Protein AF-A0A2J7RA32-F1 (afdb_monomer_lite)

pLDDT: mean 79.15, std 16.46, range [27.44, 98.19]

Foldseek 3Di:
DDDDDDDDDPDDDDDPDDDPPDDDPPPPPPDDKWKWKFAADPQTDTATDPLELVRAELATWMWICLQQEIEIEHRQNHDPVRVLVSVLVSLLCCCPVNVVRHDYHYHYPPDDPVSQVVVCVSSVYDHPVSRHYCVVVPDRVVVVVVQQQFKWKWWFACVVVRTDIGGQDGPPAAPVSDDLQTWMWICSLGHAIEIEHRVNYDPVRVVVSVVVSVVCVVPPPGDPPHYYHYAYVLRDRPNRQSSYPPDDRPPPPDFRPLAAELVRLLVPAFQPPDDPVPDDPVLNVQCCQFQADNQRRDPDQLPFDKWKFWQALLDTDTDDPVCPQEAELQTKMWMWTWDDDPNDIAIEIEIEHRPNHDPSRSSSSSVVLVVVCVVVVVRYHYYYHYPSRHHNSRLLNCQLSHEYAYADADHPVPDDDDDSPRDDQFKWKWWWGDSASRRIYTYTDDPDPVVDDLLTWMWITHPVAIEIEHRVNHDPRRVVSVCVNNCSVDVPHDYHYHYVPRDDPVD

Organism: NCBI:txid105785

Structure (mmCIF, N/CA/C/O backbone):
data_AF-A0A2J7RA32-F1
#
_entry.id   AF-A0A2J7RA32-F1
#
loop_
_atom_site.group_PDB
_atom_site.id
_atom_site.type_symbol
_atom_site.label_atom_id
_atom_site.label_alt_id
_atom_site.label_comp_id
_atom_site.label_asym_id
_atom_site.label_entity_id
_atom_site.label_seq_id
_atom_site.pdbx_PDB_ins_code
_atom_site.Cartn_x
_atom_site.Cartn_y
_atom_site.Cartn_z
_atom_site.occupancy
_atom_site.B_iso_or_equiv
_atom_site.auth_seq_id
_atom_site.auth_comp_id
_atom_site.auth_asym_id
_atom_site.auth_atom_id
_atom_site.pdbx_PDB_model_num
ATOM 1 N N . MET A 1 1 ? -53.603 36.154 1.042 1.00 33.81 1 MET A N 1
ATOM 2 C CA . MET A 1 1 ? -53.175 35.985 2.443 1.00 33.81 1 MET A CA 1
ATOM 3 C C . MET A 1 1 ? -52.726 34.534 2.591 1.00 33.81 1 MET A C 1
ATOM 5 O O . MET A 1 1 ? -53.578 33.670 2.509 1.00 33.81 1 MET A O 1
ATOM 9 N N . LEU A 1 2 ? -51.402 34.323 2.672 1.00 31.03 2 LEU A N 1
ATOM 10 C CA . LEU A 1 2 ? -50.669 33.137 3.175 1.00 31.03 2 LEU A CA 1
ATOM 11 C C . LEU A 1 2 ? -51.001 31.766 2.529 1.00 31.03 2 LEU A C 1
ATOM 13 O O . LEU A 1 2 ? -52.053 31.200 2.768 1.00 31.03 2 LEU A O 1
ATOM 17 N N . GLN A 1 3 ? -50.211 31.244 1.583 1.00 27.44 3 GLN A N 1
ATOM 18 C CA . GLN A 1 3 ? -48.873 30.627 1.725 1.00 27.44 3 GLN A CA 1
ATOM 19 C C . GLN A 1 3 ? -48.888 29.282 2.482 1.00 27.44 3 GLN A C 1
ATOM 21 O O . GLN A 1 3 ? -49.075 29.267 3.693 1.00 27.44 3 GLN A O 1
ATOM 26 N N . LYS A 1 4 ? -48.591 28.200 1.738 1.00 34.00 4 LYS A N 1
ATOM 27 C CA . LYS A 1 4 ? -47.750 27.020 2.069 1.00 34.00 4 LYS A CA 1
ATOM 28 C C . LYS A 1 4 ? -48.356 25.695 1.584 1.00 34.00 4 LYS A C 1
ATOM 30 O O . LYS A 1 4 ? -49.039 24.998 2.319 1.00 34.00 4 LYS A O 1
ATOM 35 N N . PHE A 1 5 ? -47.994 25.323 0.359 1.00 32.16 5 PHE A N 1
ATOM 36 C CA . PHE A 1 5 ? -47.751 23.930 -0.013 1.00 32.16 5 PHE A CA 1
ATOM 37 C C . PHE A 1 5 ? -46.228 23.764 -0.051 1.00 32.16 5 PHE A C 1
ATOM 39 O O . PHE A 1 5 ? -45.591 24.307 -0.948 1.00 32.16 5 PHE A O 1
ATOM 46 N N . TYR A 1 6 ? -45.653 23.097 0.949 1.00 32.03 6 TYR A N 1
ATOM 47 C CA . TYR A 1 6 ? -44.278 22.595 0.927 1.00 32.03 6 TYR A CA 1
ATOM 48 C C . TYR A 1 6 ? -44.219 21.276 1.713 1.00 32.03 6 TYR A C 1
ATOM 50 O O . TYR A 1 6 ? -44.654 21.214 2.860 1.00 32.03 6 TYR A O 1
ATOM 58 N N . GLU A 1 7 ? -43.672 20.267 1.032 1.00 31.50 7 GLU A N 1
ATOM 59 C CA . GLU A 1 7 ? -42.845 19.167 1.552 1.00 31.50 7 GLU A CA 1
ATOM 60 C C . GLU A 1 7 ? -43.478 18.093 2.453 1.00 31.50 7 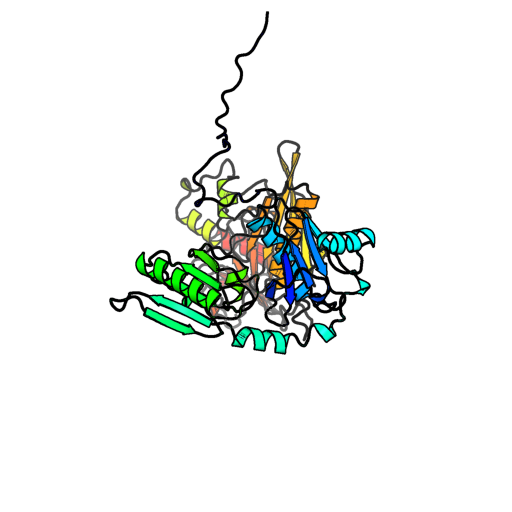GLU A C 1
ATOM 62 O O . GLU A 1 7 ? -43.487 18.157 3.679 1.00 31.50 7 GLU A O 1
ATOM 67 N N . LEU A 1 8 ? -43.866 16.991 1.803 1.00 34.84 8 LEU A N 1
ATOM 68 C CA . LEU A 1 8 ? -43.836 15.648 2.381 1.00 34.84 8 LEU A CA 1
ATOM 69 C C . LEU A 1 8 ? -42.377 15.154 2.407 1.00 34.84 8 LEU A C 1
ATOM 71 O O . LEU A 1 8 ? -41.816 14.842 1.361 1.00 34.84 8 LEU A O 1
ATOM 75 N N . SER A 1 9 ? -41.775 15.060 3.595 1.00 34.88 9 SER A N 1
ATOM 76 C CA . SER A 1 9 ? -40.563 14.259 3.837 1.00 34.88 9 SER A CA 1
ATOM 77 C C . SER A 1 9 ? -40.959 12.889 4.406 1.00 34.88 9 SER A C 1
ATOM 79 O O . SER A 1 9 ? -41.743 12.857 5.358 1.00 34.88 9 SER A O 1
ATOM 81 N N . PRO A 1 10 ? -40.424 11.755 3.915 1.00 38.66 10 PRO A N 1
ATOM 82 C CA . PRO A 1 10 ? -40.600 10.462 4.561 1.00 38.66 10 PRO A CA 1
ATOM 83 C C . PRO A 1 10 ? -39.505 10.280 5.622 1.00 38.66 10 PRO A C 1
ATOM 85 O O . PRO A 1 10 ? -38.433 9.749 5.350 1.00 38.66 10 PRO A O 1
ATOM 88 N N . GLY A 1 11 ? -39.767 10.747 6.841 1.00 32.56 11 GLY A N 1
ATOM 89 C CA . GLY A 1 11 ? -38.958 10.433 8.020 1.00 32.56 11 GLY A CA 1
ATOM 90 C C . GLY A 1 11 ? -39.796 9.652 9.026 1.00 32.56 11 GLY A C 1
ATOM 91 O O . GLY A 1 11 ? -40.822 10.151 9.488 1.00 32.56 11 GLY A O 1
ATOM 92 N N . ILE A 1 12 ? -39.389 8.424 9.355 1.00 38.84 12 ILE A N 1
ATOM 93 C CA . ILE A 1 12 ? -40.023 7.617 10.408 1.00 38.84 12 ILE A CA 1
ATOM 94 C C . ILE A 1 12 ? -39.863 8.345 11.749 1.00 38.84 12 ILE A C 1
ATOM 96 O O . ILE A 1 12 ? -38.768 8.780 12.104 1.00 38.84 12 ILE A O 1
ATOM 100 N N . ARG A 1 13 ? -40.960 8.466 12.503 1.00 34.16 13 ARG A N 1
ATOM 101 C CA . ARG A 1 13 ? -41.005 9.110 13.821 1.00 34.16 13 ARG A CA 1
ATOM 102 C C . ARG A 1 13 ? -41.233 8.042 14.890 1.00 34.16 13 ARG A C 1
ATOM 104 O O . ARG A 1 13 ? -42.282 7.404 14.895 1.00 34.16 13 ARG A O 1
ATOM 111 N N . TYR A 1 14 ? -40.271 7.851 15.790 1.00 41.94 14 TYR A N 1
ATOM 112 C CA . TYR A 1 14 ? -40.441 6.974 16.951 1.00 41.94 14 TYR A CA 1
ATOM 113 C C . TYR A 1 14 ? -41.339 7.656 17.990 1.00 41.94 14 TYR A C 1
ATOM 115 O O . TYR A 1 14 ? -41.115 8.812 18.351 1.00 41.94 14 TYR A O 1
ATOM 123 N N . LEU A 1 15 ? -42.371 6.947 18.447 1.00 34.72 15 LEU A N 1
ATOM 124 C CA . LEU A 1 15 ? -43.250 7.382 19.534 1.00 34.72 15 LEU A CA 1
ATOM 125 C C . LEU A 1 15 ? -42.835 6.694 20.848 1.00 34.72 15 LEU A C 1
ATOM 127 O O . LEU A 1 15 ? -42.373 5.552 20.802 1.00 34.72 15 LEU A O 1
ATOM 131 N N . PRO A 1 16 ? -43.010 7.332 22.020 1.00 31.08 16 PRO A N 1
ATOM 132 C CA . PRO A 1 16 ? -42.717 6.693 23.301 1.00 31.08 16 PRO A CA 1
ATOM 133 C C . PRO A 1 16 ? -43.736 5.583 23.624 1.00 31.08 16 PRO A C 1
ATOM 135 O O . PRO A 1 16 ? -44.918 5.868 23.815 1.00 31.08 16 PRO A O 1
ATOM 138 N N . GLY A 1 17 ? -43.271 4.330 23.707 1.00 42.62 17 GLY A N 1
ATOM 139 C CA . GLY A 1 17 ? -44.035 3.163 24.181 1.00 42.62 17 GLY A CA 1
ATOM 140 C C . GLY A 1 17 ? -43.781 1.872 23.382 1.00 42.62 17 GLY A C 1
ATOM 141 O O . GLY A 1 17 ? -43.893 1.868 22.161 1.00 42.62 17 GLY A O 1
ATOM 142 N N . GLY A 1 18 ? -43.463 0.767 24.075 1.00 46.25 18 GLY A N 1
ATOM 143 C CA . GLY A 1 18 ? -43.225 -0.575 23.512 1.00 46.25 18 GLY A CA 1
ATOM 144 C C . GLY A 1 18 ? -43.110 -1.655 24.606 1.00 46.25 18 GLY A C 1
ATOM 145 O O . GLY A 1 18 ? -42.899 -1.324 25.771 1.00 46.25 18 GLY A O 1
ATOM 146 N N . VAL A 1 19 ? -43.300 -2.936 24.251 1.00 34.03 19 VAL A N 1
ATOM 147 C CA . VAL A 1 19 ? -43.376 -4.089 25.183 1.00 34.03 19 VAL A CA 1
ATOM 148 C C . VAL A 1 19 ? -42.135 -4.176 26.085 1.00 34.03 19 VAL A C 1
ATOM 150 O O . VAL A 1 19 ? -41.006 -4.197 25.596 1.00 34.03 19 VAL A O 1
ATOM 153 N N . ALA A 1 20 ? -42.365 -4.277 27.399 1.00 42.69 20 ALA A N 1
ATOM 154 C CA . ALA A 1 20 ? -41.402 -4.070 28.489 1.00 42.69 20 ALA A CA 1
ATOM 155 C C . ALA A 1 20 ? -40.194 -5.036 28.574 1.00 42.69 20 ALA A C 1
ATOM 157 O O . ALA A 1 20 ? -39.476 -5.012 29.568 1.00 42.69 20 ALA A O 1
ATOM 158 N N . SER A 1 21 ? -39.935 -5.882 27.576 1.00 50.69 21 SER A N 1
ATOM 159 C CA . SER A 1 21 ? -38.850 -6.876 27.643 1.00 50.69 21 SER A CA 1
ATOM 160 C C . SER A 1 21 ? -38.058 -7.079 26.347 1.00 50.69 21 SER A C 1
ATOM 162 O O . SER A 1 21 ? -37.253 -8.002 26.287 1.00 50.69 21 SER A O 1
ATOM 164 N N . GLY A 1 22 ? -38.285 -6.275 25.301 1.00 36.47 22 GLY A N 1
ATOM 165 C CA . GLY A 1 22 ? -37.722 -6.548 23.967 1.00 36.47 22 GLY A CA 1
ATOM 166 C C . GLY A 1 22 ? -36.632 -5.599 23.469 1.00 36.47 22 GLY A C 1
ATOM 167 O O . GLY A 1 22 ? -35.893 -5.963 22.561 1.00 36.47 22 GLY A O 1
ATOM 168 N N . PHE A 1 23 ? -36.518 -4.396 24.032 1.00 32.97 23 PHE A N 1
ATOM 169 C CA . PHE A 1 23 ? -35.590 -3.379 23.538 1.00 32.97 23 PHE A CA 1
ATOM 170 C C . PHE A 1 23 ? -34.995 -2.618 24.718 1.00 32.97 23 PHE A C 1
ATOM 172 O O . PHE A 1 23 ? -35.697 -1.881 25.410 1.00 32.97 23 PHE A O 1
ATOM 179 N N . HIS A 1 24 ? -33.697 -2.792 24.962 1.00 40.34 24 HIS A N 1
ATOM 180 C CA . HIS A 1 24 ? -32.959 -1.795 25.725 1.00 40.34 24 HIS A CA 1
ATOM 181 C C . HIS A 1 24 ? -32.929 -0.513 24.895 1.00 40.34 24 HIS A C 1
ATOM 183 O O . HIS A 1 24 ? -32.610 -0.546 23.707 1.00 40.34 24 HIS A O 1
ATOM 189 N N . HIS A 1 25 ? -33.306 0.603 25.514 1.00 37.59 25 HIS A N 1
ATOM 190 C CA . HIS A 1 25 ? -33.091 1.922 24.941 1.00 37.59 25 HIS A CA 1
ATOM 191 C C . HIS A 1 25 ? -31.573 2.128 24.907 1.00 37.59 25 HIS A C 1
ATOM 193 O O . HIS A 1 25 ? -30.967 2.458 25.923 1.00 37.59 25 HIS A O 1
ATOM 199 N N . VAL A 1 26 ? -30.939 1.812 23.778 1.00 41.38 26 VAL A N 1
ATOM 200 C CA . VAL A 1 26 ? -29.567 2.247 23.527 1.00 41.38 26 VAL A CA 1
ATOM 201 C C . VAL A 1 26 ? -29.701 3.713 23.175 1.00 41.38 26 VAL A C 1
ATOM 203 O O . VAL A 1 26 ? -30.243 4.040 22.122 1.00 41.38 26 VAL A O 1
ATOM 206 N N . ASP A 1 27 ? -29.301 4.578 24.100 1.00 44.66 27 ASP A N 1
ATOM 207 C CA . ASP A 1 27 ? -29.118 5.990 23.804 1.00 44.66 27 ASP A CA 1
ATOM 208 C C . ASP A 1 27 ? -28.118 6.085 22.633 1.00 44.66 27 ASP A C 1
ATOM 210 O O . ASP A 1 27 ? -26.962 5.685 22.803 1.00 44.66 27 ASP A O 1
ATOM 214 N N . PRO A 1 28 ? -28.542 6.535 21.435 1.00 43.84 28 PRO A N 1
ATOM 215 C CA . PRO A 1 28 ? -27.669 6.623 20.267 1.00 43.84 28 PRO A CA 1
ATOM 216 C C . PRO A 1 28 ? -26.479 7.568 20.482 1.00 43.84 28 PRO A C 1
ATOM 218 O O . PRO A 1 28 ? -25.515 7.501 19.721 1.00 43.84 28 PRO A O 1
ATOM 221 N N . ASP A 1 29 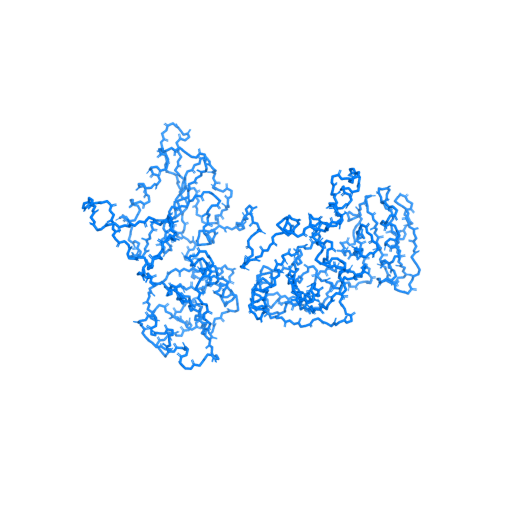? -26.554 8.432 21.499 1.00 45.59 29 ASP A N 1
ATOM 222 C CA . ASP A 1 29 ? -25.523 9.399 21.860 1.00 45.59 29 ASP A CA 1
ATOM 223 C C . ASP A 1 29 ? -24.648 8.937 23.047 1.00 45.59 29 ASP A C 1
ATOM 225 O O . ASP A 1 29 ? -23.626 9.567 23.335 1.00 45.59 29 ASP A O 1
ATOM 229 N N . ALA A 1 30 ? -24.976 7.820 23.712 1.00 54.66 30 ALA A N 1
ATOM 230 C CA . ALA A 1 30 ? -24.145 7.254 24.775 1.00 54.66 30 ALA A CA 1
ATOM 231 C C . ALA A 1 30 ? -22.964 6.471 24.184 1.00 54.66 30 ALA A C 1
ATOM 233 O O . ALA A 1 30 ? -23.022 5.263 23.952 1.00 54.66 30 ALA A O 1
ATOM 234 N N . VAL A 1 31 ? -21.861 7.175 23.943 1.00 65.56 31 VAL A N 1
ATOM 235 C CA . VAL A 1 31 ? -20.608 6.565 23.495 1.00 65.56 31 VAL A CA 1
ATOM 236 C C . VAL A 1 31 ? -19.980 5.756 24.637 1.00 65.56 31 VAL A C 1
ATOM 238 O O . VAL A 1 31 ? -19.498 6.314 25.623 1.00 65.56 31 VAL A O 1
ATOM 241 N N . GLU A 1 32 ? -19.936 4.430 24.490 1.00 79.00 32 GLU A N 1
ATOM 242 C CA . GLU A 1 32 ? -19.121 3.558 25.346 1.00 79.00 32 GLU A CA 1
ATOM 243 C C . GLU A 1 32 ? -17.634 3.809 25.047 1.00 79.00 32 GLU A C 1
ATOM 245 O O . GLU A 1 32 ? -17.127 3.366 24.016 1.00 79.00 32 GLU A O 1
ATOM 250 N N . LYS A 1 33 ? -16.936 4.515 25.947 1.00 90.00 33 LYS A N 1
ATOM 251 C CA . LYS A 1 33 ? -15.494 4.765 25.817 1.00 90.00 33 LYS A CA 1
ATOM 252 C C . LYS A 1 33 ? -14.695 3.473 25.973 1.00 90.00 33 LYS A C 1
ATOM 254 O O . LYS A 1 33 ? -14.963 2.676 26.876 1.00 90.00 33 LYS A O 1
ATOM 259 N N . LYS A 1 34 ? -13.676 3.280 25.134 1.00 89.62 34 LYS A N 1
ATOM 260 C CA . LYS A 1 34 ? -12.803 2.095 25.163 1.00 89.62 34 LYS A CA 1
ATOM 261 C C . LYS A 1 34 ? -11.341 2.507 25.087 1.00 89.62 34 LYS A C 1
ATOM 263 O O . LYS A 1 34 ? -10.987 3.384 24.308 1.00 89.62 34 LYS A O 1
ATOM 268 N N . LEU A 1 35 ? -10.492 1.837 25.863 1.00 93.31 35 LEU A N 1
ATOM 269 C CA . LEU A 1 35 ? -9.041 1.975 25.763 1.00 93.31 35 LEU A CA 1
ATOM 270 C C . LEU A 1 35 ? -8.454 0.713 25.146 1.00 93.31 35 LEU A C 1
ATOM 272 O O . LEU A 1 35 ? -8.736 -0.396 25.602 1.00 93.31 35 LEU A O 1
ATOM 276 N N . PHE A 1 36 ? -7.605 0.882 24.143 1.00 91.44 36 PHE A N 1
ATOM 277 C CA . PHE A 1 36 ? -6.857 -0.196 23.521 1.00 91.44 36 PHE A CA 1
ATOM 278 C C . PHE A 1 36 ? -5.364 -0.004 23.758 1.00 91.44 36 PHE A C 1
ATOM 280 O O . PHE A 1 36 ? -4.860 1.101 23.614 1.00 91.44 36 PHE A O 1
ATOM 287 N N . GLN A 1 37 ? -4.648 -1.074 24.083 1.00 92.81 37 GLN A N 1
ATOM 288 C CA . GLN A 1 37 ? -3.191 -1.110 24.078 1.00 92.81 37 GLN A CA 1
ATOM 289 C C . GLN A 1 37 ? -2.702 -1.681 22.750 1.00 92.81 37 GLN A C 1
ATOM 291 O O . GLN A 1 37 ? -3.221 -2.693 22.267 1.00 92.81 37 GLN A O 1
ATOM 296 N N . VAL A 1 38 ? -1.667 -1.053 22.206 1.00 87.19 38 VAL A N 1
ATOM 297 C CA . VAL A 1 38 ? -0.955 -1.464 21.004 1.00 87.19 38 VAL A CA 1
ATOM 298 C C . VAL A 1 38 ? 0.454 -1.882 21.397 1.00 87.19 38 VAL A C 1
ATOM 300 O O . VAL A 1 38 ? 1.266 -1.038 21.772 1.00 87.19 38 VAL A O 1
ATOM 303 N N . LYS A 1 39 ? 0.716 -3.189 21.342 1.00 84.94 39 LYS A N 1
ATOM 304 C CA . LYS A 1 39 ? 1.949 -3.800 21.854 1.00 84.94 39 LYS A CA 1
ATOM 305 C C . LYS A 1 39 ? 2.411 -4.950 20.970 1.00 84.94 39 LYS A C 1
ATOM 307 O O . LYS A 1 39 ? 1.583 -5.740 20.500 1.00 84.94 39 LYS A O 1
ATOM 312 N N . GLY A 1 40 ? 3.719 -5.068 20.767 1.00 72.38 40 GLY A N 1
ATOM 313 C CA . GLY A 1 40 ? 4.338 -6.242 20.155 1.00 72.38 40 GLY A CA 1
ATOM 314 C C . GLY A 1 40 ? 5.654 -5.945 19.441 1.00 72.38 40 GLY A C 1
ATOM 315 O O . GLY A 1 40 ? 5.953 -4.825 19.033 1.00 72.38 40 GLY A O 1
ATOM 316 N N . LYS A 1 41 ? 6.453 -6.993 19.239 1.00 67.44 41 LYS A N 1
ATOM 317 C CA . LYS A 1 41 ? 7.749 -6.926 18.558 1.00 67.44 41 LYS A CA 1
ATOM 318 C C . LYS A 1 41 ? 7.657 -7.359 17.101 1.00 67.44 41 LYS A C 1
ATOM 320 O O . LYS A 1 41 ? 8.102 -6.623 16.227 1.00 67.44 41 LYS A O 1
ATOM 325 N N . ARG A 1 42 ? 7.143 -8.565 16.840 1.00 59.28 42 ARG A N 1
ATOM 326 C CA . ARG A 1 42 ? 6.999 -9.103 15.470 1.00 59.28 42 ARG A CA 1
ATOM 327 C C . ARG A 1 42 ? 5.565 -8.987 14.981 1.00 59.28 42 ARG A C 1
ATOM 329 O O . ARG A 1 42 ? 5.345 -8.671 13.820 1.00 59.28 42 ARG A O 1
ATOM 336 N N . ASN A 1 43 ? 4.614 -9.208 15.884 1.00 61.44 43 ASN A N 1
ATOM 337 C CA . ASN A 1 43 ? 3.190 -9.184 15.597 1.00 61.44 43 ASN A CA 1
ATOM 338 C C . ASN A 1 43 ? 2.528 -8.155 16.513 1.00 61.44 43 ASN A C 1
ATOM 340 O O . ASN A 1 43 ? 1.985 -8.515 17.555 1.00 61.44 43 ASN A O 1
ATOM 344 N N . VAL A 1 44 ? 2.580 -6.876 16.130 1.00 66.69 44 VAL A N 1
ATOM 345 C CA . VAL A 1 44 ? 1.945 -5.801 16.905 1.00 66.69 44 VAL A CA 1
ATOM 346 C C . VAL A 1 44 ? 0.428 -5.993 16.924 1.00 66.69 44 VAL A C 1
ATOM 348 O O . VAL A 1 44 ? -0.215 -6.036 15.870 1.00 66.69 44 VAL A O 1
ATOM 351 N N . ARG A 1 45 ? -0.144 -6.087 18.126 1.00 71.12 45 ARG A N 1
ATOM 352 C CA . ARG A 1 45 ? -1.575 -6.328 18.355 1.00 71.12 45 ARG A CA 1
ATOM 353 C C . ARG A 1 45 ? -2.247 -5.129 18.978 1.00 71.12 45 ARG A C 1
ATOM 355 O O . ARG A 1 45 ? -1.611 -4.371 19.700 1.00 71.12 45 ARG A O 1
ATOM 362 N N . VAL A 1 46 ? -3.548 -5.022 18.731 1.00 79.06 46 VAL A N 1
ATOM 363 C CA . VAL A 1 46 ? -4.427 -4.032 19.354 1.00 79.06 46 VAL A CA 1
ATOM 364 C C . VAL A 1 46 ? -5.410 -4.795 20.233 1.00 79.06 46 VAL A C 1
ATOM 366 O O . VAL A 1 46 ? -6.164 -5.632 19.729 1.00 79.06 46 VAL A O 1
ATOM 369 N N . ARG A 1 47 ? -5.382 -4.546 21.545 1.00 77.75 47 ARG A N 1
ATOM 370 C CA . ARG A 1 47 ? -6.239 -5.232 22.526 1.00 77.75 47 ARG A CA 1
ATOM 371 C C . ARG A 1 47 ? -6.937 -4.238 23.433 1.00 77.75 47 ARG A C 1
ATOM 373 O O . ARG A 1 47 ? -6.319 -3.264 23.845 1.00 77.75 47 ARG A O 1
ATOM 380 N N . GLN A 1 48 ? -8.182 -4.506 23.804 1.00 81.81 48 GLN A N 1
ATOM 381 C CA . GLN A 1 48 ? -8.865 -3.682 24.796 1.00 81.81 48 GLN A CA 1
ATOM 382 C C . GLN A 1 48 ? -8.248 -3.900 26.189 1.00 81.81 48 GLN A C 1
ATOM 384 O O . GLN A 1 48 ? -7.901 -5.023 26.567 1.00 81.81 48 GLN A O 1
ATOM 389 N N . VAL A 1 49 ? -8.094 -2.817 26.943 1.00 86.69 49 VAL A N 1
ATOM 390 C CA . VAL A 1 49 ? -7.609 -2.796 28.328 1.00 86.69 49 VAL A CA 1
ATOM 391 C C . VAL A 1 49 ? -8.567 -1.988 29.206 1.00 86.69 49 VAL A C 1
ATOM 393 O O . VAL A 1 49 ? -9.505 -1.364 28.707 1.00 86.69 49 VAL A O 1
ATOM 396 N N . ASN A 1 50 ? -8.349 -2.013 30.524 1.00 86.25 50 ASN A N 1
ATOM 397 C CA . ASN A 1 50 ? -9.107 -1.176 31.454 1.00 86.25 50 ASN A CA 1
ATOM 398 C C . ASN A 1 50 ? -9.018 0.296 31.040 1.00 86.25 50 ASN A C 1
ATOM 400 O O . ASN A 1 50 ? -7.932 0.781 30.735 1.00 86.25 50 ASN A O 1
ATOM 404 N N . LEU A 1 51 ? -10.150 1.001 31.086 1.00 90.75 51 LEU A N 1
ATOM 405 C CA . LEU A 1 51 ? -10.248 2.437 30.823 1.00 90.75 51 LEU A CA 1
ATOM 406 C C . LEU A 1 51 ? -9.646 3.226 32.001 1.00 90.75 51 LEU A C 1
ATOM 408 O O . LEU A 1 51 ? -10.362 3.803 32.814 1.00 90.75 51 LEU A O 1
ATOM 412 N N . SER A 1 52 ? -8.325 3.146 32.166 1.00 92.75 52 SER A N 1
ATOM 413 C CA . SER A 1 52 ? -7.596 3.775 33.266 1.00 92.75 52 SER A CA 1
ATOM 414 C C . SER A 1 52 ? -6.126 3.993 32.918 1.00 92.75 52 SER A C 1
ATOM 416 O O . SER A 1 52 ? -5.505 3.134 32.290 1.00 92.75 52 SER A O 1
ATOM 418 N N . ALA A 1 53 ? -5.543 5.089 33.416 1.00 93.19 53 ALA A N 1
ATOM 419 C CA . ALA A 1 53 ? -4.108 5.355 33.301 1.00 93.19 53 ALA A CA 1
ATOM 420 C C . ALA A 1 53 ? -3.245 4.245 33.929 1.00 93.19 53 ALA A C 1
ATOM 422 O O . ALA A 1 53 ? -2.149 3.978 33.450 1.00 93.19 53 ALA A O 1
ATOM 423 N N . ALA A 1 54 ? -3.761 3.519 34.929 1.00 92.12 54 ALA A N 1
ATOM 424 C CA . ALA A 1 54 ? -3.063 2.384 35.537 1.00 92.12 54 ALA A CA 1
ATOM 425 C C . ALA A 1 54 ? -2.858 1.195 34.575 1.00 92.12 54 ALA A C 1
ATOM 427 O O . ALA A 1 54 ? -2.032 0.324 34.838 1.00 92.12 54 ALA A O 1
ATOM 428 N N . ALA A 1 55 ? -3.614 1.131 33.471 1.00 90.25 55 ALA A N 1
ATOM 429 C CA . ALA A 1 55 ? -3.413 0.140 32.413 1.00 90.25 55 ALA A CA 1
ATOM 430 C C . ALA A 1 55 ? -2.375 0.582 31.367 1.00 90.25 55 ALA A C 1
ATOM 432 O O . ALA A 1 55 ? -2.026 -0.208 30.486 1.00 90.25 55 ALA A O 1
ATOM 433 N N . MET A 1 56 ? -1.915 1.834 31.443 1.00 95.62 56 MET A N 1
ATOM 434 C CA . MET A 1 56 ? -1.000 2.439 30.487 1.00 95.62 56 MET A CA 1
ATOM 435 C C . MET A 1 56 ? 0.455 2.332 30.937 1.00 95.62 56 MET A C 1
ATOM 437 O O . MET A 1 56 ? 0.756 2.212 32.123 1.00 95.62 56 MET A O 1
ATOM 441 N N . ASN A 1 57 ? 1.373 2.405 29.975 1.00 95.12 57 ASN A N 1
ATOM 442 C CA . ASN A 1 57 ? 2.799 2.543 30.243 1.00 95.12 57 ASN A CA 1
ATOM 443 C C . ASN A 1 57 ? 3.497 3.346 29.131 1.00 95.12 57 ASN A C 1
ATOM 445 O O . ASN A 1 57 ? 2.959 3.516 28.039 1.00 95.12 57 ASN A O 1
ATOM 449 N N . LYS A 1 58 ? 4.710 3.838 29.388 1.00 93.75 58 LYS A N 1
ATOM 450 C CA . LYS A 1 58 ? 5.485 4.639 28.425 1.00 93.75 58 LYS A CA 1
ATOM 451 C C . LYS A 1 58 ? 6.166 3.807 27.331 1.00 93.75 58 LYS A C 1
ATOM 453 O O . LYS A 1 58 ? 6.731 4.395 26.411 1.00 93.75 58 LYS A O 1
ATOM 458 N N . GLY A 1 59 ? 6.131 2.479 27.423 1.00 92.50 59 GLY A N 1
ATOM 459 C CA . GLY A 1 59 ? 6.729 1.543 26.469 1.00 92.50 59 GLY A CA 1
ATOM 460 C C . GLY A 1 59 ? 5.822 1.137 25.310 1.00 92.50 59 GLY A C 1
ATOM 461 O O . GLY A 1 59 ? 6.337 0.628 24.329 1.00 92.50 59 GLY A O 1
ATOM 462 N N . ASP A 1 60 ? 4.517 1.401 25.389 1.00 95.06 60 ASP A N 1
ATOM 463 C CA . ASP A 1 60 ? 3.530 0.981 24.389 1.00 95.06 60 ASP A CA 1
ATOM 464 C C . ASP A 1 60 ? 2.748 2.189 23.833 1.00 95.06 60 ASP A C 1
ATOM 466 O O . ASP A 1 60 ? 2.855 3.313 24.334 1.00 95.06 60 ASP A O 1
ATOM 470 N N . CYS A 1 61 ? 1.932 1.970 22.800 1.00 95.88 61 CYS A N 1
ATOM 471 C CA . CYS A 1 61 ? 0.942 2.958 22.359 1.00 95.88 61 CYS A CA 1
ATOM 472 C C . CYS A 1 61 ? -0.458 2.583 22.858 1.00 95.88 61 CYS A C 1
ATOM 474 O O . CYS A 1 61 ? -0.765 1.407 23.050 1.00 95.88 61 CYS A O 1
ATOM 476 N N . PHE A 1 62 ? -1.327 3.575 23.038 1.00 97.06 62 PHE A N 1
ATOM 477 C CA . PHE A 1 62 ? -2.705 3.369 23.478 1.00 97.06 62 PHE A CA 1
ATOM 478 C C . PHE A 1 62 ? -3.675 4.157 22.605 1.00 97.06 62 PHE A C 1
ATOM 480 O O . PHE A 1 62 ? -3.374 5.273 22.199 1.00 97.06 62 PHE A O 1
ATOM 487 N N . ILE A 1 63 ? -4.837 3.580 22.312 1.00 96.81 63 ILE A N 1
ATOM 488 C CA . ILE A 1 63 ? -5.905 4.227 21.548 1.00 96.81 63 ILE A CA 1
ATOM 489 C C . ILE A 1 63 ? -7.108 4.378 22.469 1.00 96.81 63 ILE A C 1
ATOM 491 O O . ILE A 1 63 ? -7.672 3.377 22.907 1.00 96.81 63 ILE A O 1
ATOM 495 N N . LEU A 1 64 ? -7.497 5.610 22.770 1.00 96.69 64 LEU A N 1
ATOM 496 C CA . LEU A 1 64 ? -8.737 5.923 23.465 1.00 96.69 64 LEU A CA 1
ATOM 497 C C . LEU A 1 64 ? -9.807 6.246 22.425 1.00 96.69 64 LEU A C 1
ATOM 499 O O . LEU A 1 64 ? -9.757 7.296 21.788 1.00 96.69 64 LEU A O 1
ATOM 503 N N . ASP A 1 65 ? -10.772 5.350 22.268 1.00 93.50 65 ASP A N 1
ATOM 504 C CA . ASP A 1 65 ? -11.994 5.618 21.521 1.00 93.50 65 ASP A CA 1
ATOM 505 C C . ASP A 1 65 ? -13.004 6.300 22.453 1.00 93.50 65 ASP A C 1
ATOM 507 O O . ASP A 1 65 ? -13.577 5.661 23.339 1.00 93.50 65 ASP A O 1
ATOM 511 N N . ALA A 1 66 ? -13.189 7.607 22.263 1.00 92.38 66 ALA A N 1
ATOM 512 C CA . ALA A 1 66 ? -14.202 8.426 22.919 1.00 92.38 66 ALA A CA 1
ATOM 513 C C . ALA A 1 66 ? -15.295 8.869 21.923 1.00 92.38 66 ALA A C 1
ATOM 515 O O . ALA A 1 66 ? -15.915 9.927 22.069 1.00 92.38 66 ALA A O 1
ATOM 516 N N . GLY A 1 67 ? -15.565 8.046 20.902 1.00 84.94 67 GLY A N 1
ATOM 517 C CA . GLY A 1 67 ? -16.659 8.229 19.955 1.00 84.94 67 GLY A CA 1
ATOM 518 C C . GLY A 1 67 ? -16.315 9.229 18.872 1.00 84.94 67 GLY A C 1
ATOM 519 O O . GLY A 1 67 ? -15.630 8.910 17.910 1.00 84.94 67 GLY A O 1
ATOM 520 N N . LYS A 1 68 ? -16.779 10.475 19.023 1.00 83.25 68 LYS A N 1
ATOM 521 C CA . LYS A 1 68 ? -16.459 11.549 18.061 1.00 83.25 68 LYS A CA 1
ATOM 522 C C . LYS A 1 68 ? -14.985 11.950 18.100 1.00 83.25 68 LYS A C 1
ATOM 524 O O . LYS A 1 68 ? -14.520 12.608 17.175 1.00 83.25 68 LYS A O 1
ATOM 529 N N . GLN A 1 69 ? -14.285 11.584 19.168 1.00 89.75 69 GLN A N 1
ATOM 530 C CA . GLN A 1 69 ? -12.876 11.866 19.374 1.00 89.75 69 GLN A CA 1
ATOM 531 C C . GLN A 1 69 ? -12.144 10.550 19.624 1.00 89.75 69 GLN A C 1
ATOM 533 O O . GLN A 1 69 ? -12.534 9.779 20.498 1.00 89.75 69 GLN A O 1
ATOM 538 N N . ILE A 1 70 ? -11.088 10.297 18.863 1.00 88.94 70 ILE A N 1
ATOM 539 C CA . ILE A 1 70 ? -10.193 9.157 19.043 1.00 88.94 70 ILE A CA 1
ATOM 540 C C . ILE A 1 70 ? -8.817 9.722 19.354 1.00 88.94 70 ILE A C 1
ATOM 542 O O . ILE A 1 70 ? -8.313 10.559 18.613 1.00 88.94 70 ILE A O 1
ATOM 546 N N . PHE A 1 71 ? -8.186 9.260 20.425 1.00 96.12 71 PHE A N 1
ATOM 547 C CA . PHE A 1 71 ? -6.850 9.709 20.796 1.00 96.12 71 PHE A CA 1
ATOM 548 C C . PHE A 1 71 ? -5.853 8.564 20.704 1.00 96.12 71 PHE A C 1
ATOM 550 O O . PHE A 1 71 ? -6.122 7.466 21.183 1.00 96.12 71 PHE A O 1
ATOM 557 N N . VAL A 1 72 ? -4.681 8.826 20.138 1.00 95.94 72 VAL A N 1
ATOM 558 C CA . VAL A 1 72 ? -3.549 7.903 20.081 1.00 95.94 72 VAL A CA 1
ATOM 559 C C . VAL A 1 72 ? -2.467 8.426 21.010 1.00 95.94 72 VAL A C 1
ATOM 561 O O . VAL A 1 72 ? -1.732 9.336 20.649 1.00 95.94 72 VAL A O 1
ATOM 564 N N . TYR A 1 73 ? -2.363 7.847 22.201 1.00 97.38 73 TYR A N 1
ATOM 565 C CA . TYR A 1 73 ? -1.270 8.117 23.124 1.00 97.38 73 TYR A CA 1
ATOM 566 C C . TYR A 1 73 ? -0.033 7.312 22.727 1.00 97.38 73 TYR A C 1
ATOM 568 O O . TYR A 1 73 ? -0.044 6.077 22.718 1.00 97.38 73 TYR A O 1
ATOM 576 N N . VAL A 1 74 ? 1.048 8.010 22.405 1.00 95.25 74 VAL A N 1
ATOM 577 C CA . VAL A 1 74 ? 2.326 7.442 21.990 1.00 95.25 74 VAL A CA 1
ATOM 578 C C . VAL A 1 74 ? 3.277 7.448 23.181 1.00 95.25 74 VAL A C 1
ATOM 580 O O . VAL A 1 74 ? 3.830 8.482 23.548 1.00 95.25 74 VAL A O 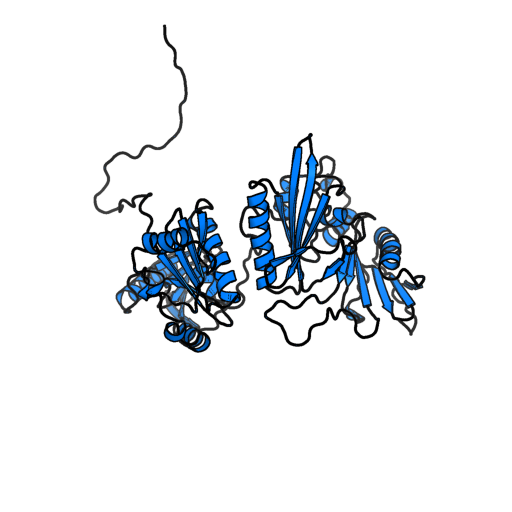1
ATOM 583 N N . GLY A 1 75 ? 3.507 6.276 23.781 1.00 93.69 75 GLY A N 1
ATOM 584 C CA . GLY A 1 75 ? 4.494 6.143 24.848 1.00 93.69 75 GLY A CA 1
ATOM 585 C C . GLY A 1 75 ? 5.883 6.591 24.384 1.00 93.69 75 GLY A C 1
ATOM 586 O O . GLY A 1 75 ? 6.327 6.237 23.289 1.00 93.69 75 GLY A O 1
ATOM 587 N N . GLN A 1 76 ? 6.596 7.349 25.218 1.00 90.56 76 GLN A N 1
ATOM 588 C CA . GLN A 1 76 ? 7.912 7.920 24.884 1.00 90.56 76 GLN A CA 1
ATOM 589 C C . GLN A 1 76 ? 8.949 6.856 24.479 1.00 90.56 76 GLN A C 1
ATOM 591 O O . GLN A 1 76 ? 9.839 7.111 23.668 1.00 90.56 76 GLN A O 1
ATOM 596 N N . LYS A 1 77 ? 8.829 5.640 25.022 1.00 91.81 77 LYS A N 1
ATOM 597 C CA . LYS A 1 77 ? 9.690 4.485 24.736 1.00 91.81 77 LYS A CA 1
ATOM 598 C C . LYS A 1 77 ? 9.057 3.472 23.776 1.00 91.81 77 LYS A C 1
ATOM 600 O O . LYS A 1 77 ? 9.680 2.450 23.500 1.00 91.81 77 LYS A O 1
ATOM 605 N N . SER A 1 78 ? 7.875 3.769 23.232 1.00 87.94 78 SER A N 1
ATOM 606 C CA . SER A 1 78 ? 7.202 2.915 22.247 1.00 87.94 78 SER A CA 1
ATOM 607 C C . SER A 1 78 ? 8.002 2.748 20.967 1.00 87.94 78 SER A C 1
ATOM 609 O O . SER A 1 78 ? 8.692 3.670 20.505 1.00 87.94 78 SER A O 1
ATOM 611 N N . LYS A 1 79 ? 7.886 1.567 20.362 1.00 84.75 79 LYS A N 1
ATOM 612 C CA . LYS A 1 79 ? 8.581 1.227 19.121 1.00 84.75 79 LYS A CA 1
ATOM 613 C C . LYS A 1 79 ? 7.878 1.846 17.926 1.00 84.75 79 LYS A C 1
ATOM 615 O O . LYS A 1 79 ? 6.659 1.974 17.889 1.00 84.75 79 LYS A O 1
ATOM 620 N N . LYS A 1 80 ? 8.639 2.135 16.868 1.00 77.06 80 LYS A N 1
ATOM 621 C CA . LYS A 1 80 ? 8.085 2.655 15.605 1.00 77.06 80 LYS A CA 1
ATOM 622 C C . LYS A 1 80 ? 6.973 1.761 15.029 1.00 77.06 80 LYS A C 1
ATOM 624 O O . LYS A 1 80 ? 5.976 2.280 14.541 1.00 77.06 80 LYS A O 1
ATOM 629 N N . THR A 1 81 ? 7.107 0.434 15.131 1.00 70.44 81 THR A N 1
ATOM 630 C CA . THR A 1 81 ? 6.079 -0.528 14.690 1.00 70.44 81 THR A CA 1
ATOM 631 C C . THR A 1 81 ? 4.758 -0.353 15.441 1.00 70.44 81 THR A C 1
ATOM 633 O O . THR A 1 81 ? 3.691 -0.412 14.833 1.00 70.44 81 THR A O 1
ATOM 636 N N . GLU A 1 82 ? 4.819 -0.109 16.751 1.00 83.06 82 GLU A N 1
ATOM 637 C CA . GLU A 1 82 ? 3.649 0.122 17.605 1.00 83.06 82 GLU A CA 1
ATOM 638 C C . GLU A 1 82 ? 2.985 1.452 17.274 1.00 83.06 82 GLU A C 1
ATOM 640 O O . GLU A 1 82 ? 1.769 1.490 17.105 1.00 83.06 82 GLU A O 1
ATOM 645 N N . ARG A 1 83 ? 3.782 2.506 17.057 1.00 85.25 83 ARG A N 1
ATOM 646 C CA . ARG A 1 83 ? 3.295 3.835 16.652 1.00 85.25 83 ARG A CA 1
ATOM 647 C C . ARG A 1 83 ? 2.493 3.778 15.353 1.00 85.25 83 ARG A C 1
ATOM 649 O O . ARG A 1 83 ? 1.351 4.232 15.311 1.00 85.25 83 ARG A O 1
ATOM 656 N N . LEU A 1 84 ? 3.048 3.160 14.307 1.00 68.88 84 LEU A N 1
ATOM 657 C CA . LEU A 1 84 ? 2.364 3.023 13.014 1.00 68.88 84 LEU A CA 1
ATOM 658 C C . LEU A 1 84 ? 1.096 2.187 13.121 1.00 68.88 84 LEU A C 1
ATOM 660 O O . LEU A 1 84 ? 0.060 2.553 12.565 1.00 68.88 84 LEU A O 1
ATOM 664 N N . LYS A 1 85 ? 1.165 1.065 13.846 1.00 76.19 85 LYS A N 1
ATOM 665 C CA . LYS A 1 85 ? 0.002 0.204 14.046 1.00 76.19 85 LYS A CA 1
ATOM 666 C C . LYS A 1 85 ? -1.085 0.928 14.832 1.00 76.19 85 LYS A C 1
ATOM 668 O O . LYS A 1 85 ? -2.252 0.754 14.501 1.00 76.19 85 LYS A O 1
ATOM 673 N N . ALA A 1 86 ? -0.720 1.748 15.816 1.00 81.94 86 ALA A N 1
ATOM 674 C CA . ALA A 1 86 ? -1.663 2.523 16.608 1.00 81.94 86 ALA A CA 1
ATOM 675 C C . ALA A 1 86 ? -2.376 3.583 15.765 1.00 81.94 86 ALA A C 1
ATOM 677 O O . ALA A 1 86 ? -3.602 3.646 15.783 1.00 81.94 86 ALA A O 1
ATOM 678 N N . ILE A 1 87 ? -1.632 4.337 14.950 1.00 78.31 87 ILE A N 1
ATOM 679 C CA . ILE A 1 87 ? -2.208 5.315 14.015 1.00 78.31 87 ILE A CA 1
ATOM 680 C C . ILE A 1 87 ? -3.112 4.615 12.991 1.00 78.31 87 ILE A C 1
ATOM 682 O O . ILE A 1 87 ? -4.233 5.057 12.740 1.00 78.31 87 ILE A O 1
ATOM 686 N N . SER A 1 88 ? -2.656 3.502 12.411 1.00 72.44 88 SER A N 1
ATOM 687 C CA . SER A 1 88 ? -3.444 2.711 11.460 1.00 72.44 88 SER A CA 1
ATOM 688 C C . SER A 1 88 ? -4.739 2.191 12.093 1.00 72.44 88 SER A C 1
ATOM 690 O O . SER A 1 88 ? -5.814 2.382 11.529 1.00 72.44 88 SER A O 1
ATOM 692 N N . ALA A 1 89 ? -4.661 1.602 13.287 1.00 72.44 89 ALA A N 1
ATOM 693 C CA . ALA A 1 89 ? -5.817 1.061 13.992 1.00 72.44 89 ALA A CA 1
ATOM 694 C C . ALA A 1 89 ? -6.799 2.152 14.441 1.00 72.44 89 ALA A C 1
ATOM 696 O O . ALA A 1 89 ? -8.004 1.958 14.325 1.00 72.44 89 ALA A O 1
ATOM 697 N N . ALA A 1 90 ? -6.317 3.316 14.877 1.00 74.62 90 ALA A N 1
ATOM 698 C CA . ALA A 1 90 ? -7.176 4.448 15.218 1.00 74.62 90 ALA A CA 1
ATOM 699 C C . ALA A 1 90 ? -7.960 4.968 14.002 1.00 74.62 90 ALA A C 1
ATOM 701 O O . ALA A 1 90 ? -9.154 5.241 14.107 1.00 74.62 90 ALA A O 1
ATOM 702 N N . ASN A 1 91 ? -7.323 5.039 12.828 1.00 69.81 91 ASN A N 1
ATOM 703 C CA . ASN A 1 91 ? -8.022 5.378 11.586 1.00 69.81 91 ASN A CA 1
ATOM 704 C C . ASN A 1 91 ? -9.023 4.288 11.167 1.00 69.81 91 ASN A C 1
ATOM 706 O O . ASN A 1 91 ? -10.100 4.614 10.680 1.00 69.81 91 ASN A O 1
ATOM 710 N N . GLN A 1 92 ? -8.716 3.007 11.392 1.00 62.03 92 GLN A N 1
ATOM 711 C CA . GLN A 1 92 ? -9.683 1.931 11.154 1.00 62.03 92 GLN A CA 1
ATOM 712 C C . GLN A 1 92 ? -10.900 2.046 12.074 1.00 62.03 92 GLN A C 1
ATOM 714 O O . GLN A 1 92 ? -12.015 1.938 11.582 1.00 62.03 92 GLN A O 1
ATOM 719 N N . ILE A 1 93 ? -10.710 2.334 13.366 1.00 70.44 93 ILE A N 1
ATOM 720 C CA . ILE A 1 93 ? -11.815 2.591 14.305 1.00 70.44 93 ILE A CA 1
ATOM 721 C C . ILE A 1 93 ? -12.642 3.788 13.815 1.00 70.44 93 ILE A C 1
ATOM 723 O O . ILE A 1 93 ? -13.865 3.704 13.725 1.00 70.44 93 ILE A O 1
ATOM 727 N N . ARG A 1 94 ? -11.994 4.885 13.396 1.00 77.06 94 ARG A N 1
ATOM 728 C CA . ARG A 1 94 ? -12.686 6.038 12.798 1.00 77.06 94 ARG A CA 1
ATOM 729 C C . ARG A 1 94 ? -13.570 5.619 11.622 1.00 77.06 94 ARG A C 1
ATOM 731 O O . ARG A 1 94 ? -14.735 6.007 11.566 1.00 77.06 94 ARG A O 1
ATOM 738 N N . ASP A 1 95 ? -13.013 4.881 10.670 1.00 55.84 95 ASP A N 1
ATOM 739 C CA . ASP A 1 95 ? -13.668 4.587 9.396 1.00 55.84 95 ASP A CA 1
ATOM 740 C C . ASP A 1 95 ? -14.734 3.493 9.524 1.00 55.84 95 ASP A C 1
ATOM 742 O O . ASP A 1 95 ? -15.840 3.658 9.012 1.00 55.84 95 ASP A O 1
ATOM 746 N N . GLN A 1 96 ? -14.422 2.407 10.231 1.00 59.34 96 GLN A N 1
ATOM 747 C CA . GLN A 1 96 ? -15.280 1.227 10.361 1.00 59.34 96 GLN A CA 1
ATOM 748 C C . GLN A 1 96 ? -16.325 1.397 11.465 1.00 59.34 96 GLN A C 1
ATOM 750 O O . GLN A 1 96 ? -17.503 1.130 11.231 1.00 59.34 96 GLN A O 1
ATOM 755 N N . ASP A 1 97 ? -15.915 1.886 12.638 1.00 68.00 97 ASP A N 1
ATOM 756 C CA . ASP A 1 97 ? -16.791 1.935 13.813 1.00 68.00 97 ASP A CA 1
ATOM 757 C C . ASP A 1 97 ? -17.556 3.265 13.885 1.00 68.00 97 ASP A C 1
ATOM 759 O O . ASP A 1 97 ? -18.713 3.299 14.309 1.00 68.00 97 ASP A O 1
ATOM 763 N N . HIS A 1 98 ? -16.954 4.358 13.396 1.00 68.69 98 HIS A N 1
ATOM 764 C CA . HIS A 1 98 ? -17.543 5.707 13.445 1.00 68.69 98 HIS A CA 1
ATOM 765 C C . HIS A 1 98 ? -17.916 6.287 12.073 1.00 68.69 98 HIS A C 1
ATOM 767 O O . HIS A 1 98 ? -18.289 7.464 11.968 1.00 68.69 98 HIS A O 1
ATOM 773 N N . ALA A 1 99 ? -17.873 5.470 11.015 1.00 57.34 99 ALA A N 1
ATOM 774 C CA . ALA A 1 99 ? -18.223 5.844 9.640 1.00 57.34 99 ALA A CA 1
ATOM 775 C C . ALA A 1 99 ? -17.454 7.076 9.115 1.00 57.34 99 ALA A C 1
ATOM 777 O O . ALA A 1 99 ? -18.012 7.929 8.423 1.00 57.34 99 ALA A O 1
ATOM 778 N N . GLY A 1 100 ? -16.187 7.213 9.508 1.00 53.62 100 GLY A N 1
ATOM 779 C CA . GLY A 1 100 ? -15.298 8.307 9.113 1.00 53.62 100 GLY A CA 1
ATOM 780 C C . GLY A 1 100 ? -15.559 9.638 9.829 1.00 53.62 100 GLY A C 1
ATOM 781 O O . GLY A 1 100 ? -14.902 10.627 9.521 1.00 53.62 100 GLY A O 1
ATOM 782 N N . ARG A 1 101 ? -16.524 9.702 10.759 1.00 62.88 101 ARG A N 1
ATOM 783 C CA . ARG A 1 101 ? -16.988 10.965 11.374 1.00 62.88 101 ARG A CA 1
ATOM 784 C C . ARG A 1 101 ? -16.258 11.355 12.659 1.00 62.88 101 ARG A C 1
ATOM 786 O O . ARG A 1 101 ? -16.541 12.425 13.195 1.00 62.88 101 ARG A O 1
ATOM 793 N N . ALA A 1 102 ? -15.379 10.496 13.166 1.00 71.00 102 ALA A N 1
ATOM 794 C CA . ALA A 1 102 ? -14.557 10.792 14.332 1.00 71.00 102 ALA A CA 1
ATOM 795 C C . ALA A 1 102 ? -13.260 11.515 13.935 1.00 71.00 102 ALA A C 1
ATOM 797 O O . ALA A 1 102 ? -12.745 11.343 12.830 1.00 71.00 102 ALA A O 1
ATOM 798 N N . GLU A 1 103 ? -12.719 12.319 14.841 1.00 74.19 103 GLU A N 1
ATOM 799 C CA . GLU A 1 103 ? -11.438 13.005 14.664 1.00 74.19 103 GLU A CA 1
ATOM 800 C C . GLU A 1 103 ? -10.342 12.259 15.439 1.00 74.19 103 GLU A C 1
ATOM 802 O O . GLU A 1 103 ? -10.559 11.844 16.577 1.00 74.19 103 GLU A O 1
ATOM 807 N N . VAL A 1 104 ? -9.181 12.046 14.809 1.00 79.38 104 VAL A N 1
ATOM 808 C CA . VAL A 1 104 ? -8.052 11.313 15.405 1.00 79.38 104 VAL A CA 1
ATOM 809 C C . VAL A 1 104 ? -6.984 12.305 15.869 1.00 79.38 104 VAL A C 1
ATOM 811 O O . VAL A 1 104 ? -6.405 13.010 15.047 1.00 79.38 104 VAL A O 1
ATOM 814 N N . HIS A 1 105 ? -6.692 12.311 17.169 1.00 83.31 105 HIS A N 1
ATOM 815 C CA . HIS A 1 105 ? -5.679 13.144 17.824 1.00 83.31 105 HIS A CA 1
ATOM 816 C C . HIS A 1 105 ? -4.470 12.297 18.206 1.00 83.31 105 HIS A C 1
ATOM 818 O O . HIS A 1 105 ? -4.630 11.256 18.838 1.00 83.31 105 HIS A O 1
ATOM 824 N N . ILE A 1 106 ? -3.262 12.732 17.857 1.00 91.25 106 ILE A N 1
ATOM 825 C CA . ILE A 1 106 ? -2.023 12.048 18.251 1.00 91.25 106 ILE A CA 1
ATOM 826 C C . ILE A 1 106 ? -1.426 12.798 19.441 1.00 91.25 106 ILE A C 1
ATOM 828 O O . ILE A 1 106 ? -1.195 13.999 19.356 1.00 91.25 106 ILE A O 1
ATOM 832 N N . ILE A 1 107 ? -1.210 12.078 20.541 1.00 94.19 107 ILE A N 1
ATOM 833 C CA . ILE A 1 107 ? -0.646 12.584 21.792 1.00 94.19 107 ILE A CA 1
ATOM 834 C C . ILE A 1 107 ? 0.736 11.958 21.964 1.00 94.19 107 ILE A C 1
ATOM 836 O O . ILE A 1 107 ? 0.843 10.782 22.312 1.00 94.19 107 ILE A O 1
ATOM 840 N N . ASP A 1 108 ? 1.788 12.718 21.685 1.00 90.81 108 ASP A N 1
ATOM 841 C CA . ASP A 1 108 ? 3.184 12.286 21.757 1.00 90.81 108 ASP A CA 1
ATOM 842 C C . ASP A 1 108 ? 4.035 13.224 22.636 1.00 90.81 108 ASP A C 1
ATOM 844 O O . ASP A 1 108 ? 3.515 14.054 23.381 1.00 90.81 108 ASP A O 1
ATOM 848 N N . GLU A 1 109 ? 5.361 13.060 22.609 1.00 83.81 109 GLU A N 1
ATOM 849 C CA . GLU A 1 109 ? 6.286 13.864 23.422 1.00 83.81 109 GLU A CA 1
ATOM 850 C C . GLU A 1 109 ? 6.360 15.346 23.017 1.00 83.81 109 GLU A C 1
ATOM 852 O O . GLU A 1 109 ? 6.870 16.163 23.785 1.00 83.81 109 GLU A O 1
ATOM 857 N N . TYR A 1 110 ? 5.854 15.696 21.833 1.00 85.00 110 TYR A N 1
ATOM 858 C CA . TYR A 1 110 ? 5.819 17.057 21.305 1.00 85.00 110 TYR A CA 1
ATOM 859 C C . TYR A 1 110 ? 4.444 17.714 21.465 1.00 85.00 110 TYR A C 1
ATOM 861 O O . TYR A 1 110 ? 4.320 18.920 21.233 1.00 85.00 110 TYR A O 1
ATOM 869 N N . SER A 1 111 ? 3.424 16.954 21.875 1.00 88.50 111 SER A N 1
ATOM 870 C CA . SER A 1 111 ? 2.092 17.481 22.154 1.00 88.50 111 SER A CA 1
ATOM 871 C C . SER A 1 111 ? 2.113 18.514 23.276 1.00 88.50 111 SER A C 1
ATOM 873 O O . SER A 1 111 ? 2.844 18.421 24.267 1.00 88.50 111 SER A O 1
ATOM 875 N N . SER A 1 112 ? 1.273 19.530 23.119 1.00 88.88 112 SER A N 1
ATOM 876 C CA . SER A 1 112 ? 1.138 20.594 24.102 1.00 88.88 112 SER A CA 1
ATOM 877 C C . SER A 1 112 ? 0.479 20.077 25.386 1.00 88.88 112 SER A C 1
ATOM 879 O O . SER A 1 112 ? -0.347 19.166 25.365 1.00 88.88 112 SER A O 1
ATOM 881 N N . GLN A 1 113 ? 0.797 20.702 26.524 1.00 89.44 113 GLN A N 1
ATOM 882 C CA . GLN A 1 113 ? 0.180 20.358 27.813 1.00 89.44 113 GLN A CA 1
ATOM 883 C C . GLN A 1 113 ? -1.363 20.304 27.755 1.00 89.44 113 GLN A C 1
ATOM 885 O O . GLN A 1 113 ? -1.926 19.342 28.271 1.00 89.44 113 GLN A O 1
ATOM 890 N N . PRO A 1 114 ? -2.073 21.242 27.088 1.00 91.06 114 PRO A N 1
ATOM 891 C CA . PRO A 1 114 ? -3.526 21.152 26.939 1.00 91.06 114 PRO A CA 1
ATOM 892 C C . PRO A 1 114 ? -4.021 19.917 26.171 1.00 91.06 114 PRO A C 1
ATOM 894 O O . PRO A 1 114 ? -5.037 19.341 26.555 1.00 91.06 114 PRO A O 1
ATOM 897 N N . GLU A 1 115 ? -3.332 19.492 25.108 1.00 87.88 115 GLU A N 1
ATOM 898 C CA . GLU A 1 115 ? -3.708 18.296 24.335 1.00 87.88 115 GLU A CA 1
ATOM 899 C C . GLU A 1 115 ? -3.544 17.030 25.174 1.00 87.88 115 GLU A C 1
ATOM 901 O O . GLU A 1 115 ? -4.437 16.181 25.215 1.00 87.88 115 GLU A O 1
ATOM 906 N N . THR A 1 116 ? -2.432 16.943 25.903 1.00 91.25 116 THR A N 1
ATOM 907 C CA . THR A 1 116 ? -2.163 15.824 26.801 1.00 91.25 116 THR A CA 1
ATOM 908 C C . THR A 1 116 ? -3.168 15.794 27.954 1.00 91.25 116 THR A C 1
ATOM 910 O O . THR A 1 116 ? -3.722 14.737 28.242 1.00 91.25 116 THR A O 1
ATOM 913 N N . CYS A 1 117 ? -3.487 16.934 28.578 1.00 91.69 117 CYS A N 1
ATOM 914 C CA . CYS A 1 117 ? -4.527 17.006 29.612 1.00 91.69 117 CYS A CA 1
ATOM 915 C C . CYS A 1 117 ? -5.887 16.536 29.086 1.00 91.69 117 CYS A C 1
ATOM 917 O O . CYS A 1 117 ? -6.546 15.727 29.737 1.00 91.69 117 CYS A O 1
ATOM 919 N N . ARG A 1 118 ? -6.272 16.964 27.877 1.00 94.00 118 ARG A N 1
ATOM 920 C CA . ARG A 1 118 ? -7.536 16.565 27.246 1.00 94.00 118 ARG A CA 1
ATOM 921 C C . ARG A 1 118 ? -7.654 15.048 27.087 1.00 94.00 118 ARG A C 1
ATOM 923 O O . ARG A 1 118 ? -8.736 14.504 27.287 1.00 94.00 118 ARG A O 1
ATOM 930 N N . PHE A 1 119 ? -6.561 14.353 26.770 1.00 95.56 119 PHE A N 1
ATOM 931 C CA . PHE A 1 119 ? -6.553 12.889 26.725 1.00 95.56 119 PHE A CA 1
ATOM 932 C C . PHE A 1 119 ? -6.934 12.266 28.074 1.00 95.56 119 PHE A C 1
ATOM 934 O O . PHE A 1 119 ? -7.802 11.396 28.119 1.00 95.56 119 PHE A O 1
ATOM 941 N N . PHE A 1 120 ? -6.315 12.708 29.173 1.00 95.81 120 PHE A N 1
ATOM 942 C CA . PHE A 1 120 ? -6.570 12.150 30.507 1.00 95.81 120 PHE A CA 1
ATOM 943 C C . PHE A 1 120 ? -7.944 12.549 31.063 1.00 95.81 120 PHE A C 1
ATOM 945 O O . PHE A 1 120 ? -8.587 11.748 31.744 1.00 95.81 120 PHE A O 1
ATOM 952 N N . GLU A 1 121 ? -8.436 13.740 30.716 1.00 94.44 121 GLU A N 1
ATOM 953 C CA . GLU A 1 121 ? -9.816 14.161 30.982 1.00 94.44 121 GLU A CA 1
ATOM 954 C C . GLU A 1 121 ? -10.822 13.243 30.277 1.00 94.44 121 GLU A C 1
ATOM 956 O O . GLU A 1 121 ? -11.766 12.755 30.902 1.00 94.44 121 GLU A O 1
ATOM 961 N N . GLU A 1 122 ? -10.600 12.944 28.994 1.00 93.94 122 GLU A N 1
ATOM 962 C CA . GLU A 1 122 ? -11.456 12.030 28.236 1.00 93.94 122 GLU A CA 1
ATOM 963 C C . GLU A 1 122 ? -11.331 10.581 28.717 1.00 93.94 122 GLU A C 1
ATOM 965 O O . GLU A 1 122 ? -12.330 9.856 28.742 1.00 93.94 122 GLU A O 1
ATOM 970 N N . LEU A 1 123 ? -10.142 10.164 29.151 1.00 94.69 123 LEU A N 1
ATOM 971 C CA . LEU A 1 123 ? -9.924 8.869 29.788 1.00 94.69 123 LEU A CA 1
ATOM 972 C C . LEU A 1 123 ? -10.665 8.772 31.132 1.00 94.69 123 LEU A C 1
ATOM 974 O O . LEU A 1 123 ? -11.077 7.683 31.529 1.00 94.69 123 LEU A O 1
ATOM 978 N N . GLY A 1 124 ? -10.841 9.902 31.825 1.00 93.25 124 GLY A N 1
ATOM 979 C CA . GLY A 1 124 ? -11.473 9.982 33.141 1.00 93.25 124 GLY A CA 1
ATOM 980 C C . GLY A 1 124 ? -10.625 9.375 34.262 1.00 93.25 124 GLY A C 1
ATOM 981 O O . GLY A 1 124 ? -11.162 8.997 35.304 1.00 93.25 124 GLY A O 1
ATOM 982 N N . SER A 1 125 ? -9.314 9.221 34.051 1.00 91.88 125 SER A N 1
ATOM 983 C CA . SER A 1 125 ? -8.415 8.556 34.995 1.00 91.88 125 SER A CA 1
ATOM 984 C C . SER A 1 125 ? -6.971 9.023 34.829 1.00 91.88 125 SER A C 1
ATOM 986 O O . SER A 1 125 ? -6.423 8.947 33.734 1.00 91.88 125 SER A O 1
ATOM 988 N N . GLY A 1 126 ? -6.353 9.395 35.952 1.00 91.38 126 GLY A N 1
ATOM 989 C CA . GLY A 1 126 ? -4.922 9.667 36.085 1.00 91.38 126 GLY A CA 1
ATOM 990 C C . GLY A 1 126 ? -4.422 10.909 35.353 1.00 91.38 126 GLY A C 1
ATOM 991 O O . GLY A 1 126 ? -5.192 11.795 34.986 1.00 91.38 126 GLY A O 1
ATOM 992 N N . SER A 1 127 ? -3.107 10.970 35.177 1.00 92.62 127 SER A N 1
ATOM 993 C CA . SER A 1 127 ? -2.378 12.089 34.581 1.00 92.62 127 SER A CA 1
ATOM 994 C C . SER A 1 127 ? -1.133 11.577 33.833 1.00 92.62 127 SER A C 1
ATOM 996 O O . SER A 1 127 ? -0.764 10.409 34.002 1.00 92.62 127 SER A O 1
ATOM 998 N N . PRO A 1 128 ? -0.454 12.412 33.020 1.00 88.12 128 PRO A N 1
ATOM 999 C CA . PRO A 1 128 ? 0.744 11.992 32.285 1.00 88.12 128 PRO A CA 1
ATOM 1000 C C . PRO A 1 128 ? 1.847 11.434 33.193 1.00 88.12 128 PRO A C 1
ATOM 1002 O O . PRO A 1 128 ? 2.525 10.474 32.829 1.00 88.12 128 PRO A O 1
ATOM 1005 N N . ASP A 1 129 ? 1.991 12.007 34.390 1.00 88.81 129 ASP A N 1
ATOM 1006 C CA . ASP A 1 129 ? 3.011 11.623 35.370 1.00 88.81 129 ASP A CA 1
ATOM 1007 C C . ASP A 1 129 ? 2.690 10.295 36.075 1.00 88.81 129 ASP A C 1
ATOM 1009 O O . ASP A 1 129 ? 3.587 9.631 36.593 1.00 88.81 129 ASP A O 1
ATOM 1013 N N . GLU A 1 130 ? 1.421 9.880 36.070 1.00 91.06 130 GLU A N 1
ATOM 1014 C CA . GLU A 1 130 ? 0.956 8.617 36.655 1.00 91.06 130 GLU A CA 1
ATOM 1015 C C . GLU A 1 130 ? 1.064 7.431 35.688 1.00 91.06 130 GLU A C 1
ATOM 1017 O O . GLU A 1 130 ? 0.892 6.281 36.100 1.00 91.06 130 GLU A O 1
ATOM 1022 N N . VAL A 1 131 ? 1.362 7.679 34.407 1.00 92.25 131 VAL A N 1
ATOM 1023 C CA . VAL A 1 131 ? 1.606 6.605 33.440 1.00 92.25 131 VAL A CA 1
ATOM 1024 C C . VAL A 1 131 ? 2.908 5.900 33.798 1.00 92.25 131 VAL A C 1
ATOM 1026 O O . VAL A 1 131 ? 3.981 6.506 33.826 1.00 92.25 131 VAL A O 1
ATOM 1029 N N . ALA A 1 132 ? 2.812 4.594 34.034 1.00 92.56 132 ALA A N 1
ATOM 1030 C CA . ALA A 1 132 ? 3.946 3.781 34.435 1.00 92.56 132 ALA A CA 1
ATOM 1031 C C . ALA A 1 132 ? 5.074 3.784 33.388 1.00 92.56 132 ALA A C 1
ATOM 1033 O O . ALA A 1 132 ? 4.840 3.928 32.186 1.00 92.56 132 ALA A O 1
ATOM 1034 N N . ASP A 1 133 ? 6.310 3.572 33.828 1.00 90.69 133 ASP A N 1
ATOM 1035 C CA . ASP A 1 133 ? 7.439 3.408 32.911 1.00 90.69 133 ASP A CA 1
ATOM 1036 C C . ASP A 1 133 ? 7.345 2.086 32.126 1.00 90.69 133 ASP A C 1
ATOM 1038 O O . ASP A 1 133 ? 6.570 1.180 32.449 1.00 90.69 133 ASP A O 1
ATOM 1042 N N . GLU A 1 134 ? 8.152 1.956 31.073 1.00 87.69 134 GLU A N 1
ATOM 1043 C CA . GLU A 1 134 ? 8.139 0.824 30.140 1.00 87.69 134 GLU A CA 1
ATOM 1044 C C . GLU A 1 134 ? 8.355 -0.537 30.815 1.00 87.69 134 GLU A C 1
ATOM 1046 O O . GLU A 1 134 ? 7.873 -1.558 30.326 1.00 87.69 134 GLU A O 1
ATOM 1051 N N . THR A 1 135 ? 9.027 -0.560 31.969 1.00 84.56 135 THR A N 1
ATOM 1052 C CA . THR A 1 135 ? 9.312 -1.787 32.728 1.00 84.56 135 THR A CA 1
ATOM 1053 C C . THR A 1 135 ? 8.040 -2.492 33.196 1.00 84.56 135 THR A C 1
ATOM 1055 O O . THR A 1 135 ? 8.000 -3.722 33.236 1.00 84.56 135 THR A O 1
ATOM 1058 N N . VAL A 1 136 ? 6.976 -1.734 33.481 1.00 84.12 136 VAL A N 1
ATOM 1059 C CA . VAL A 1 136 ? 5.667 -2.274 33.881 1.00 84.12 136 VAL A CA 1
ATOM 1060 C C . VAL A 1 136 ? 4.955 -2.945 32.704 1.00 84.12 136 VAL A C 1
ATOM 1062 O O . VAL A 1 136 ? 4.189 -3.887 32.902 1.00 84.12 136 VAL A O 1
ATOM 1065 N N . GLY A 1 137 ? 5.249 -2.520 31.471 1.00 73.94 137 GLY A N 1
ATOM 1066 C CA . GLY A 1 137 ? 4.736 -3.147 30.252 1.00 73.94 137 GLY A CA 1
ATOM 1067 C C . GLY A 1 137 ? 5.253 -4.573 30.025 1.00 73.94 137 GLY A C 1
ATOM 1068 O O . GLY A 1 137 ? 4.644 -5.315 29.253 1.00 73.94 137 GLY A O 1
ATOM 1069 N N . GLY A 1 138 ? 6.333 -4.974 30.708 1.00 79.88 138 GLY A N 1
ATOM 1070 C CA . GLY A 1 138 ? 6.972 -6.282 30.553 1.00 79.88 138 GLY A CA 1
ATOM 1071 C C . GLY A 1 138 ? 7.647 -6.480 29.189 1.00 79.88 138 GLY A C 1
ATOM 1072 O O . GLY A 1 138 ? 7.618 -5.605 28.325 1.00 79.88 138 GLY A O 1
ATOM 1073 N N . ASP A 1 139 ? 8.268 -7.647 28.988 1.00 76.44 139 ASP A N 1
ATOM 1074 C CA . ASP A 1 139 ? 8.887 -7.997 27.704 1.00 76.44 139 ASP A CA 1
ATOM 1075 C C . ASP A 1 139 ? 7.830 -8.372 26.653 1.00 76.44 139 ASP A C 1
ATOM 1077 O O . ASP A 1 139 ? 7.001 -9.260 26.867 1.00 76.44 139 ASP A O 1
ATOM 1081 N N . ASP A 1 140 ? 7.885 -7.723 25.489 1.00 70.44 140 ASP A N 1
ATOM 1082 C CA . ASP A 1 140 ? 6.908 -7.930 24.414 1.00 70.44 140 ASP A CA 1
ATOM 1083 C C . ASP A 1 140 ? 6.901 -9.349 23.862 1.00 70.44 140 ASP A C 1
ATOM 1085 O O . ASP A 1 140 ? 5.840 -9.846 23.493 1.00 70.44 140 ASP A O 1
ATOM 1089 N N . ALA A 1 141 ? 8.059 -10.010 23.779 1.00 67.19 141 ALA A N 1
ATOM 1090 C CA . ALA A 1 141 ? 8.130 -11.359 23.229 1.00 67.19 141 ALA A CA 1
ATOM 1091 C C . ALA A 1 141 ? 7.549 -12.378 24.218 1.00 67.19 141 ALA A C 1
ATOM 1093 O O . ALA A 1 141 ? 6.859 -13.318 23.817 1.00 67.19 141 ALA A O 1
ATOM 1094 N N . GLU A 1 142 ? 7.777 -12.183 25.517 1.00 73.31 142 GLU A N 1
ATOM 1095 C CA . GLU A 1 142 ? 7.147 -12.989 26.560 1.00 73.31 142 GLU A CA 1
ATOM 1096 C C . GLU A 1 142 ? 5.633 -12.739 26.635 1.00 73.31 142 GLU A C 1
ATOM 1098 O O . GLU A 1 142 ? 4.850 -13.686 26.768 1.00 73.31 142 GLU A O 1
ATOM 1103 N N . PHE A 1 143 ? 5.210 -11.480 26.494 1.00 68.25 143 PHE A N 1
ATOM 1104 C CA . PHE A 1 143 ? 3.804 -11.094 26.414 1.00 68.25 143 PHE A CA 1
ATOM 1105 C C . PHE A 1 143 ? 3.107 -11.739 25.206 1.00 68.25 143 PHE A C 1
ATOM 1107 O O . PHE A 1 143 ? 2.065 -12.379 25.370 1.00 68.25 143 PHE A O 1
ATOM 1114 N N . GLU A 1 144 ? 3.705 -11.643 24.012 1.00 68.12 144 GLU A N 1
ATOM 1115 C CA . GLU A 1 144 ? 3.229 -12.300 22.790 1.00 68.12 144 GLU A CA 1
ATOM 1116 C C . GLU A 1 144 ? 3.080 -13.812 23.009 1.00 68.12 144 GLU A C 1
ATOM 1118 O O . GLU A 1 144 ? 2.007 -14.361 22.761 1.00 68.12 144 GLU A O 1
ATOM 1123 N N . LYS A 1 145 ? 4.107 -14.479 23.553 1.00 68.81 145 LYS A N 1
ATOM 1124 C CA . LYS A 1 145 ? 4.101 -15.932 23.782 1.00 68.81 145 LYS A CA 1
ATOM 1125 C C . LYS A 1 145 ? 2.996 -16.378 24.746 1.00 68.81 145 LYS A C 1
ATOM 1127 O O . LYS A 1 145 ? 2.321 -17.371 24.482 1.00 68.81 145 LYS A O 1
ATOM 1132 N N . LYS A 1 146 ? 2.786 -15.651 25.850 1.00 72.44 146 LYS A N 1
ATOM 1133 C CA . LYS A 1 146 ? 1.705 -15.941 26.814 1.00 72.44 146 LYS A CA 1
ATOM 1134 C C . LYS A 1 146 ? 0.327 -15.757 26.185 1.00 72.44 146 LYS A C 1
ATOM 1136 O O . LYS A 1 146 ? -0.562 -16.570 26.413 1.00 72.44 146 LYS A O 1
ATOM 1141 N N . GLN A 1 147 ? 0.160 -14.711 25.380 1.00 66.75 147 GLN A N 1
ATOM 1142 C CA . GLN A 1 147 ? -1.087 -14.443 24.669 1.00 66.75 147 GLN A CA 1
ATOM 1143 C C . GLN A 1 147 ? -1.373 -15.475 23.573 1.00 66.75 147 GLN A C 1
ATOM 1145 O O . GLN A 1 147 ? -2.525 -15.815 23.342 1.00 66.75 147 GLN A O 1
ATOM 1150 N N . GLU A 1 148 ? -0.355 -15.973 22.875 1.00 68.88 148 GLU A N 1
ATOM 1151 C CA . GLU A 1 148 ? -0.545 -16.993 21.839 1.00 68.88 148 GLU A CA 1
ATOM 1152 C C . GLU A 1 148 ? -0.950 -18.350 22.406 1.00 68.88 148 GLU A C 1
ATOM 1154 O O . GLU A 1 148 ? -1.782 -19.021 21.802 1.00 68.88 148 GLU A O 1
ATOM 1159 N N . ALA A 1 149 ? -0.428 -18.711 23.580 1.00 69.38 149 ALA A N 1
ATOM 1160 C CA . ALA A 1 149 ? -0.714 -19.986 24.233 1.00 69.38 149 ALA A CA 1
ATOM 1161 C C . ALA A 1 149 ? -2.174 -20.147 24.698 1.00 69.38 149 ALA A C 1
ATOM 1163 O O . ALA A 1 149 ? -2.585 -21.258 25.014 1.00 69.38 149 ALA A O 1
ATOM 1164 N N . VAL A 1 150 ? -2.951 -19.060 24.771 1.00 76.62 150 VAL A N 1
ATOM 1165 C CA . VAL A 1 150 ? -4.331 -19.087 25.291 1.00 76.62 150 VAL A CA 1
ATOM 1166 C C . VAL A 1 150 ? -5.407 -18.964 24.211 1.00 76.62 150 VAL A C 1
ATOM 1168 O O . VAL A 1 150 ? -6.585 -19.086 24.527 1.00 76.62 150 VAL A O 1
ATOM 1171 N N . VAL A 1 151 ? -5.032 -18.723 22.950 1.00 87.12 151 VAL A N 1
ATOM 1172 C CA . VAL A 1 151 ? -5.999 -18.570 21.852 1.00 87.12 151 VAL A CA 1
ATOM 1173 C C . VAL A 1 151 ? -6.379 -19.939 21.298 1.00 87.12 151 VAL A C 1
ATOM 1175 O O . VAL A 1 151 ? -5.515 -20.673 20.815 1.00 87.12 151 VAL A O 1
ATOM 1178 N N . VAL A 1 152 ? -7.675 -20.252 21.313 1.00 90.81 152 VAL A N 1
ATOM 1179 C CA . VAL A 1 152 ? -8.201 -21.538 20.841 1.00 90.81 152 VAL A CA 1
ATOM 1180 C C . VAL A 1 152 ? -9.315 -21.325 19.821 1.00 90.81 152 VAL A C 1
ATOM 1182 O O . VAL A 1 152 ? -10.230 -20.532 20.042 1.00 90.81 152 VAL A O 1
ATOM 1185 N N . LEU A 1 153 ? -9.250 -22.063 18.712 1.00 94.69 153 LEU A N 1
ATOM 1186 C CA . LEU A 1 153 ? -10.294 -22.112 17.693 1.00 94.69 153 LEU A CA 1
ATOM 1187 C C . LEU A 1 153 ? -11.095 -23.414 17.828 1.00 94.69 153 LEU A C 1
ATOM 1189 O O . LEU A 1 153 ? -10.536 -24.511 17.743 1.00 94.69 153 LEU A O 1
ATOM 1193 N N . TYR A 1 154 ? -12.406 -23.291 18.000 1.00 95.00 154 TYR A N 1
ATOM 1194 C CA . TYR A 1 154 ? -13.361 -24.398 18.017 1.00 95.00 154 TYR A CA 1
ATOM 1195 C C . TYR A 1 154 ? -14.199 -24.389 16.736 1.00 95.00 154 TYR A C 1
ATOM 1197 O O . TYR A 1 154 ? -14.544 -23.317 16.241 1.00 95.00 154 TYR A O 1
ATOM 1205 N N . ARG A 1 155 ? -14.553 -25.568 16.221 1.00 96.25 155 ARG A N 1
ATOM 1206 C CA . ARG A 1 155 ? -15.491 -25.764 15.108 1.00 96.25 155 ARG A CA 1
ATOM 1207 C C . ARG A 1 155 ? -16.780 -26.343 15.654 1.00 96.25 155 ARG A C 1
ATOM 1209 O O . ARG A 1 155 ? -16.745 -27.270 16.459 1.00 96.25 155 ARG A O 1
ATOM 1216 N N . VAL A 1 156 ? -17.889 -25.809 15.170 1.00 93.94 156 VAL A N 1
ATOM 1217 C CA . VAL A 1 156 ? -19.241 -26.297 15.411 1.00 93.94 156 VAL A CA 1
ATOM 1218 C C . VAL A 1 156 ? -19.784 -26.765 14.066 1.00 93.94 156 VAL A C 1
ATOM 1220 O O . VAL A 1 156 ? -19.950 -25.936 13.170 1.00 93.94 156 VAL A O 1
ATOM 1223 N N . SER A 1 157 ? -19.979 -28.077 13.918 1.00 93.50 157 SER A N 1
ATOM 1224 C CA . SER A 1 157 ? -20.353 -28.712 12.646 1.00 93.50 157 SER A CA 1
ATOM 1225 C C . SER A 1 157 ? -21.394 -29.805 12.863 1.00 93.50 157 SER A C 1
ATOM 1227 O O . SER A 1 157 ? -21.288 -30.560 13.825 1.00 93.50 157 SER A O 1
ATOM 1229 N N . ASP A 1 158 ? -22.367 -29.929 11.966 1.00 88.75 158 ASP A N 1
ATOM 1230 C CA . ASP A 1 158 ? -23.355 -31.014 11.949 1.00 88.75 158 ASP A CA 1
ATOM 1231 C C . ASP A 1 158 ? -23.089 -32.080 10.875 1.00 88.75 158 ASP A C 1
ATOM 1233 O O . ASP A 1 158 ? -23.878 -33.010 10.697 1.00 88.75 158 ASP A O 1
ATOM 1237 N N . SER A 1 159 ? -21.930 -32.013 10.213 1.00 86.25 159 SER A N 1
ATOM 1238 C CA . SER A 1 159 ? -21.523 -32.929 9.135 1.00 86.25 159 SER A CA 1
ATOM 1239 C C . SER A 1 159 ? -21.532 -34.421 9.510 1.00 86.25 159 SER A C 1
ATOM 1241 O O . SER A 1 159 ? -21.576 -35.280 8.628 1.00 86.25 159 SER A O 1
ATOM 1243 N N . SER A 1 160 ? -21.516 -34.746 10.806 1.00 83.38 160 SER A N 1
ATOM 1244 C CA . SER A 1 160 ? -21.621 -36.117 11.324 1.00 83.38 160 SER A CA 1
ATOM 1245 C C . SER A 1 160 ? -23.063 -36.651 11.432 1.00 83.38 160 SER A C 1
ATOM 1247 O O . SER A 1 160 ? -23.255 -37.832 11.716 1.00 83.38 160 SER A O 1
ATOM 1249 N N . GLY A 1 161 ? -24.070 -35.803 11.193 1.00 79.38 161 GLY A N 1
ATOM 1250 C CA . GLY A 1 161 ? -25.496 -36.076 11.403 1.00 79.38 161 GLY A CA 1
ATOM 1251 C C . GLY A 1 161 ? -26.059 -35.475 12.700 1.00 79.38 161 GLY A C 1
ATOM 1252 O O . GLY A 1 161 ? -27.270 -35.297 12.807 1.00 79.38 161 GLY A O 1
ATOM 1253 N N . GLU A 1 162 ? -25.194 -35.116 13.651 1.00 83.81 162 GLU A N 1
ATOM 1254 C CA . GLU A 1 162 ? -25.508 -34.356 14.866 1.00 83.81 162 GLU A CA 1
ATOM 1255 C C . GLU A 1 162 ? -24.494 -33.212 15.032 1.00 83.81 162 GLU A C 1
ATOM 1257 O O . GLU A 1 162 ? -23.356 -33.318 14.565 1.00 83.81 162 GLU A O 1
ATOM 1262 N N . VAL A 1 163 ? -24.889 -32.121 15.702 1.00 85.12 163 VAL A N 1
ATOM 1263 C CA . VAL A 1 163 ? -24.001 -30.971 15.939 1.00 85.12 163 VAL A CA 1
ATOM 1264 C C . VAL A 1 163 ? -22.904 -31.353 16.938 1.00 85.12 163 VAL A C 1
ATOM 1266 O O . VAL A 1 163 ? -23.185 -31.615 18.109 1.00 85.12 163 VAL A O 1
ATOM 1269 N N . THR A 1 164 ? -21.648 -31.335 16.498 1.00 88.50 164 THR A N 1
ATOM 1270 C CA . THR A 1 164 ? -20.464 -31.569 17.330 1.00 88.50 164 THR A CA 1
ATOM 1271 C C . THR A 1 164 ? -19.647 -30.297 17.511 1.00 88.50 164 THR A C 1
ATOM 1273 O O . THR A 1 164 ? -19.688 -29.368 16.703 1.00 88.50 164 THR A O 1
ATOM 1276 N N . VAL A 1 165 ? -18.890 -30.258 18.609 1.00 90.50 165 VAL A N 1
ATOM 1277 C CA . VAL A 1 165 ? -17.983 -29.163 18.949 1.00 90.50 165 VAL A CA 1
ATOM 1278 C C . VAL A 1 165 ? -16.588 -29.741 19.109 1.00 90.50 165 VAL A C 1
ATOM 1280 O O . VAL A 1 165 ? -16.315 -30.444 20.081 1.00 90.50 165 VAL A O 1
ATOM 1283 N N . ASP A 1 166 ? -15.698 -29.389 18.191 1.00 90.94 166 ASP A N 1
ATOM 1284 C CA . ASP A 1 166 ? -14.324 -29.876 18.180 1.00 90.94 166 ASP A CA 1
ATOM 1285 C C . ASP A 1 166 ? -13.350 -28.722 18.398 1.00 90.94 166 ASP A C 1
ATOM 1287 O O . ASP A 1 166 ? -13.467 -27.659 17.783 1.00 90.94 166 ASP A O 1
ATOM 1291 N N . LYS A 1 167 ? -12.332 -28.931 19.236 1.00 92.38 167 LYS A N 1
ATOM 1292 C CA . LYS A 1 167 ? -11.167 -28.042 19.262 1.00 92.38 167 LYS A CA 1
ATOM 1293 C C . LYS A 1 167 ? -10.359 -28.281 17.986 1.00 92.38 167 LYS A C 1
ATOM 1295 O O . LYS A 1 167 ? -9.793 -29.356 17.816 1.00 92.38 167 LYS A O 1
ATOM 1300 N N . VAL A 1 168 ? -10.311 -27.284 17.105 1.00 87.31 168 VAL A N 1
ATOM 1301 C CA . VAL A 1 168 ? -9.655 -27.378 15.789 1.00 87.31 168 VAL A CA 1
ATOM 1302 C C . VAL A 1 168 ? -8.160 -27.171 15.928 1.00 87.31 168 VAL A C 1
ATOM 1304 O O . VAL A 1 168 ? -7.371 -27.984 15.458 1.00 87.31 168 VAL A O 1
ATOM 1307 N N . ALA A 1 169 ? -7.776 -26.056 16.548 1.00 86.50 169 ALA A N 1
ATOM 1308 C CA . ALA A 1 169 ? -6.394 -25.619 16.580 1.00 86.50 169 ALA A CA 1
ATOM 1309 C C . ALA A 1 169 ? -6.123 -24.651 17.736 1.00 86.50 169 ALA A C 1
ATOM 1311 O O . ALA A 1 169 ? -6.997 -23.913 18.199 1.00 86.50 169 ALA A O 1
ATOM 1312 N N . GLU A 1 170 ? -4.866 -24.655 18.160 1.00 85.31 170 GLU A N 1
ATOM 1313 C CA . GLU A 1 170 ? -4.207 -23.528 18.820 1.00 85.31 170 GLU A CA 1
ATOM 1314 C C . GLU A 1 170 ? -3.340 -22.805 17.778 1.00 85.31 170 GLU A C 1
ATOM 1316 O O . GLU A 1 170 ? -3.254 -23.233 16.624 1.00 85.31 170 GLU A O 1
ATOM 1321 N N . LYS A 1 171 ? -2.687 -21.700 18.148 1.00 76.38 171 LYS A N 1
ATOM 1322 C CA . LYS A 1 171 ? -1.812 -20.985 17.208 1.00 76.38 171 LYS A CA 1
ATOM 1323 C C . LYS A 1 171 ? -0.637 -21.852 16.696 1.00 76.38 171 LYS A C 1
ATOM 1325 O O . LYS A 1 171 ? -0.119 -22.667 17.457 1.00 76.38 171 LYS A O 1
ATOM 1330 N N . PRO A 1 172 ? -0.155 -21.623 15.452 1.00 80.38 172 PRO A N 1
ATOM 1331 C CA . PRO A 1 172 ? -0.586 -20.589 14.503 1.00 80.38 172 PRO A CA 1
ATOM 1332 C C . PRO A 1 172 ? -1.919 -20.931 13.824 1.00 80.38 172 PRO A C 1
ATOM 1334 O O . PRO A 1 172 ? -2.097 -22.018 13.287 1.00 80.38 172 PRO A O 1
ATOM 1337 N N . LEU A 1 173 ? -2.850 -19.972 13.825 1.00 86.94 173 LEU A N 1
ATOM 1338 C CA . LEU A 1 173 ? -4.107 -20.104 13.091 1.00 86.94 173 LEU A CA 1
ATOM 1339 C C . LEU A 1 173 ? -3.901 -19.663 11.640 1.00 86.94 173 LEU A C 1
ATOM 1341 O O . LEU A 1 173 ? -3.161 -18.709 11.381 1.00 86.94 173 LEU A O 1
ATOM 1345 N N . HIS A 1 174 ? -4.578 -20.320 10.708 1.00 88.56 174 HIS A N 1
ATOM 1346 C CA . HIS A 1 174 ? -4.547 -20.005 9.282 1.00 88.56 174 HIS A CA 1
ATOM 1347 C C . HIS A 1 174 ? -5.972 -19.798 8.765 1.00 88.56 174 HIS A C 1
ATOM 1349 O O . HIS A 1 174 ? -6.917 -20.398 9.274 1.00 88.56 174 HIS A O 1
ATOM 1355 N N . GLN A 1 175 ? -6.142 -18.898 7.795 1.00 87.44 175 GLN A N 1
ATOM 1356 C CA . GLN A 1 175 ? -7.463 -18.535 7.267 1.00 87.44 175 GLN A CA 1
ATOM 1357 C C . GLN A 1 175 ? -8.200 -19.739 6.661 1.00 87.44 175 GLN A C 1
ATOM 1359 O O . GLN A 1 175 ? -9.413 -19.853 6.789 1.00 87.44 175 GLN A O 1
ATOM 1364 N N . ASP A 1 176 ? -7.467 -20.676 6.061 1.00 89.19 176 ASP A N 1
ATOM 1365 C CA . ASP A 1 176 ? -7.999 -21.906 5.470 1.00 89.19 176 ASP A CA 1
ATOM 1366 C C . ASP A 1 176 ? -8.598 -22.889 6.493 1.00 89.19 176 ASP A C 1
ATOM 1368 O O . ASP A 1 176 ? -9.272 -23.842 6.090 1.00 89.19 176 ASP A O 1
ATOM 1372 N N . MET A 1 177 ? -8.402 -22.659 7.797 1.00 93.25 177 MET A N 1
ATOM 1373 C CA . MET A 1 177 ? -9.073 -23.398 8.870 1.00 93.25 177 MET A CA 1
ATOM 1374 C C . MET A 1 177 ? -10.567 -23.076 8.954 1.00 93.25 177 MET A C 1
ATOM 1376 O O . MET A 1 177 ? -11.327 -23.911 9.445 1.00 93.25 177 MET A O 1
ATOM 1380 N N . LEU A 1 178 ? -10.987 -21.897 8.482 1.00 93.50 178 LEU A N 1
ATOM 1381 C CA . LEU A 1 178 ? -12.383 -21.466 8.449 1.00 93.50 178 LEU A CA 1
ATOM 1382 C C . LEU A 1 178 ? -13.036 -21.974 7.160 1.00 93.50 178 LEU A C 1
ATOM 1384 O O . LEU A 1 178 ? -12.707 -21.527 6.061 1.00 93.50 178 LEU A O 1
ATOM 1388 N N . LYS A 1 179 ? -13.943 -22.944 7.278 1.00 94.62 179 LYS A N 1
ATOM 1389 C CA . LYS A 1 179 ? -14.715 -23.474 6.151 1.00 94.62 179 LYS A CA 1
ATOM 1390 C C . LYS A 1 179 ? -16.090 -22.828 6.115 1.00 94.62 179 LYS A C 1
ATOM 1392 O O . LYS A 1 179 ? -16.808 -22.838 7.109 1.00 94.62 179 LYS A O 1
ATOM 1397 N N . SER A 1 180 ? -16.491 -22.347 4.941 1.00 92.56 180 SER A N 1
ATOM 1398 C CA . SER A 1 180 ? -17.790 -21.699 4.719 1.00 92.56 180 SER A CA 1
ATOM 1399 C C . SER A 1 180 ? -18.990 -22.584 5.076 1.00 92.56 180 SER A C 1
ATOM 1401 O O . SER A 1 180 ? -20.095 -22.075 5.239 1.00 92.56 180 SER A O 1
ATOM 1403 N N . THR A 1 181 ? -18.799 -23.901 5.180 1.00 93.75 181 THR A N 1
ATOM 1404 C CA . THR A 1 181 ? -19.829 -24.884 5.537 1.00 93.75 181 THR A CA 1
ATOM 1405 C C . THR A 1 181 ? -20.127 -24.975 7.027 1.00 93.75 181 THR A C 1
ATOM 1407 O O . THR A 1 181 ? -21.153 -25.543 7.349 1.00 93.75 181 THR A O 1
ATOM 1410 N N . ASP A 1 182 ? -19.289 -24.420 7.908 1.00 95.19 182 ASP A N 1
ATOM 1411 C CA . ASP A 1 182 ? -19.399 -24.616 9.360 1.00 95.19 182 ASP A CA 1
ATOM 1412 C C . ASP A 1 182 ? -19.408 -23.276 10.130 1.00 95.19 182 ASP A C 1
ATOM 1414 O O . ASP A 1 182 ? -19.181 -22.192 9.576 1.00 95.19 182 ASP A O 1
ATOM 1418 N N . CYS A 1 183 ? -19.654 -23.346 11.442 1.00 94.31 183 CYS A N 1
ATOM 1419 C CA . CYS A 1 183 ? -19.457 -22.233 12.375 1.00 94.31 183 CYS A CA 1
ATOM 1420 C C . CYS A 1 183 ? -18.181 -22.427 13.203 1.00 94.31 183 CYS A C 1
ATOM 1422 O O . CYS A 1 183 ? -17.781 -23.549 13.510 1.00 94.31 183 CYS A O 1
ATOM 1424 N N . TYR A 1 184 ? -17.562 -21.327 13.631 1.00 97.00 184 TYR A N 1
ATOM 1425 C CA . TYR A 1 184 ? -16.340 -21.365 14.434 1.00 97.00 184 TYR A CA 1
ATOM 1426 C C . TYR A 1 184 ? -16.417 -20.418 15.625 1.00 97.00 184 TYR A C 1
ATOM 1428 O O . TYR A 1 184 ? -16.985 -19.332 15.535 1.00 97.00 184 TYR A O 1
ATOM 1436 N N . ILE A 1 185 ? -15.808 -20.814 16.742 1.00 94.81 185 ILE A N 1
ATOM 1437 C CA . ILE A 1 185 ? -15.655 -19.976 17.933 1.00 94.81 185 ILE A CA 1
ATOM 1438 C C . ILE A 1 185 ? -14.169 -19.761 18.177 1.00 94.81 185 ILE A C 1
ATOM 1440 O O . ILE A 1 185 ? -13.436 -20.708 18.452 1.00 94.81 185 ILE A O 1
ATOM 1444 N N . LEU A 1 186 ? -13.731 -18.512 18.095 1.00 93.44 186 LEU A N 1
ATOM 1445 C CA . LEU A 1 186 ? -12.389 -18.097 18.467 1.00 93.44 186 LEU A CA 1
ATOM 1446 C C . LEU A 1 186 ? -12.429 -17.538 19.891 1.00 93.44 186 LEU A C 1
ATOM 1448 O O . LEU A 1 186 ? -12.916 -16.428 20.124 1.00 93.44 186 LEU A O 1
ATOM 1452 N N . ASP A 1 187 ? -11.913 -18.318 20.835 1.00 90.62 187 ASP A N 1
ATOM 1453 C CA . ASP A 1 187 ? -11.712 -17.886 22.211 1.00 90.62 187 ASP A CA 1
ATOM 1454 C C . ASP A 1 187 ? -10.339 -17.225 22.340 1.00 90.62 187 ASP A C 1
ATOM 1456 O O . ASP A 1 187 ? -9.301 -17.864 22.156 1.00 90.62 187 ASP A O 1
ATOM 1460 N N . THR A 1 188 ? -10.336 -15.926 22.636 1.00 84.75 188 THR A N 1
ATOM 1461 C CA . THR A 1 188 ? -9.102 -15.145 22.810 1.00 84.75 188 THR A CA 1
ATOM 1462 C C . THR A 1 188 ? -8.803 -14.817 24.265 1.00 84.75 188 THR A C 1
ATOM 1464 O O . THR A 1 188 ? -7.788 -14.169 24.545 1.00 84.75 188 THR A O 1
ATOM 1467 N N . VAL A 1 189 ? -9.688 -15.229 25.183 1.00 76.06 189 VAL A N 1
ATOM 1468 C CA . VAL A 1 189 ? -9.696 -14.960 26.628 1.00 76.06 189 VAL A CA 1
ATOM 1469 C C . VAL A 1 189 ? -9.795 -13.481 27.019 1.00 76.06 189 VAL A C 1
ATOM 1471 O O . VAL A 1 189 ? -10.532 -13.127 27.930 1.00 76.06 189 VAL A O 1
ATOM 1474 N N . THR A 1 190 ? -9.043 -12.601 26.364 1.00 67.12 190 THR A N 1
ATOM 1475 C CA . THR A 1 190 ? -8.789 -11.224 26.804 1.00 67.12 190 THR A CA 1
ATOM 1476 C C . THR A 1 190 ? -9.422 -10.163 25.914 1.00 67.12 190 THR A C 1
ATOM 1478 O O . THR A 1 190 ? -9.680 -9.057 26.387 1.00 67.12 190 THR A O 1
ATOM 1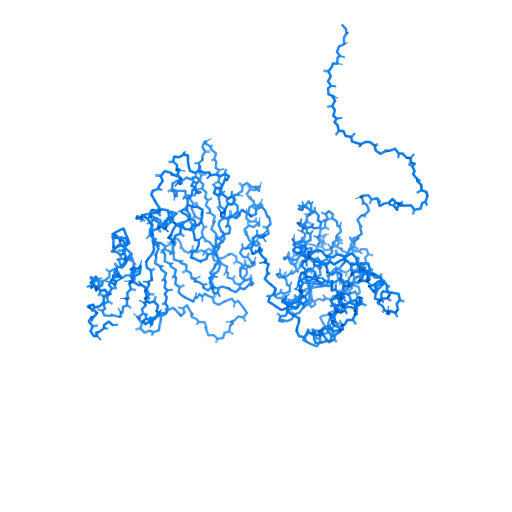481 N N . SER A 1 191 ? -9.658 -10.475 24.636 1.00 67.25 191 SER A N 1
ATOM 1482 C CA . SER A 1 191 ? -10.096 -9.495 23.629 1.00 67.25 191 SER A CA 1
ATOM 1483 C C . SER A 1 191 ? -11.502 -9.767 23.087 1.00 67.25 191 SER A C 1
ATOM 1485 O O . SER A 1 191 ? -11.965 -9.045 22.212 1.00 67.25 191 SER A O 1
ATOM 1487 N N . GLY A 1 192 ? -12.187 -10.784 23.616 1.00 79.62 192 GLY A N 1
ATOM 1488 C CA . GLY A 1 192 ? -13.525 -11.185 23.191 1.00 79.62 192 GLY A CA 1
ATOM 1489 C C . GLY A 1 192 ? -13.609 -12.649 22.773 1.00 79.62 192 GLY A C 1
ATOM 1490 O O . GLY A 1 192 ? -12.598 -13.321 22.549 1.00 79.62 192 GLY A O 1
ATOM 1491 N N . ILE A 1 193 ? -14.845 -13.126 22.663 1.00 89.25 193 ILE A N 1
ATOM 1492 C CA . ILE A 1 193 ? -15.168 -14.408 22.038 1.00 89.25 193 ILE A CA 1
ATOM 1493 C C . ILE A 1 193 ? -15.779 -14.078 20.684 1.00 89.25 193 ILE A C 1
ATOM 1495 O O . ILE A 1 193 ? -16.811 -13.406 20.618 1.00 89.25 193 ILE A O 1
ATOM 1499 N N . PHE A 1 194 ? -15.164 -14.543 19.606 1.00 92.44 194 PHE A N 1
ATOM 1500 C CA . PHE A 1 194 ? -15.684 -14.305 18.266 1.00 92.44 194 PHE A CA 1
ATOM 1501 C C . PHE A 1 194 ? -16.381 -15.555 17.748 1.00 92.44 194 PHE A C 1
ATOM 1503 O O . PHE A 1 194 ? -15.806 -16.639 17.770 1.00 92.44 194 PHE A O 1
ATOM 1510 N N . VAL A 1 195 ? -17.610 -15.403 17.264 1.00 92.94 195 VAL A N 1
ATOM 1511 C CA . VAL A 1 195 ? -18.381 -16.478 16.634 1.00 92.94 195 VAL A CA 1
ATOM 1512 C C . VAL A 1 195 ? -18.448 -16.185 15.144 1.00 92.94 195 VAL A C 1
ATOM 1514 O O . VAL A 1 195 ? -19.212 -15.318 14.722 1.00 92.94 195 VAL A O 1
ATOM 1517 N N . TRP A 1 196 ? -17.622 -16.872 14.362 1.00 95.62 196 TRP A N 1
ATOM 1518 C CA . TRP A 1 196 ? -17.567 -16.748 12.910 1.00 95.62 196 TRP A CA 1
ATOM 1519 C C . TRP A 1 196 ? -18.580 -17.692 12.259 1.00 95.62 196 TRP A C 1
ATOM 1521 O O . TRP A 1 196 ? -18.649 -18.876 12.591 1.00 95.62 196 TRP A O 1
ATOM 1531 N N . ILE A 1 197 ? -19.385 -17.151 11.350 1.00 90.00 197 ILE A N 1
ATOM 1532 C CA . ILE A 1 197 ? -20.511 -17.829 10.713 1.00 90.00 197 ILE A CA 1
ATOM 1533 C C . ILE A 1 197 ? -20.221 -17.982 9.219 1.00 90.00 197 ILE A C 1
ATOM 1535 O O . ILE A 1 197 ? -20.272 -16.987 8.488 1.00 90.00 197 ILE A O 1
ATOM 1539 N N . GLY A 1 198 ? -19.985 -19.217 8.769 1.00 88.12 198 GLY A N 1
ATOM 1540 C CA . GLY A 1 198 ? -19.802 -19.525 7.352 1.00 88.12 198 GLY A CA 1
ATOM 1541 C C . GLY A 1 198 ? -21.064 -19.268 6.523 1.00 88.12 198 GLY A C 1
ATOM 1542 O O . GLY A 1 198 ? -22.194 -19.370 7.010 1.00 88.12 198 GLY A O 1
ATOM 1543 N N . LYS A 1 199 ? -20.914 -18.934 5.243 1.00 88.00 199 LYS A N 1
ATOM 1544 C CA . LYS A 1 199 ? -22.034 -18.653 4.326 1.00 88.00 199 LYS A CA 1
ATOM 1545 C C . LYS A 1 199 ? -22.972 -19.839 4.125 1.00 88.00 199 LYS A C 1
ATOM 1547 O O . LYS A 1 199 ? -24.162 -19.643 3.872 1.00 88.00 199 LYS A O 1
ATOM 1552 N N . HIS A 1 200 ? -22.444 -21.051 4.225 1.00 87.94 200 HIS A N 1
ATOM 1553 C CA . HIS A 1 200 ? -23.123 -22.306 3.918 1.00 87.94 200 HIS A CA 1
ATOM 1554 C C . HIS A 1 200 ? -23.437 -23.152 5.160 1.00 87.94 200 HIS A C 1
ATOM 1556 O O . HIS A 1 200 ? -23.939 -24.260 5.002 1.00 87.94 200 HIS A O 1
ATOM 1562 N N . CYS A 1 201 ? -23.200 -22.629 6.367 1.00 85.69 201 CYS A N 1
ATOM 1563 C CA . CYS A 1 201 ? -23.528 -23.324 7.612 1.00 85.69 201 CYS A CA 1
ATOM 1564 C C . CYS A 1 201 ? -25.037 -23.380 7.892 1.00 85.69 201 CYS A C 1
ATOM 1566 O O . CYS A 1 201 ? -25.827 -22.514 7.466 1.00 85.69 201 CYS A O 1
ATOM 1568 N N . THR A 1 202 ? -25.444 -24.406 8.634 1.00 88.44 202 THR A N 1
ATOM 1569 C CA . THR A 1 202 ? -26.849 -24.703 8.912 1.00 88.44 202 THR A CA 1
ATOM 1570 C C . THR A 1 202 ? -27.419 -23.797 10.006 1.00 88.44 202 THR A C 1
ATOM 1572 O O . THR A 1 202 ? -26.725 -23.027 10.676 1.00 88.44 202 THR A O 1
ATOM 1575 N N . LYS A 1 203 ? -28.746 -23.818 10.175 1.00 84.75 203 LYS A N 1
ATOM 1576 C CA . LYS A 1 203 ? -29.393 -23.063 11.262 1.00 84.75 203 LYS A CA 1
ATOM 1577 C C . LYS A 1 203 ? -29.040 -23.636 12.632 1.00 84.75 203 LYS A C 1
ATOM 1579 O O . LYS A 1 203 ? -28.903 -22.859 13.576 1.00 84.75 203 LYS A O 1
ATOM 1584 N N . ASP A 1 204 ? -28.888 -24.950 12.722 1.00 84.25 204 ASP A N 1
ATOM 1585 C CA . ASP A 1 204 ? -28.635 -25.638 13.983 1.00 84.25 204 ASP A CA 1
ATOM 1586 C C . ASP A 1 204 ? -27.204 -25.369 14.462 1.00 84.25 204 ASP A C 1
ATOM 1588 O O . ASP A 1 204 ? -27.011 -25.008 15.624 1.00 84.25 204 ASP A O 1
ATOM 1592 N N . GLU A 1 205 ? -26.226 -25.361 13.550 1.00 87.12 205 GLU A N 1
ATOM 1593 C CA . GLU A 1 205 ? -24.846 -24.940 13.834 1.00 87.12 205 GLU A CA 1
ATOM 1594 C C . GLU A 1 205 ? -24.769 -23.501 14.358 1.00 87.12 205 GLU A C 1
ATOM 1596 O O . GLU A 1 205 ? -24.110 -23.238 15.365 1.00 87.12 205 GLU A O 1
ATOM 1601 N N . LYS A 1 206 ? -25.488 -22.558 13.729 1.00 87.19 206 LYS A N 1
ATOM 1602 C CA . LYS A 1 206 ? -25.530 -21.148 14.169 1.00 87.19 206 LYS A CA 1
ATOM 1603 C C . LYS A 1 206 ? -26.065 -21.013 15.591 1.00 87.19 206 LYS A C 1
ATOM 1605 O O . LYS A 1 206 ? -25.538 -20.230 16.384 1.00 87.19 206 LYS A O 1
ATOM 1610 N N . VAL A 1 207 ? -27.140 -21.739 15.901 1.00 83.19 207 VAL A N 1
ATOM 1611 C CA . VAL A 1 207 ? -27.768 -21.723 17.226 1.00 83.19 207 VAL A CA 1
ATOM 1612 C C . VAL A 1 207 ? -26.824 -22.320 18.266 1.00 83.19 207 VAL A C 1
ATOM 1614 O O . VAL A 1 207 ? -26.646 -21.731 19.334 1.00 83.19 207 VAL A O 1
ATOM 1617 N N . GLU A 1 208 ? -26.199 -23.453 17.960 1.00 88.94 208 GLU A N 1
ATOM 1618 C CA . GLU A 1 208 ? -25.327 -24.143 18.906 1.00 88.94 208 GLU A CA 1
ATOM 1619 C C . GLU A 1 208 ? -24.013 -23.390 19.141 1.00 88.94 208 GLU A C 1
ATOM 1621 O O . GLU A 1 208 ? -23.593 -23.236 20.289 1.00 88.94 208 GLU A O 1
ATOM 1626 N N . ALA A 1 209 ? -23.423 -22.799 18.097 1.00 89.31 209 ALA A N 1
ATOM 1627 C CA . ALA A 1 209 ? -22.238 -21.954 18.227 1.00 89.31 209 ALA A CA 1
ATOM 1628 C C . ALA A 1 209 ? -22.485 -20.757 19.160 1.00 89.31 209 ALA A C 1
ATOM 1630 O O . ALA A 1 209 ? -21.659 -20.446 20.021 1.00 89.31 209 ALA A O 1
ATOM 1631 N N . MET A 1 210 ? -23.655 -20.121 19.058 1.00 88.75 210 MET A N 1
ATOM 1632 C CA . MET A 1 210 ? -24.027 -19.017 19.947 1.00 88.75 210 MET A CA 1
ATOM 1633 C C . MET A 1 210 ? -24.266 -19.470 21.394 1.00 88.75 210 MET A C 1
ATOM 1635 O O . MET A 1 210 ? -23.808 -18.796 22.319 1.00 88.75 210 MET A O 1
ATOM 1639 N N . LYS A 1 211 ? -24.940 -20.608 21.617 1.00 86.44 211 LYS A N 1
ATOM 1640 C CA . LYS A 1 211 ? -25.127 -21.169 22.970 1.00 86.44 211 LYS A CA 1
ATOM 1641 C C . LYS A 1 211 ? -23.794 -21.518 23.622 1.00 86.44 211 LYS A C 1
ATOM 1643 O O . LYS A 1 211 ? -23.585 -21.228 24.800 1.00 86.44 211 LYS A O 1
ATOM 1648 N N . LEU A 1 212 ? -22.884 -22.121 22.863 1.00 88.31 212 LEU A N 1
ATOM 1649 C CA . LEU A 1 212 ? -21.567 -22.487 23.359 1.00 88.31 212 LEU A CA 1
ATOM 1650 C C . LEU A 1 212 ? -20.739 -21.249 23.720 1.00 88.31 212 LEU A C 1
ATOM 1652 O O . LEU A 1 212 ? -20.139 -21.217 24.792 1.00 88.31 212 LEU A O 1
ATOM 1656 N N . ALA A 1 213 ? -20.770 -20.203 22.891 1.00 87.56 213 ALA A N 1
ATOM 1657 C CA . ALA A 1 213 ? -20.113 -18.936 23.206 1.00 87.56 213 ALA A CA 1
ATOM 1658 C C . ALA A 1 213 ? -20.670 -18.301 24.497 1.00 87.56 213 ALA A C 1
ATOM 1660 O O . ALA A 1 213 ? -19.902 -17.825 25.334 1.00 87.56 213 ALA A O 1
ATOM 1661 N N . GLN A 1 214 ? -21.993 -18.350 24.708 1.00 86.69 214 GLN A N 1
ATOM 1662 C CA . GLN A 1 214 ? -22.628 -17.912 25.962 1.00 86.69 214 GLN A CA 1
ATOM 1663 C C . GLN A 1 214 ? -22.182 -18.754 27.160 1.00 86.69 214 GLN A C 1
ATOM 1665 O O . GLN A 1 214 ? -21.904 -18.211 28.229 1.00 86.69 214 GLN A O 1
ATOM 1670 N N . LYS A 1 215 ? -22.058 -20.072 26.980 1.00 87.44 215 LYS A N 1
ATOM 1671 C CA . LYS A 1 215 ? -21.557 -20.979 28.016 1.00 87.44 215 LYS A CA 1
ATOM 1672 C C . LYS A 1 215 ? -20.108 -20.673 28.385 1.00 87.44 215 LYS A C 1
ATOM 1674 O O . LYS A 1 215 ? -19.801 -20.655 29.575 1.00 87.44 215 LYS A O 1
ATOM 1679 N N . PHE A 1 216 ? -19.237 -20.414 27.408 1.00 85.94 216 PHE A N 1
ATOM 1680 C CA . PHE A 1 216 ? -17.864 -19.975 27.668 1.00 85.94 216 PHE A CA 1
ATOM 1681 C C . PHE A 1 216 ? -17.870 -18.708 28.514 1.00 85.94 216 PHE A C 1
ATOM 1683 O O . PHE A 1 216 ? -17.237 -18.685 29.564 1.00 85.94 216 PHE A O 1
ATOM 1690 N N . LEU A 1 217 ? -18.651 -17.703 28.114 1.00 83.38 217 LEU A N 1
ATOM 1691 C CA . LEU A 1 217 ? -18.728 -16.430 28.825 1.00 83.38 217 LEU A CA 1
ATOM 1692 C C . LEU A 1 217 ? -19.202 -16.574 30.282 1.00 83.38 217 LEU A C 1
ATOM 1694 O O . LEU A 1 217 ? -18.718 -15.859 31.151 1.00 83.38 217 LEU A O 1
ATOM 1698 N N . ALA A 1 218 ? -20.117 -17.508 30.555 1.00 82.31 218 ALA A N 1
ATOM 1699 C CA . ALA A 1 218 ? -20.638 -17.757 31.899 1.00 82.31 218 ALA A CA 1
ATOM 1700 C C . ALA A 1 218 ? -19.735 -18.649 32.771 1.00 82.31 218 ALA A C 1
ATOM 1702 O O . ALA A 1 218 ? -19.750 -18.528 33.994 1.00 82.31 218 ALA A O 1
ATOM 1703 N N . THR A 1 219 ? -19.004 -19.585 32.161 1.00 80.06 219 THR A N 1
ATOM 1704 C CA . THR A 1 219 ? -18.265 -20.632 32.894 1.00 80.06 219 THR A CA 1
ATOM 1705 C C . THR A 1 219 ? -16.804 -20.255 33.116 1.00 80.06 219 THR A C 1
ATOM 1707 O O . THR A 1 219 ? -16.199 -20.670 34.103 1.00 80.06 219 THR A O 1
ATOM 1710 N N . ASN A 1 220 ? -16.232 -19.468 32.208 1.00 76.62 220 ASN A N 1
ATOM 1711 C CA . ASN A 1 220 ? -14.836 -19.070 32.266 1.00 76.62 220 ASN A CA 1
ATOM 1712 C C . ASN A 1 220 ? -14.729 -17.677 32.898 1.00 76.62 220 ASN A C 1
ATOM 1714 O O . ASN A 1 220 ? -15.526 -16.786 32.617 1.00 76.62 220 ASN A O 1
ATOM 1718 N N . ASN A 1 221 ? -13.729 -17.484 33.758 1.00 78.56 221 ASN A N 1
ATOM 1719 C CA . ASN A 1 221 ? -13.496 -16.236 34.490 1.00 78.56 221 ASN A CA 1
ATOM 1720 C C . ASN A 1 221 ? -12.868 -15.153 33.587 1.00 78.56 221 ASN A C 1
ATOM 1722 O O . ASN A 1 221 ? -11.742 -14.708 33.823 1.00 78.56 221 ASN A O 1
ATOM 1726 N N . TYR A 1 222 ? -13.555 -14.796 32.502 1.00 81.75 222 TYR A N 1
ATOM 1727 C CA . TYR A 1 222 ? -13.089 -13.797 31.547 1.00 81.75 222 TYR A CA 1
ATOM 1728 C C . TYR A 1 222 ? -13.191 -12.372 32.110 1.00 81.75 222 TYR A C 1
ATOM 1730 O O . TYR A 1 222 ? -13.996 -12.106 33.006 1.00 81.75 222 TYR A O 1
ATOM 1738 N N . PRO A 1 223 ? -12.415 -11.418 31.564 1.00 74.75 223 PRO A N 1
ATOM 1739 C CA . PRO A 1 223 ? -12.571 -10.010 31.897 1.00 74.75 223 PRO A CA 1
ATOM 1740 C C . PRO A 1 223 ? -13.998 -9.497 31.672 1.00 74.75 223 PRO A C 1
ATOM 1742 O O . PRO A 1 223 ? -14.668 -9.913 30.729 1.00 74.75 223 PRO A O 1
ATOM 1745 N N . VAL A 1 224 ? -14.427 -8.528 32.486 1.00 70.44 224 VAL A N 1
ATOM 1746 C CA . VAL A 1 224 ? -15.808 -7.997 32.507 1.00 70.44 224 VAL A CA 1
ATOM 1747 C C . VAL A 1 224 ? -16.243 -7.390 31.164 1.00 70.44 224 VAL A C 1
ATOM 1749 O O . VAL A 1 224 ? -17.423 -7.386 30.833 1.00 70.44 224 VAL A O 1
ATOM 1752 N N . TRP A 1 225 ? -15.294 -6.904 30.362 1.00 70.44 225 TRP A N 1
ATOM 1753 C CA . TRP A 1 225 ? -15.545 -6.348 29.027 1.00 70.44 225 TRP A CA 1
ATOM 1754 C C . TRP A 1 225 ? -15.605 -7.401 27.914 1.00 70.44 225 TRP A C 1
ATOM 1756 O O . TRP A 1 225 ? -15.802 -7.045 26.752 1.00 70.44 225 TRP A O 1
ATOM 1766 N N . THR A 1 226 ? -15.413 -8.684 28.228 1.00 78.75 226 THR A N 1
ATOM 1767 C CA . THR A 1 226 ? -15.470 -9.759 27.233 1.00 78.75 226 THR A CA 1
ATOM 1768 C C . THR A 1 226 ? -16.893 -9.861 26.713 1.00 78.75 226 THR A C 1
ATOM 1770 O O . THR A 1 226 ? -17.820 -10.158 27.461 1.00 78.75 226 THR A O 1
ATOM 1773 N N . LYS A 1 227 ? -17.073 -9.600 25.419 1.00 80.75 227 LYS A N 1
ATOM 1774 C CA . LYS A 1 227 ? -18.356 -9.733 24.724 1.00 80.75 227 LYS A CA 1
ATOM 1775 C C . LYS A 1 227 ? -18.254 -10.853 23.692 1.00 80.75 227 LYS A C 1
ATOM 1777 O O . LYS A 1 227 ? -17.168 -11.173 23.204 1.00 80.75 227 LYS A O 1
ATOM 1782 N N . ILE A 1 228 ? -19.403 -11.436 23.364 1.00 83.25 228 ILE A N 1
ATOM 1783 C CA . ILE A 1 228 ? -19.534 -12.338 22.219 1.00 83.25 228 ILE A CA 1
ATOM 1784 C C . ILE A 1 228 ? -19.785 -11.471 20.993 1.00 83.25 228 ILE A C 1
ATOM 1786 O O . ILE A 1 228 ? -20.793 -10.766 20.933 1.00 83.25 228 ILE A O 1
ATOM 1790 N N . GLN A 1 229 ? -18.885 -11.528 20.017 1.00 83.50 229 GLN A N 1
ATOM 1791 C CA . GLN A 1 229 ? -19.058 -10.846 18.743 1.00 83.50 229 GLN A CA 1
ATOM 1792 C C . GLN A 1 229 ? -19.392 -11.863 17.660 1.00 83.50 229 GLN A C 1
ATOM 1794 O O . GLN A 1 229 ? -18.605 -12.757 17.358 1.00 83.50 229 GLN A O 1
ATOM 1799 N N . ARG A 1 230 ? -20.570 -11.709 17.054 1.00 83.00 230 ARG A N 1
ATOM 1800 C CA . ARG A 1 230 ? -20.957 -12.487 15.880 1.00 83.00 230 ARG A CA 1
ATOM 1801 C C . ARG A 1 230 ? -20.322 -11.871 14.638 1.00 83.00 230 ARG A C 1
ATOM 1803 O O . ARG A 1 230 ? -20.543 -10.694 14.362 1.00 83.00 230 ARG A O 1
ATOM 1810 N N . ILE A 1 231 ? -19.595 -12.682 13.888 1.00 83.38 231 ILE A N 1
ATOM 1811 C CA . ILE A 1 231 ? -18.931 -12.324 12.639 1.00 83.38 231 ILE A CA 1
ATOM 1812 C C . ILE A 1 231 ? -19.529 -13.175 11.527 1.00 83.38 231 ILE A C 1
ATOM 1814 O O . ILE A 1 231 ? -19.734 -14.373 11.697 1.00 83.38 231 ILE A O 1
ATOM 1818 N N . VAL A 1 232 ? -19.831 -12.557 10.395 1.00 76.69 232 VAL A N 1
ATOM 1819 C CA . VAL A 1 232 ? -20.222 -13.274 9.177 1.00 76.69 232 VAL A CA 1
ATOM 1820 C C . VAL A 1 232 ? -19.003 -13.399 8.269 1.00 76.69 232 VAL A C 1
ATOM 1822 O O . VAL A 1 232 ? -18.180 -12.488 8.257 1.00 76.69 232 VAL A O 1
ATOM 1825 N N . GLU A 1 233 ? -18.885 -14.507 7.542 1.00 80.44 233 GLU A N 1
ATOM 1826 C CA . GLU A 1 233 ? -17.868 -14.680 6.495 1.00 80.44 233 GLU A CA 1
ATOM 1827 C C . GLU A 1 233 ? -17.851 -13.484 5.526 1.00 80.44 233 GLU A C 1
ATOM 1829 O O . GLU A 1 233 ? -18.914 -13.004 5.121 1.00 80.44 233 GLU A O 1
ATOM 1834 N N . ASP A 1 234 ? -16.645 -13.010 5.199 1.00 68.56 234 ASP A N 1
ATOM 1835 C CA . ASP A 1 234 ? -16.305 -11.767 4.475 1.00 68.56 234 ASP A CA 1
ATOM 1836 C C . ASP A 1 234 ? -16.600 -10.455 5.225 1.00 68.56 234 ASP A C 1
ATOM 1838 O O . ASP A 1 234 ? -16.274 -9.368 4.754 1.00 68.56 234 ASP A O 1
ATOM 1842 N N . GLY A 1 235 ? -17.209 -10.528 6.407 1.00 57.56 235 GLY A N 1
ATOM 1843 C CA . GLY A 1 235 ? -17.475 -9.390 7.287 1.00 57.56 235 GLY A CA 1
ATOM 1844 C C . GLY A 1 235 ? -16.537 -9.334 8.490 1.00 57.56 235 GLY A C 1
ATOM 1845 O O . GLY A 1 235 ? -16.934 -8.832 9.545 1.00 57.56 235 GLY A O 1
ATOM 1846 N N . GLU A 1 236 ? -15.336 -9.912 8.401 1.00 77.81 236 GLU A N 1
ATOM 1847 C CA . GLU A 1 236 ? -14.443 -10.013 9.550 1.00 77.81 236 GLU A CA 1
ATOM 1848 C C . GLU A 1 236 ? -13.824 -8.647 9.920 1.00 77.81 236 GLU A C 1
ATOM 1850 O O . GLU A 1 236 ? -13.206 -7.987 9.079 1.00 77.81 236 GLU A O 1
ATOM 1855 N N . PRO A 1 237 ? -13.911 -8.204 11.188 1.00 63.16 237 PRO A N 1
ATOM 1856 C CA . PRO A 1 237 ? -13.232 -6.994 11.641 1.00 63.16 237 PRO A CA 1
ATOM 1857 C C . PRO A 1 237 ? -11.725 -7.235 11.822 1.00 63.16 237 PRO A C 1
ATOM 1859 O O . PRO A 1 237 ? -11.291 -8.355 12.115 1.00 63.16 237 PRO A O 1
ATOM 1862 N N . SER A 1 238 ? -10.911 -6.174 11.765 1.00 60.88 238 SER A N 1
ATOM 1863 C CA . SER A 1 238 ? -9.459 -6.240 12.031 1.00 60.88 238 SER A CA 1
ATOM 1864 C C . SER A 1 238 ? -9.126 -6.917 13.365 1.00 60.88 238 SER A C 1
ATOM 1866 O O . SER A 1 238 ? -8.145 -7.659 13.472 1.00 60.88 238 SER A O 1
ATOM 1868 N N . ALA A 1 239 ? -9.980 -6.699 14.372 1.00 71.69 239 ALA A N 1
ATOM 1869 C CA . ALA A 1 239 ? -9.860 -7.297 15.696 1.00 71.69 239 ALA A CA 1
ATOM 1870 C C . ALA A 1 239 ? -9.907 -8.835 15.674 1.00 71.69 239 ALA A C 1
ATOM 1872 O O . ALA A 1 239 ? -9.285 -9.453 16.531 1.00 71.69 239 ALA A O 1
ATOM 1873 N N . PHE A 1 240 ? -10.582 -9.448 14.696 1.00 82.19 240 PHE A N 1
ATOM 1874 C CA . PHE A 1 240 ? -10.614 -10.898 14.487 1.00 82.19 240 PHE A CA 1
ATOM 1875 C C . PHE A 1 240 ? -9.448 -11.377 13.616 1.00 82.19 240 PHE A C 1
ATOM 1877 O O . PHE A 1 240 ? -8.743 -12.323 13.971 1.00 82.19 240 PHE A O 1
ATOM 1884 N N . LYS A 1 241 ? -9.198 -10.686 12.497 1.00 78.19 241 LYS A N 1
ATOM 1885 C CA . LYS A 1 241 ? -8.184 -11.071 11.498 1.00 78.19 241 LYS A CA 1
ATOM 1886 C C . LYS A 1 241 ? -6.780 -11.196 12.097 1.00 78.19 241 LYS A C 1
ATOM 1888 O O . LYS A 1 241 ? -6.030 -12.094 11.725 1.00 78.19 241 LYS A O 1
ATOM 1893 N N . GLN A 1 242 ? -6.440 -10.361 13.086 1.00 74.94 242 GLN A N 1
ATOM 1894 C CA . GLN A 1 242 ? -5.125 -10.366 13.753 1.00 74.94 242 GLN A CA 1
ATOM 1895 C C . GLN A 1 242 ? -4.737 -11.699 14.429 1.00 74.94 242 GLN A C 1
ATOM 1897 O O . GLN A 1 242 ? -3.572 -11.894 14.790 1.00 74.94 242 GLN A O 1
ATOM 1902 N N . TYR A 1 243 ? -5.687 -12.614 14.648 1.00 84.38 243 TYR A N 1
ATOM 1903 C CA . TYR A 1 243 ? -5.403 -13.912 15.264 1.00 84.38 243 TYR A CA 1
ATOM 1904 C C . TYR A 1 243 ? -4.888 -14.963 14.280 1.00 84.38 243 TYR A C 1
ATOM 1906 O O . TYR A 1 243 ? -4.294 -15.948 14.727 1.00 84.38 243 TYR A O 1
ATOM 1914 N N . PHE A 1 244 ? -5.033 -14.716 12.981 1.00 84.75 244 PHE A N 1
ATOM 1915 C CA . PHE A 1 244 ? -4.655 -15.619 11.904 1.00 84.75 244 PHE A CA 1
ATOM 1916 C C . PHE A 1 244 ? -3.389 -15.129 11.200 1.00 84.75 244 PHE A C 1
ATOM 1918 O O . PHE A 1 244 ? -3.187 -13.937 10.970 1.00 84.75 244 PHE A O 1
ATOM 1925 N N . SER A 1 245 ? -2.514 -16.064 10.854 1.00 77.56 245 SER A N 1
ATOM 1926 C CA . SER A 1 245 ? -1.271 -15.786 10.146 1.00 77.56 245 SER A CA 1
ATOM 1927 C C . SER A 1 245 ? -1.510 -15.705 8.639 1.00 77.56 245 SER A C 1
ATOM 1929 O O . SER A 1 245 ? -2.131 -16.587 8.046 1.00 77.56 245 SER A O 1
ATOM 1931 N N . GLY A 1 246 ? -1.015 -14.625 8.027 1.00 65.94 246 GLY A N 1
ATOM 1932 C CA . GLY A 1 246 ? -1.127 -14.407 6.585 1.00 65.94 246 GLY A CA 1
ATOM 1933 C C . GLY A 1 246 ? -2.566 -14.256 6.088 1.00 65.94 246 GLY A C 1
ATOM 1934 O O . GLY A 1 246 ? -2.836 -14.693 4.974 1.00 65.94 246 GLY A O 1
ATOM 1935 N N . TRP A 1 247 ? -3.470 -13.685 6.901 1.00 68.44 247 TRP A N 1
ATOM 1936 C CA . TRP A 1 247 ? -4.856 -13.413 6.504 1.00 68.44 247 TRP A CA 1
ATOM 1937 C C . TRP A 1 247 ? -4.884 -12.597 5.210 1.00 68.44 247 TRP A C 1
ATOM 1939 O O . TRP A 1 247 ? -4.344 -11.490 5.171 1.00 68.44 247 TRP A O 1
ATOM 1949 N N . ARG A 1 248 ? -5.495 -13.152 4.162 1.00 53.16 248 ARG A N 1
ATOM 1950 C CA . ARG A 1 248 ? -5.670 -12.488 2.871 1.00 53.16 248 ARG A CA 1
ATOM 1951 C C . ARG A 1 248 ? -7.121 -12.068 2.763 1.00 53.16 248 ARG A C 1
ATOM 1953 O O . ARG A 1 248 ? -8.024 -12.898 2.852 1.00 53.16 248 ARG A O 1
ATOM 1960 N N . GLU A 1 249 ? -7.362 -10.778 2.610 1.00 53.41 249 GLU A N 1
ATOM 1961 C CA . GLU A 1 249 ? -8.707 -10.316 2.300 1.00 53.41 249 GLU A CA 1
ATOM 1962 C C . GLU A 1 249 ? -9.025 -10.741 0.858 1.00 53.41 249 GLU A C 1
ATOM 1964 O O . GLU A 1 249 ? -8.169 -10.645 -0.022 1.00 53.41 249 GLU A O 1
ATOM 1969 N N . ALA A 1 250 ? -10.247 -11.225 0.595 1.00 42.81 250 ALA A N 1
ATOM 1970 C CA . ALA A 1 250 ? -10.729 -11.367 -0.787 1.00 42.81 250 ALA A CA 1
ATOM 1971 C C . ALA A 1 250 ? -10.667 -10.013 -1.534 1.00 42.81 250 ALA A C 1
ATOM 1973 O O . ALA A 1 250 ? -10.604 -9.957 -2.760 1.00 42.81 250 ALA A O 1
ATOM 1974 N N . GLU A 1 251 ? -10.604 -8.937 -0.749 1.00 40.56 251 GLU A N 1
ATOM 1975 C CA . GLU A 1 251 ? -10.436 -7.545 -1.104 1.00 40.56 251 GLU A CA 1
ATOM 1976 C C . GLU A 1 251 ? -9.167 -6.979 -0.434 1.00 40.56 251 GLU A C 1
ATOM 1978 O O . GLU A 1 251 ? -9.263 -6.227 0.528 1.00 40.56 251 GLU A O 1
ATOM 1983 N N . ASP A 1 252 ? -7.968 -7.174 -0.996 1.00 38.44 252 ASP A N 1
ATOM 1984 C CA . ASP A 1 252 ? -6.868 -6.190 -0.838 1.00 38.44 252 ASP A CA 1
ATOM 1985 C C . ASP A 1 252 ? -7.275 -4.827 -1.496 1.00 38.44 252 ASP A C 1
ATOM 1987 O O . ASP A 1 252 ? -6.512 -4.180 -2.212 1.00 38.44 252 ASP A O 1
ATOM 1991 N N . GLN A 1 253 ? -8.526 -4.391 -1.313 1.00 35.88 253 GLN A N 1
ATOM 1992 C CA . GLN A 1 253 ? -9.257 -3.341 -2.018 1.00 35.88 253 GLN A CA 1
ATOM 1993 C C . GLN A 1 253 ? -9.969 -2.357 -1.073 1.00 35.88 253 GLN A C 1
ATOM 1995 O O . GLN A 1 253 ? -10.818 -1.617 -1.548 1.00 35.88 253 GLN A O 1
ATOM 2000 N N . ILE A 1 254 ? -9.612 -2.228 0.210 1.00 36.25 254 ILE A N 1
ATOM 2001 C CA . ILE A 1 254 ? -9.993 -1.029 0.987 1.00 36.25 254 ILE A CA 1
ATOM 2002 C C . ILE A 1 254 ? -8.745 -0.401 1.619 1.00 36.25 254 ILE A C 1
ATOM 2004 O O . ILE A 1 254 ? -8.228 -0.844 2.643 1.00 36.25 254 ILE A O 1
ATOM 2008 N N . GLY A 1 255 ? -8.240 0.654 0.976 1.00 36.81 255 GLY A N 1
ATOM 2009 C CA . GLY A 1 255 ? -7.285 1.570 1.592 1.00 36.81 255 GLY A CA 1
ATOM 2010 C C . GLY A 1 255 ? -7.955 2.447 2.658 1.00 36.81 255 GLY A C 1
ATOM 2011 O O . GLY A 1 255 ? -9.176 2.539 2.735 1.00 36.81 255 GLY A O 1
ATOM 2012 N N . LEU A 1 256 ? -7.142 3.096 3.491 1.00 36.69 256 LEU A N 1
ATOM 2013 C CA . LEU A 1 256 ? -7.589 4.111 4.449 1.00 36.69 256 LEU A CA 1
ATOM 2014 C C . LEU A 1 256 ? -8.267 5.265 3.677 1.00 36.69 256 LEU A C 1
ATOM 2016 O O . LEU A 1 256 ? -7.609 5.897 2.861 1.00 36.69 256 LEU A O 1
ATOM 2020 N N . GLY A 1 257 ? -9.554 5.549 3.914 1.00 45.12 257 GLY A N 1
ATOM 2021 C CA . GLY A 1 257 ? -10.296 6.650 3.266 1.00 45.12 257 GLY A CA 1
ATOM 2022 C C . GLY A 1 257 ? -11.056 6.300 1.970 1.00 45.12 257 GLY A C 1
ATOM 2023 O O . GLY A 1 257 ? -11.267 5.136 1.642 1.00 45.12 257 GLY A O 1
ATOM 2024 N N . ARG A 1 258 ? -11.508 7.326 1.220 1.00 51.97 258 ARG A N 1
ATOM 2025 C CA . ARG A 1 258 ? -12.121 7.184 -0.124 1.00 51.97 258 ARG A CA 1
ATOM 2026 C C . ARG A 1 258 ? -11.052 6.830 -1.167 1.00 51.97 258 ARG A C 1
ATOM 2028 O O . ARG A 1 258 ? -10.775 7.601 -2.083 1.00 51.97 258 ARG A O 1
ATOM 2035 N N . VAL A 1 259 ? -10.428 5.673 -1.000 1.00 53.22 259 VAL A N 1
ATOM 2036 C CA . VAL A 1 259 ? -9.501 5.112 -1.978 1.00 53.22 259 VAL A CA 1
ATOM 2037 C C . VAL A 1 259 ? -10.322 4.451 -3.070 1.00 53.22 259 VAL A C 1
ATOM 2039 O O . VAL A 1 259 ? -11.076 3.519 -2.801 1.00 53.22 259 VAL A O 1
ATOM 2042 N N . PHE A 1 260 ? -10.187 4.937 -4.299 1.00 56.97 260 PHE A N 1
ATOM 2043 C CA . PHE A 1 260 ? -10.852 4.331 -5.440 1.00 56.97 260 PHE A CA 1
ATOM 2044 C C . PHE A 1 260 ? -10.002 3.178 -5.975 1.00 56.97 260 PHE A C 1
ATOM 2046 O O . PHE A 1 260 ? -8.796 3.322 -6.202 1.00 56.97 260 PHE A O 1
ATOM 2053 N N . THR A 1 261 ? -10.635 2.032 -6.210 1.00 63.28 261 THR A N 1
ATOM 2054 C CA . THR A 1 261 ? -10.005 0.929 -6.941 1.00 63.28 261 THR A CA 1
ATOM 2055 C C . THR A 1 261 ? -9.870 1.285 -8.421 1.00 63.28 261 THR A C 1
ATOM 2057 O O . THR A 1 261 ? -10.586 2.148 -8.939 1.00 63.28 261 THR A O 1
ATOM 2060 N N . LEU A 1 262 ? -8.955 0.610 -9.122 1.00 62.69 262 LEU A N 1
ATOM 2061 C CA . LEU A 1 262 ? -8.756 0.795 -10.562 1.00 62.69 262 LEU A CA 1
ATOM 2062 C C . LEU A 1 262 ? -10.061 0.562 -11.349 1.00 62.69 262 LEU A C 1
ATOM 2064 O O . LEU A 1 262 ? -10.374 1.296 -12.285 1.00 62.69 262 LEU A O 1
ATOM 2068 N N . GLU A 1 263 ? -10.875 -0.405 -10.935 1.00 63.50 263 GLU A N 1
ATOM 2069 C CA . GLU A 1 263 ? -12.181 -0.652 -11.544 1.00 63.50 263 GLU A CA 1
ATOM 2070 C C . GLU A 1 263 ? -13.190 0.479 -11.255 1.00 63.50 263 GLU A C 1
ATOM 2072 O O . GLU A 1 263 ? -13.918 0.908 -12.153 1.00 63.50 263 GLU A O 1
ATOM 2077 N N . GLN A 1 264 ? -13.211 1.016 -10.029 1.00 64.19 264 GLN A N 1
ATOM 2078 C CA . GLN A 1 264 ? -14.109 2.111 -9.642 1.00 64.19 264 GLN A CA 1
ATOM 2079 C C . GLN A 1 264 ? -13.780 3.428 -10.359 1.00 64.19 264 GLN A C 1
ATOM 2081 O O . GLN A 1 264 ? -14.699 4.134 -10.788 1.00 64.19 264 GLN A O 1
ATOM 2086 N N . ILE A 1 265 ? -12.496 3.774 -10.523 1.00 67.50 265 ILE A N 1
ATOM 2087 C CA . ILE A 1 265 ? -12.106 4.982 -11.275 1.00 67.50 265 ILE A CA 1
ATOM 2088 C C . ILE A 1 265 ? -12.453 4.857 -12.758 1.00 67.50 265 ILE A C 1
ATOM 2090 O O . ILE A 1 265 ? -12.955 5.814 -13.344 1.00 67.50 265 ILE A O 1
ATOM 2094 N N . ALA A 1 266 ? -12.262 3.674 -13.351 1.00 65.19 266 ALA A N 1
ATOM 2095 C CA . ALA A 1 266 ? -12.569 3.439 -14.758 1.00 65.19 266 ALA A CA 1
ATOM 2096 C C . ALA A 1 266 ? -14.067 3.600 -15.058 1.00 65.19 266 ALA A C 1
ATOM 2098 O O . ALA A 1 266 ? -14.430 4.130 -16.103 1.00 65.19 266 ALA A O 1
ATOM 2099 N N . ALA A 1 267 ? -14.936 3.188 -14.129 1.00 63.06 267 ALA A N 1
ATOM 2100 C CA . ALA A 1 267 ? -16.384 3.330 -14.272 1.00 63.06 267 ALA A CA 1
ATOM 2101 C C . ALA A 1 267 ? -16.895 4.756 -13.996 1.00 63.06 267 ALA A C 1
ATOM 2103 O O . ALA A 1 267 ? -17.894 5.177 -14.575 1.00 63.06 267 ALA A O 1
ATOM 2104 N N . SER A 1 268 ? -16.245 5.494 -13.091 1.00 60.28 268 SER A N 1
ATOM 2105 C CA . SER A 1 268 ? -16.723 6.809 -12.631 1.00 60.28 268 SER A CA 1
ATOM 2106 C C . SER A 1 268 ? -16.178 7.994 -13.431 1.00 60.28 268 SER A C 1
ATOM 2108 O O . SER A 1 268 ? -16.808 9.051 -13.449 1.00 60.28 268 SER A O 1
ATOM 2110 N N . MET A 1 269 ? -15.031 7.838 -14.096 1.00 64.00 269 MET A N 1
ATOM 2111 C CA . MET A 1 269 ? -14.381 8.888 -14.888 1.00 64.00 269 MET A CA 1
ATOM 2112 C C . MET A 1 269 ? -13.861 8.336 -16.225 1.00 64.00 269 MET A C 1
ATOM 2114 O O . MET A 1 269 ? -12.646 8.298 -16.437 1.00 64.00 269 MET A O 1
ATOM 2118 N N . PRO A 1 270 ? -14.760 7.893 -17.122 1.00 66.25 270 PRO A N 1
ATOM 2119 C CA . PRO A 1 270 ? -14.356 7.387 -18.424 1.00 66.25 270 PRO A CA 1
ATOM 2120 C C . PRO A 1 270 ? -13.790 8.509 -19.307 1.00 66.25 270 PRO A C 1
ATOM 2122 O O . PRO A 1 270 ? -14.304 9.631 -19.329 1.00 66.25 270 PRO A O 1
ATOM 2125 N N . GLU A 1 271 ? -12.734 8.189 -20.049 1.00 74.44 271 GLU A N 1
ATOM 2126 C CA . GLU A 1 271 ? -12.231 8.982 -21.169 1.00 74.44 271 GLU A CA 1
ATOM 2127 C C . GLU A 1 271 ? -13.378 9.166 -22.195 1.00 74.44 271 GLU A C 1
ATOM 2129 O O . GLU A 1 271 ? -13.937 8.164 -22.646 1.00 74.44 271 GLU A O 1
ATOM 2134 N N . PRO A 1 272 ? -13.776 10.411 -22.545 1.00 65.81 272 PRO A N 1
ATOM 2135 C CA . PRO A 1 272 ? -15.027 10.681 -23.270 1.00 65.81 272 PRO A CA 1
ATOM 2136 C C . PRO A 1 272 ? -15.177 9.954 -24.610 1.00 65.81 272 PRO A C 1
ATOM 2138 O O . PRO A 1 272 ? -16.290 9.592 -24.981 1.00 65.81 272 PRO A O 1
ATOM 2141 N N . ASP A 1 273 ? -14.062 9.726 -25.304 1.00 68.00 273 ASP A N 1
ATOM 2142 C CA . ASP A 1 273 ? -14.026 9.161 -26.657 1.00 68.00 273 ASP A CA 1
ATOM 2143 C C . ASP A 1 273 ? -13.498 7.717 -26.688 1.00 68.00 273 ASP A C 1
ATOM 2145 O O . ASP A 1 273 ? -13.199 7.172 -27.752 1.00 68.00 273 ASP A O 1
ATOM 2149 N N . PHE A 1 274 ? -13.361 7.078 -25.524 1.00 72.12 274 PHE A N 1
ATOM 2150 C CA . PHE A 1 274 ? -12.789 5.744 -25.417 1.00 72.12 274 PHE A CA 1
ATOM 2151 C C . PHE A 1 274 ? -13.872 4.690 -25.153 1.00 72.12 274 PHE A C 1
ATOM 2153 O O . PHE A 1 274 ? -14.339 4.517 -24.027 1.00 72.12 274 PHE A O 1
ATOM 2160 N N . ASP A 1 275 ? -14.249 3.948 -26.197 1.00 71.56 275 ASP A N 1
ATOM 2161 C CA . ASP A 1 275 ? -15.184 2.822 -26.107 1.00 71.56 275 ASP A CA 1
ATOM 2162 C C . ASP A 1 275 ? -14.444 1.476 -26.245 1.00 71.56 275 ASP A C 1
ATOM 2164 O O . ASP A 1 275 ? -14.090 1.084 -27.364 1.00 71.56 275 ASP A O 1
ATOM 2168 N N . PRO A 1 276 ? -14.251 0.716 -25.145 1.00 71.06 276 PRO A N 1
ATOM 2169 C CA . PRO A 1 276 ? -13.633 -0.606 -25.194 1.00 71.06 276 PRO A CA 1
ATOM 2170 C C . PRO A 1 276 ? -14.363 -1.586 -26.120 1.00 71.06 276 PRO A C 1
ATOM 2172 O O . PRO A 1 276 ? -13.726 -2.466 -26.691 1.00 71.06 276 PRO A O 1
ATOM 2175 N N . SER A 1 277 ? -15.686 -1.461 -26.274 1.00 75.00 277 SER A N 1
ATOM 2176 C CA . SER A 1 277 ? -16.489 -2.393 -27.075 1.00 75.00 277 SER A CA 1
ATOM 2177 C C . SER A 1 277 ? -16.277 -2.228 -28.583 1.00 75.00 277 SER A C 1
ATOM 2179 O O . SER A 1 277 ? -16.501 -3.169 -29.345 1.00 75.00 277 SER A O 1
ATOM 2181 N N . SER A 1 278 ? -15.769 -1.066 -29.002 1.00 75.25 278 SER A N 1
ATOM 2182 C CA . SER A 1 278 ? -15.373 -0.781 -30.383 1.00 75.25 278 SER A CA 1
ATOM 2183 C C . SER A 1 278 ? -14.005 -1.368 -30.764 1.00 75.25 278 SER A C 1
ATOM 2185 O O . SER A 1 278 ? -13.667 -1.451 -31.947 1.00 75.25 278 SER A O 1
ATOM 2187 N N . LEU A 1 279 ? -13.204 -1.791 -29.778 1.00 77.44 279 LEU A N 1
ATOM 2188 C CA . LEU A 1 279 ? -11.855 -2.302 -29.998 1.00 77.44 279 LEU A CA 1
ATOM 2189 C C . LEU A 1 279 ? -11.871 -3.784 -30.389 1.00 77.44 279 LEU A C 1
ATOM 2191 O O . LEU A 1 279 ? -12.565 -4.609 -29.797 1.00 77.44 279 LEU A O 1
ATOM 2195 N N . HIS A 1 280 ? -11.021 -4.158 -31.347 1.00 81.56 280 HIS A N 1
ATOM 2196 C CA . HIS A 1 280 ? -10.807 -5.566 -31.673 1.00 81.56 280 HIS A CA 1
ATOM 2197 C C . HIS A 1 280 ? -10.201 -6.326 -30.476 1.00 81.56 280 HIS A C 1
ATOM 2199 O O . HIS A 1 280 ? -9.373 -5.790 -29.733 1.00 81.56 280 HIS A O 1
ATOM 2205 N N . ALA A 1 281 ? -10.545 -7.611 -30.331 1.00 76.62 281 ALA A N 1
ATOM 2206 C CA . ALA A 1 281 ? -10.145 -8.464 -29.205 1.00 76.62 281 ALA A CA 1
ATOM 2207 C C . ALA A 1 281 ? -8.627 -8.478 -28.928 1.00 76.62 281 ALA A C 1
ATOM 2209 O O . ALA A 1 281 ? -8.202 -8.552 -27.775 1.00 76.62 281 ALA A O 1
ATOM 2210 N N . GLY A 1 282 ? -7.804 -8.366 -29.976 1.00 71.19 282 GLY A N 1
ATOM 2211 C CA . GLY A 1 282 ? -6.346 -8.256 -29.853 1.00 71.19 282 GLY A CA 1
ATOM 2212 C C . GLY A 1 282 ? -5.888 -6.984 -29.128 1.00 71.19 282 GLY A C 1
ATOM 2213 O O . GLY A 1 282 ? -5.047 -7.064 -28.233 1.00 71.19 282 GLY A O 1
ATOM 2214 N N . LYS A 1 283 ? -6.488 -5.823 -29.435 1.00 75.50 283 LYS A N 1
ATOM 2215 C CA . LYS A 1 283 ? -6.136 -4.552 -28.780 1.00 75.50 283 LYS A CA 1
ATOM 2216 C C . LYS A 1 283 ? -6.614 -4.526 -27.330 1.00 75.50 283 LYS A C 1
ATOM 2218 O O . LYS A 1 283 ? -5.879 -4.063 -26.468 1.00 75.50 283 LYS A O 1
ATOM 2223 N N . LEU A 1 284 ? -7.780 -5.107 -27.039 1.00 73.31 284 LEU A N 1
ATOM 2224 C CA . LEU A 1 284 ? -8.263 -5.282 -25.662 1.00 73.31 284 LEU A CA 1
ATOM 2225 C C . LEU A 1 284 ? -7.332 -6.162 -24.825 1.00 73.31 284 LEU A C 1
ATOM 2227 O O . LEU A 1 284 ? -7.032 -5.828 -23.681 1.00 73.31 284 LEU A O 1
ATOM 2231 N N . ARG A 1 285 ? -6.835 -7.264 -25.400 1.00 74.44 285 ARG A N 1
ATOM 2232 C CA . ARG A 1 285 ? -5.858 -8.131 -24.730 1.00 74.44 285 ARG A CA 1
ATOM 2233 C C . ARG A 1 285 ? -4.548 -7.389 -24.451 1.00 74.44 285 ARG A C 1
ATOM 2235 O O . ARG A 1 285 ? -4.035 -7.497 -23.343 1.00 74.44 285 ARG A O 1
ATOM 2242 N N . SER A 1 286 ? -4.042 -6.625 -25.421 1.00 74.19 286 SER A N 1
ATOM 2243 C CA . SER A 1 286 ? -2.839 -5.791 -25.262 1.00 74.19 286 SER A CA 1
ATOM 2244 C C . SER A 1 286 ? -3.023 -4.724 -24.173 1.00 74.19 286 SER A C 1
ATOM 2246 O O . SER A 1 286 ? -2.201 -4.628 -23.266 1.00 74.19 286 SER A O 1
ATOM 2248 N N . LEU A 1 287 ? -4.150 -4.003 -24.172 1.00 75.94 287 LEU A N 1
ATOM 2249 C CA . LEU A 1 287 ? -4.476 -3.017 -23.136 1.00 75.94 287 LEU A CA 1
ATOM 2250 C C . LEU A 1 287 ? -4.562 -3.650 -21.742 1.00 75.94 287 LEU A C 1
ATOM 2252 O O . LEU A 1 287 ? -3.996 -3.111 -20.797 1.00 75.94 287 LEU A O 1
ATOM 2256 N N . ALA A 1 288 ? -5.200 -4.814 -21.611 1.00 71.19 288 ALA A N 1
ATOM 2257 C CA . ALA A 1 288 ? -5.292 -5.518 -20.334 1.00 71.19 288 ALA A CA 1
ATOM 2258 C C . ALA A 1 288 ? -3.929 -6.042 -19.841 1.00 71.19 288 ALA A C 1
ATOM 2260 O O . ALA A 1 288 ? -3.663 -6.017 -18.639 1.00 71.19 288 ALA A O 1
ATOM 2261 N N . LYS A 1 289 ? -3.068 -6.505 -20.759 1.00 74.31 289 LYS A N 1
ATOM 2262 C CA . LYS A 1 289 ? -1.711 -7.000 -20.465 1.00 74.31 289 LYS A CA 1
ATOM 2263 C C . LYS A 1 289 ? -0.765 -5.864 -20.056 1.00 74.31 289 LYS A C 1
ATOM 2265 O O . LYS A 1 289 ? -0.009 -6.020 -19.095 1.00 74.31 289 LYS A O 1
ATOM 2270 N N . SER A 1 290 ? -0.807 -4.741 -20.774 1.00 72.12 290 SER A N 1
ATOM 2271 C CA . SER A 1 290 ? 0.232 -3.705 -20.714 1.00 72.12 290 SER A CA 1
ATOM 2272 C C . SER A 1 290 ? -0.228 -2.380 -20.094 1.00 72.12 290 SER A C 1
ATOM 2274 O O . SER A 1 290 ? 0.579 -1.746 -19.420 1.00 72.12 290 SER A O 1
ATOM 2276 N N . GLY A 1 291 ? -1.496 -1.983 -20.240 1.00 67.00 291 GLY A N 1
ATOM 2277 C CA . GLY A 1 291 ? -2.054 -0.706 -19.750 1.00 67.00 291 GLY A CA 1
ATOM 2278 C C . GLY A 1 291 ? -2.865 -0.790 -18.445 1.00 67.00 291 GLY A C 1
ATOM 2279 O O . GLY A 1 291 ? -3.467 0.203 -18.025 1.00 67.00 291 GLY A O 1
ATOM 2280 N N . GLY A 1 292 ? -2.912 -1.970 -17.818 1.00 73.50 292 GLY A N 1
ATOM 2281 C CA . GLY A 1 292 ? -3.644 -2.212 -16.574 1.00 73.50 292 GLY A CA 1
ATOM 2282 C C . GLY A 1 292 ? -5.167 -2.271 -16.755 1.00 73.50 292 GLY A C 1
ATOM 2283 O O . GLY A 1 292 ? -5.698 -2.185 -17.858 1.00 73.50 292 GLY A O 1
ATOM 2284 N N . LYS A 1 293 ? -5.906 -2.441 -15.651 1.00 70.38 293 LYS A N 1
ATOM 2285 C CA . LYS A 1 293 ? -7.371 -2.638 -15.684 1.00 70.38 293 LYS A CA 1
ATOM 2286 C C . LYS A 1 293 ? -8.186 -1.344 -15.823 1.00 70.38 293 LYS A C 1
ATOM 2288 O O . LYS A 1 293 ? -9.357 -1.410 -16.177 1.00 70.38 293 LYS A O 1
ATOM 2293 N N . ALA A 1 294 ? -7.578 -0.181 -15.577 1.00 74.50 294 ALA A N 1
ATOM 2294 C CA . ALA A 1 294 ? -8.238 1.129 -15.625 1.00 74.50 294 ALA A CA 1
ATOM 2295 C C . ALA A 1 294 ? -7.861 1.945 -16.867 1.00 74.50 294 ALA A C 1
ATOM 2297 O O . ALA A 1 294 ? -7.622 3.147 -16.793 1.00 74.50 294 ALA A O 1
ATOM 2298 N N . PHE A 1 295 ? -7.778 1.294 -18.022 1.00 69.44 295 PHE A N 1
ATOM 2299 C CA . PHE A 1 295 ? -7.310 1.912 -19.262 1.00 69.44 295 PHE A CA 1
ATOM 2300 C C . PHE A 1 295 ? -8.221 3.045 -19.789 1.00 69.44 295 PHE A C 1
ATOM 2302 O O . PHE A 1 295 ? -7.769 3.828 -20.619 1.00 69.44 295 PHE A O 1
ATOM 2309 N N . GLY A 1 296 ? -9.456 3.172 -19.285 1.00 73.25 296 GLY A N 1
ATOM 2310 C CA . GLY A 1 296 ? -10.353 4.306 -19.555 1.00 73.25 296 GLY A CA 1
ATOM 2311 C C . GLY A 1 296 ? -10.252 5.470 -18.560 1.00 73.25 296 GLY A C 1
ATOM 2312 O O . GLY A 1 296 ? -10.912 6.481 -18.760 1.00 73.25 296 GLY A O 1
ATOM 2313 N N . PHE A 1 297 ? -9.463 5.360 -17.485 1.00 82.56 297 PHE A N 1
ATOM 2314 C CA . PHE A 1 297 ? -9.277 6.460 -16.536 1.00 82.56 297 PHE A CA 1
ATOM 2315 C C . PHE A 1 297 ? -8.235 7.450 -17.065 1.00 82.56 297 PHE A C 1
ATOM 2317 O O . PHE A 1 297 ? -7.033 7.188 -16.999 1.00 82.56 297 PHE A O 1
ATOM 2324 N N . MET A 1 298 ? -8.712 8.588 -17.574 1.00 84.44 298 MET A N 1
ATOM 2325 C CA . MET A 1 298 ? -7.894 9.642 -18.180 1.00 84.44 298 MET A CA 1
ATOM 2326 C C . MET A 1 298 ? -8.425 11.032 -17.778 1.00 84.44 298 MET A C 1
ATOM 2328 O O . MET A 1 298 ? -9.179 11.654 -18.530 1.00 84.44 298 MET A O 1
ATOM 2332 N N . PRO A 1 299 ? -8.127 11.515 -16.555 1.00 83.81 299 PRO A N 1
ATOM 2333 C CA . PRO A 1 299 ? -8.640 12.800 -16.076 1.00 83.81 299 PRO A CA 1
ATOM 2334 C C . PRO A 1 299 ? -8.159 13.998 -16.913 1.00 83.81 299 PRO A C 1
ATOM 2336 O O . PRO A 1 299 ? -8.945 14.942 -17.080 1.00 83.81 299 PRO A O 1
ATOM 2339 N N . ASP A 1 300 ? -6.937 13.919 -17.450 1.00 87.94 300 ASP A N 1
ATOM 2340 C CA . ASP A 1 300 ? -6.329 14.792 -18.461 1.00 87.94 300 ASP A CA 1
ATOM 2341 C C . ASP A 1 300 ? -5.258 14.030 -19.288 1.00 87.94 300 ASP A C 1
ATOM 2343 O O . ASP A 1 300 ? -5.200 12.801 -19.258 1.00 87.94 300 ASP A O 1
ATOM 2347 N N . ASP A 1 301 ? -4.419 14.745 -20.040 1.00 88.00 301 ASP A N 1
ATOM 2348 C CA . ASP A 1 301 ? -3.386 14.190 -20.925 1.00 88.00 301 ASP A CA 1
ATOM 2349 C C . ASP A 1 301 ? -2.049 13.851 -20.227 1.00 88.00 301 ASP A C 1
ATOM 2351 O O . ASP A 1 301 ? -1.079 13.511 -20.909 1.00 88.00 301 ASP A O 1
ATOM 2355 N N . GLY A 1 302 ? -1.972 13.922 -18.892 1.00 90.25 302 GLY A N 1
ATOM 2356 C CA . GLY A 1 302 ? -0.736 13.678 -18.140 1.00 90.25 302 GLY A CA 1
ATOM 2357 C C . GLY A 1 302 ? 0.250 14.859 -18.120 1.00 90.25 302 GLY A C 1
ATOM 2358 O O . GLY A 1 302 ? 1.395 14.681 -17.700 1.00 90.25 302 GLY A O 1
ATOM 2359 N N . SER A 1 303 ? -0.144 16.052 -18.589 1.00 92.19 303 SER A N 1
ATOM 2360 C CA . SER A 1 303 ? 0.716 17.249 -18.651 1.00 92.19 303 SER A CA 1
ATOM 2361 C C . SER A 1 303 ? 0.734 18.112 -17.378 1.00 92.19 303 SER A C 1
ATOM 2363 O O . SER A 1 303 ? 1.482 19.090 -17.312 1.00 92.19 303 SER A O 1
ATOM 2365 N N . GLY A 1 304 ? -0.064 17.757 -16.371 1.00 94.31 304 GLY A N 1
ATOM 2366 C CA . GLY A 1 304 ? -0.172 18.449 -15.091 1.00 94.31 304 GLY A CA 1
ATOM 2367 C C . GLY A 1 304 ? 1.104 18.423 -14.243 1.00 94.31 304 GLY A C 1
ATOM 2368 O O . GLY A 1 304 ? 2.109 17.787 -14.561 1.00 94.31 304 GLY A O 1
ATOM 2369 N N . ASN A 1 305 ? 1.059 19.137 -13.118 1.00 97.12 305 ASN A N 1
ATOM 2370 C CA . ASN A 1 305 ? 2.184 19.229 -12.192 1.00 97.12 305 ASN A CA 1
ATOM 2371 C C . ASN A 1 305 ? 2.268 17.985 -11.300 1.00 97.12 305 ASN A C 1
ATOM 2373 O O . ASN A 1 305 ? 1.279 17.613 -10.663 1.00 97.12 305 ASN A O 1
ATOM 2377 N N . VAL A 1 306 ? 3.459 17.396 -11.205 1.00 97.50 306 VAL A N 1
ATOM 2378 C CA . VAL A 1 306 ? 3.721 16.178 -10.434 1.00 97.50 306 VAL A CA 1
ATOM 2379 C C . VAL A 1 306 ? 4.718 16.444 -9.306 1.00 97.50 306 VAL A C 1
ATOM 2381 O O . VAL A 1 306 ? 5.741 17.090 -9.507 1.00 97.50 306 VAL A O 1
ATOM 2384 N N . GLU A 1 307 ? 4.417 15.932 -8.116 1.00 98.12 307 GLU A N 1
ATOM 2385 C CA . GLU A 1 307 ? 5.317 15.896 -6.960 1.00 98.12 307 GLU A CA 1
ATOM 2386 C C . GLU A 1 307 ? 5.407 14.441 -6.480 1.00 98.12 307 GLU A C 1
ATOM 2388 O O . GLU A 1 307 ? 4.379 13.824 -6.185 1.00 98.12 307 GLU A O 1
ATOM 2393 N N . ILE A 1 308 ? 6.616 13.878 -6.420 1.00 98.00 308 ILE A N 1
ATOM 2394 C CA . ILE A 1 308 ? 6.852 12.477 -6.038 1.00 98.00 308 ILE A CA 1
ATOM 2395 C C . ILE A 1 308 ? 7.582 12.421 -4.702 1.00 98.00 308 ILE A C 1
ATOM 2397 O O . ILE A 1 308 ? 8.594 13.093 -4.498 1.00 98.00 308 ILE A O 1
ATOM 2401 N N . PHE A 1 309 ? 7.089 11.566 -3.817 1.00 97.88 309 PHE A N 1
ATOM 2402 C CA . PHE A 1 309 ? 7.673 11.282 -2.518 1.00 97.88 309 PHE A CA 1
ATOM 2403 C C . PHE A 1 309 ? 7.915 9.782 -2.390 1.00 97.88 309 PHE A C 1
ATOM 2405 O O . PHE A 1 309 ? 7.033 8.983 -2.707 1.00 97.88 309 PHE A O 1
ATOM 2412 N N . ARG A 1 310 ? 9.087 9.398 -1.892 1.00 95.19 310 ARG A N 1
ATOM 2413 C CA . ARG A 1 310 ? 9.390 8.033 -1.464 1.00 95.19 310 ARG A CA 1
ATOM 2414 C C . ARG A 1 310 ? 9.132 7.911 0.033 1.00 95.19 310 ARG A C 1
ATOM 2416 O O . ARG A 1 310 ? 9.430 8.834 0.789 1.00 95.19 310 ARG A O 1
ATOM 2423 N N . ILE A 1 311 ? 8.593 6.776 0.462 1.00 89.75 311 ILE A N 1
ATOM 2424 C CA . ILE A 1 311 ? 8.492 6.445 1.880 1.00 89.75 311 ILE A CA 1
ATOM 2425 C C . ILE A 1 311 ? 9.864 6.009 2.376 1.00 89.75 311 ILE A C 1
ATOM 2427 O O . ILE A 1 311 ? 10.383 4.986 1.949 1.00 89.75 311 ILE A O 1
ATOM 2431 N N . GLU A 1 312 ? 10.437 6.767 3.303 1.00 83.75 312 GLU A N 1
ATOM 2432 C CA . GLU A 1 312 ? 11.687 6.406 3.965 1.00 83.75 312 GLU A CA 1
ATOM 2433 C C . GLU A 1 312 ? 11.512 6.542 5.470 1.00 83.75 312 GLU A C 1
ATOM 2435 O O . GLU A 1 312 ? 11.102 7.589 5.966 1.00 83.75 312 GLU A O 1
ATOM 2440 N N . ASN A 1 313 ? 11.821 5.486 6.228 1.00 75.19 313 ASN A N 1
ATOM 2441 C CA . ASN A 1 313 ? 11.636 5.486 7.685 1.00 75.19 313 ASN A CA 1
ATOM 2442 C C . ASN A 1 313 ? 10.226 5.930 8.133 1.00 75.19 313 ASN A C 1
ATOM 2444 O O . ASN A 1 313 ? 10.088 6.510 9.211 1.00 75.19 313 ASN A O 1
ATOM 2448 N N . PHE A 1 314 ? 9.207 5.609 7.327 1.00 76.00 314 PHE A N 1
ATOM 2449 C CA . PHE A 1 314 ? 7.789 5.967 7.507 1.00 76.00 314 PHE A CA 1
ATOM 2450 C C . PHE A 1 314 ? 7.409 7.419 7.244 1.00 76.00 314 PHE A C 1
ATOM 2452 O O . PHE A 1 314 ? 6.256 7.780 7.464 1.00 76.00 314 PHE A O 1
ATOM 2459 N N . GLU A 1 315 ? 8.326 8.224 6.722 1.00 83.69 315 GLU A N 1
ATOM 2460 C CA . GLU A 1 315 ? 8.080 9.616 6.360 1.00 83.69 315 GLU A CA 1
ATOM 2461 C C . GLU A 1 315 ? 8.104 9.815 4.843 1.00 83.69 315 GLU A C 1
ATOM 2463 O O . GLU A 1 315 ? 8.657 8.999 4.102 1.00 83.69 315 GLU A O 1
ATOM 2468 N N . LEU A 1 316 ? 7.492 10.909 4.382 1.00 92.31 316 LEU A N 1
ATOM 2469 C CA . LEU A 1 316 ? 7.582 11.339 2.988 1.00 92.31 316 LEU A CA 1
ATOM 2470 C C . LEU A 1 316 ? 8.912 12.051 2.745 1.00 92.31 316 LEU A C 1
ATOM 2472 O O . LEU A 1 316 ? 9.115 13.178 3.200 1.00 92.31 316 LEU A O 1
ATOM 2476 N N . THR A 1 317 ? 9.775 11.430 1.951 1.00 93.81 317 THR A N 1
ATOM 2477 C CA . THR A 1 317 ? 11.001 12.050 1.448 1.00 93.81 317 THR A CA 1
ATOM 2478 C C . THR A 1 317 ? 10.787 12.474 -0.006 1.00 93.81 317 THR A C 1
ATOM 2480 O O . THR A 1 317 ? 10.452 11.622 -0.832 1.00 93.81 317 THR A O 1
ATOM 2483 N N . PRO A 1 318 ? 10.956 13.762 -0.362 1.00 96.44 318 PRO A N 1
ATOM 2484 C CA . PRO A 1 318 ? 10.852 14.209 -1.749 1.00 96.44 318 PRO A CA 1
ATOM 2485 C C . PRO A 1 318 ? 11.855 13.477 -2.646 1.00 96.44 318 PRO A C 1
ATOM 2487 O O . PRO A 1 318 ? 13.032 13.368 -2.302 1.00 96.44 318 PRO A O 1
ATOM 2490 N N . VAL A 1 319 ? 11.393 12.998 -3.797 1.00 93.75 319 VAL A N 1
ATOM 2491 C CA . VAL A 1 319 ? 12.259 12.434 -4.838 1.00 93.75 319 VAL A CA 1
ATOM 2492 C C . VAL A 1 319 ? 12.837 13.577 -5.673 1.00 93.75 319 VAL A C 1
ATOM 2494 O O . VAL A 1 319 ? 12.161 14.582 -5.911 1.00 93.75 319 VAL A O 1
ATOM 2497 N N . ASP A 1 320 ? 14.086 13.431 -6.113 1.00 89.44 320 ASP A N 1
ATOM 2498 C CA . ASP A 1 320 ? 14.730 14.377 -7.025 1.00 89.44 320 ASP A CA 1
ATOM 2499 C C . ASP A 1 320 ? 13.961 14.430 -8.363 1.00 89.44 320 ASP A C 1
ATOM 2501 O O . ASP A 1 320 ? 13.776 13.388 -8.995 1.00 89.44 320 ASP A O 1
ATOM 2505 N N . PRO A 1 321 ? 13.518 15.611 -8.838 1.00 91.69 321 PRO A N 1
ATOM 2506 C CA . PRO A 1 321 ? 12.884 15.757 -10.148 1.00 91.69 321 PRO A CA 1
ATOM 2507 C C . PRO A 1 321 ? 13.675 15.154 -11.317 1.00 91.69 321 PRO A C 1
ATOM 2509 O O . PRO A 1 321 ? 13.069 14.736 -12.303 1.00 91.69 321 PRO A O 1
ATOM 2512 N N . ALA A 1 322 ? 15.009 15.083 -11.225 1.00 85.81 322 ALA A N 1
ATOM 2513 C CA . ALA A 1 322 ? 15.853 14.466 -12.249 1.00 85.81 322 ALA A CA 1
ATOM 2514 C C . ALA A 1 322 ? 15.631 12.950 -12.390 1.00 85.81 322 ALA A C 1
ATOM 2516 O O . ALA A 1 322 ? 15.903 12.394 -13.453 1.00 85.81 322 ALA A O 1
ATOM 2517 N N . THR A 1 323 ? 15.121 12.289 -11.347 1.00 85.94 323 THR A N 1
ATOM 2518 C CA . THR A 1 323 ? 14.861 10.842 -11.319 1.00 85.94 323 THR A CA 1
ATOM 2519 C C . THR A 1 323 ? 13.370 10.509 -11.397 1.00 85.94 323 THR A C 1
ATOM 2521 O O . THR A 1 323 ? 12.967 9.368 -11.175 1.00 85.94 323 THR A O 1
ATOM 2524 N N . TYR A 1 324 ? 12.512 11.477 -11.740 1.00 92.56 324 TYR A N 1
ATOM 2525 C CA . TYR A 1 324 ? 11.083 11.218 -11.924 1.00 92.56 324 TYR A CA 1
ATOM 2526 C C . TYR A 1 324 ? 10.850 10.206 -13.046 1.00 92.56 324 TYR A C 1
ATOM 2528 O O . TYR A 1 324 ? 11.324 10.373 -14.167 1.00 92.56 324 TYR A O 1
ATOM 2536 N N . GLY A 1 325 ? 10.084 9.163 -12.726 1.00 88.44 325 GLY A N 1
ATOM 2537 C CA . GLY A 1 325 ? 9.904 7.994 -13.586 1.00 88.44 325 GLY A CA 1
ATOM 2538 C C . GLY A 1 325 ? 10.744 6.793 -13.156 1.00 88.44 325 GLY A C 1
ATOM 2539 O O . GLY A 1 325 ? 10.421 5.685 -13.562 1.00 88.44 325 GLY A O 1
ATOM 2540 N N . MET A 1 326 ? 11.747 6.968 -12.291 1.00 90.62 326 MET A N 1
ATOM 2541 C CA . MET A 1 326 ? 12.545 5.874 -11.734 1.00 90.62 326 MET A CA 1
ATOM 2542 C C . MET A 1 326 ? 11.962 5.420 -10.390 1.00 90.62 326 MET A C 1
ATOM 2544 O O . MET A 1 326 ? 11.944 6.172 -9.415 1.00 90.62 326 MET A O 1
ATOM 2548 N N . PHE A 1 327 ? 11.490 4.179 -10.337 1.00 93.19 327 PHE A N 1
ATOM 2549 C CA . PHE A 1 327 ? 10.890 3.558 -9.157 1.00 93.19 327 PHE A CA 1
ATOM 2550 C C . PHE A 1 327 ? 11.669 2.312 -8.749 1.00 93.19 327 PHE A C 1
ATOM 2552 O O . PHE A 1 327 ? 12.268 1.650 -9.589 1.00 93.19 327 PHE A O 1
ATOM 2559 N N . PHE A 1 328 ? 11.609 1.954 -7.472 1.00 91.50 328 PHE A N 1
ATOM 2560 C CA . PHE A 1 328 ? 12.209 0.737 -6.932 1.00 91.50 328 PHE A CA 1
ATOM 2561 C C . PHE A 1 328 ? 11.113 -0.192 -6.402 1.00 91.50 328 PHE A C 1
ATOM 2563 O O . PHE A 1 328 ? 10.262 0.226 -5.618 1.00 91.50 328 PHE A O 1
ATOM 2570 N N . GLY A 1 329 ? 11.111 -1.459 -6.825 1.00 87.38 329 GLY A N 1
ATOM 2571 C CA . GLY A 1 329 ? 10.097 -2.449 -6.436 1.00 87.38 329 GLY A CA 1
ATOM 2572 C C . GLY A 1 329 ? 10.091 -2.804 -4.945 1.00 87.38 329 GLY A C 1
ATOM 2573 O O . GLY A 1 329 ? 9.098 -3.315 -4.431 1.00 87.38 329 GLY A O 1
ATOM 2574 N N . GLY A 1 330 ? 11.176 -2.506 -4.238 1.00 86.00 330 GLY A N 1
ATOM 2575 C CA . GLY A 1 330 ? 11.321 -2.608 -2.789 1.00 86.00 330 GLY A CA 1
ATOM 2576 C C . GLY A 1 330 ? 10.806 -1.395 -2.016 1.00 86.00 330 GLY A C 1
ATOM 2577 O O . GLY A 1 330 ? 10.763 -1.470 -0.796 1.00 86.00 330 GLY A O 1
ATOM 2578 N N . ASP A 1 331 ? 10.370 -0.330 -2.695 1.00 90.31 331 ASP A N 1
ATOM 2579 C CA . ASP A 1 331 ? 9.949 0.926 -2.070 1.00 90.31 331 ASP A CA 1
ATOM 2580 C C . ASP A 1 331 ? 8.445 1.193 -2.285 1.00 90.31 331 ASP A C 1
ATOM 2582 O O . ASP A 1 331 ? 7.779 0.624 -3.160 1.00 90.31 331 ASP A O 1
ATOM 2586 N N . SER A 1 332 ? 7.888 2.097 -1.478 1.00 92.50 332 SER A N 1
ATOM 2587 C CA . SER A 1 332 ? 6.547 2.658 -1.678 1.00 92.50 332 SER A CA 1
ATOM 2588 C C . SER A 1 332 ? 6.634 4.165 -1.918 1.00 92.50 332 SER A C 1
ATOM 2590 O O . SER A 1 332 ? 7.452 4.854 -1.307 1.00 92.50 332 SER A O 1
ATOM 2592 N N . TYR A 1 333 ? 5.767 4.692 -2.781 1.00 97.19 333 TYR A N 1
ATOM 2593 C CA . TYR A 1 333 ? 5.780 6.093 -3.202 1.00 97.19 333 TYR A CA 1
ATOM 2594 C C . TYR A 1 333 ? 4.399 6.722 -3.080 1.00 97.19 333 TYR A C 1
ATOM 2596 O O . TYR A 1 333 ? 3.385 6.054 -3.275 1.00 97.19 333 TYR A O 1
ATOM 2604 N N . VAL A 1 334 ? 4.362 8.026 -2.823 1.00 97.38 334 VAL A N 1
ATOM 2605 C CA . VAL A 1 334 ? 3.163 8.865 -2.912 1.00 97.38 334 VAL A CA 1
ATOM 2606 C C . VAL A 1 334 ? 3.414 9.928 -3.975 1.00 97.38 334 VAL A C 1
ATOM 2608 O O . VAL A 1 334 ? 4.400 10.657 -3.916 1.00 97.38 334 VAL A O 1
ATOM 2611 N N . ILE A 1 335 ? 2.532 10.004 -4.965 1.00 98.19 335 ILE A N 1
ATOM 2612 C CA . ILE A 1 335 ? 2.618 10.907 -6.106 1.00 98.19 335 ILE A CA 1
ATOM 2613 C C . ILE A 1 335 ? 1.402 11.821 -6.066 1.00 98.19 335 ILE A C 1
ATOM 2615 O O . ILE A 1 335 ? 0.268 11.372 -6.236 1.00 98.19 335 ILE A O 1
ATOM 2619 N N . LYS A 1 336 ? 1.638 13.116 -5.884 1.00 97.56 336 LYS A N 1
ATOM 2620 C CA . LYS A 1 336 ? 0.608 14.144 -5.994 1.00 97.56 336 LYS A CA 1
ATOM 2621 C C . LYS A 1 336 ? 0.620 14.702 -7.406 1.00 97.56 336 LYS A C 1
ATOM 2623 O O . LYS A 1 336 ? 1.588 15.327 -7.828 1.00 97.56 336 LYS A O 1
ATOM 2628 N N . TYR A 1 337 ? -0.479 14.509 -8.115 1.00 97.06 337 TYR A N 1
ATOM 2629 C CA . TYR A 1 337 ? -0.696 15.038 -9.449 1.00 97.06 337 TYR A CA 1
ATOM 2630 C C . TYR A 1 337 ? -1.753 16.140 -9.413 1.00 97.06 337 TYR A C 1
ATOM 2632 O O . TYR A 1 337 ? -2.841 15.956 -8.865 1.00 97.06 337 TYR A O 1
ATOM 2640 N N . THR A 1 338 ? -1.431 17.294 -9.985 1.00 96.12 338 THR A N 1
ATOM 2641 C CA . THR A 1 338 ? -2.286 18.481 -10.001 1.00 96.12 338 THR A CA 1
ATOM 2642 C C . THR A 1 338 ? -2.565 18.891 -11.438 1.00 96.12 338 THR A C 1
ATOM 2644 O O . THR A 1 338 ? -1.635 19.192 -12.181 1.00 96.12 338 THR A O 1
ATOM 2647 N N . TYR A 1 339 ? -3.841 18.961 -11.810 1.00 92.38 339 TYR A N 1
ATOM 2648 C CA . TYR A 1 339 ? -4.271 19.292 -13.168 1.00 92.38 339 TYR A CA 1
ATOM 2649 C C . TYR A 1 339 ? -5.412 20.306 -13.168 1.00 92.38 339 TYR A C 1
ATOM 2651 O O . TYR A 1 339 ? -6.122 20.476 -12.172 1.00 92.38 339 TYR A O 1
ATOM 2659 N N . GLU A 1 340 ? -5.596 20.996 -14.289 1.00 88.38 340 GLU A N 1
ATOM 2660 C CA . GLU A 1 340 ? -6.687 21.947 -14.469 1.00 88.38 340 GLU A CA 1
ATOM 2661 C C . GLU A 1 340 ? -7.775 21.351 -15.362 1.00 88.38 340 GLU A C 1
ATOM 2663 O O . GLU A 1 340 ? -7.507 20.815 -16.433 1.00 88.38 340 GLU A O 1
ATOM 2668 N N . LYS A 1 341 ? -9.031 21.455 -14.925 1.00 80.12 341 LYS A N 1
ATOM 2669 C CA . LYS A 1 341 ? -10.194 21.042 -15.715 1.00 80.12 341 LYS A CA 1
ATOM 2670 C C . LYS A 1 341 ? -11.328 22.024 -15.489 1.00 80.12 341 LYS A C 1
ATOM 2672 O O . LYS A 1 341 ? -11.697 22.296 -14.346 1.00 80.12 341 LYS A O 1
ATOM 2677 N N . ASN A 1 342 ? -11.886 22.559 -16.576 1.00 80.38 342 ASN A N 1
ATOM 2678 C CA . ASN A 1 342 ? -12.967 23.553 -16.548 1.00 80.38 342 ASN A CA 1
ATOM 2679 C C . ASN A 1 342 ? -12.646 24.788 -15.675 1.00 80.38 342 ASN A C 1
ATOM 2681 O O . ASN A 1 342 ? -13.498 25.250 -14.915 1.00 80.38 342 ASN A O 1
ATOM 2685 N N . GLY A 1 343 ? -11.406 25.290 -15.735 1.00 81.69 343 GLY A N 1
ATOM 2686 C CA . GLY A 1 343 ? -10.962 26.455 -14.956 1.00 81.69 343 GLY A CA 1
ATOM 2687 C C . GLY A 1 343 ? -10.842 26.206 -13.448 1.00 81.69 343 GLY A C 1
ATOM 2688 O O . GLY A 1 343 ? -10.822 27.154 -12.663 1.00 81.69 343 GLY A O 1
ATOM 2689 N N . ARG A 1 344 ? -10.826 24.939 -13.013 1.00 84.19 344 ARG A N 1
ATOM 2690 C CA . ARG A 1 344 ? -10.630 24.543 -11.614 1.00 84.19 344 ARG A CA 1
ATOM 2691 C C . ARG A 1 344 ? -9.435 23.612 -11.491 1.00 84.19 344 ARG A C 1
ATOM 2693 O O . ARG A 1 344 ? -9.258 22.708 -12.305 1.00 84.19 344 ARG A O 1
ATOM 2700 N N . GLN A 1 345 ? -8.664 23.807 -10.428 1.00 86.81 345 GLN A N 1
ATOM 2701 C CA . GLN A 1 345 ? -7.586 22.904 -10.052 1.00 86.81 345 GLN A CA 1
ATOM 2702 C C . GLN A 1 345 ? -8.164 21.646 -9.392 1.00 86.81 345 GLN A C 1
ATOM 2704 O O . GLN A 1 345 ? -8.986 21.736 -8.477 1.00 86.81 345 GLN A O 1
ATOM 2709 N N . ASN A 1 346 ? -7.726 20.486 -9.868 1.00 85.94 346 ASN A N 1
ATOM 2710 C CA . ASN A 1 346 ? -8.106 19.163 -9.394 1.00 85.94 346 ASN A CA 1
ATOM 2711 C C . ASN A 1 346 ? -6.846 18.362 -9.055 1.00 85.94 346 ASN A C 1
ATOM 2713 O O . ASN A 1 346 ? -5.745 18.692 -9.506 1.00 85.94 346 ASN A O 1
ATOM 2717 N N . TYR A 1 347 ? -7.013 17.306 -8.260 1.00 89.12 347 TYR A N 1
ATOM 2718 C CA . TYR A 1 347 ? -5.893 16.521 -7.752 1.00 89.12 347 TYR A CA 1
ATOM 2719 C C . TYR A 1 347 ? -6.156 15.024 -7.895 1.00 89.12 347 TYR A C 1
ATOM 2721 O O . TYR A 1 347 ? -7.267 14.552 -7.642 1.00 89.12 347 TYR A O 1
ATOM 2729 N N . VAL A 1 348 ? -5.112 14.281 -8.245 1.00 89.94 348 VAL A N 1
ATOM 2730 C CA . VAL A 1 348 ? -5.044 12.828 -8.078 1.00 89.94 348 VAL A CA 1
ATOM 2731 C C . VAL A 1 348 ? -3.857 12.536 -7.172 1.00 89.94 348 VAL A C 1
ATOM 2733 O O . VAL A 1 348 ? -2.771 13.062 -7.400 1.00 89.94 348 VAL A O 1
ATOM 2736 N N . ILE A 1 349 ? -4.051 11.723 -6.140 1.00 93.12 349 ILE A N 1
ATOM 2737 C CA . ILE A 1 349 ? -2.953 11.217 -5.319 1.00 93.12 349 ILE A CA 1
ATOM 2738 C C . ILE A 1 349 ? -2.828 9.730 -5.606 1.00 93.12 349 ILE A C 1
ATOM 2740 O O . ILE A 1 349 ? -3.698 8.944 -5.229 1.00 93.12 349 ILE A O 1
ATOM 2744 N N . TYR A 1 350 ? -1.748 9.351 -6.278 1.00 94.94 350 TYR A N 1
ATOM 2745 C CA . TYR A 1 350 ? -1.386 7.952 -6.429 1.00 94.94 350 TYR A CA 1
ATOM 2746 C C . TYR A 1 350 ? -0.512 7.532 -5.258 1.00 94.94 350 TYR A C 1
ATOM 2748 O O . TYR A 1 350 ? 0.404 8.257 -4.885 1.00 94.94 350 TYR A O 1
ATOM 2756 N N . PHE A 1 351 ? -0.733 6.340 -4.724 1.00 93.00 351 PHE A N 1
ATOM 2757 C CA . PHE A 1 351 ? 0.260 5.687 -3.882 1.00 93.00 351 PHE A CA 1
ATOM 2758 C C . PHE A 1 351 ? 0.656 4.368 -4.518 1.00 93.00 351 PHE A C 1
ATOM 2760 O O . PHE A 1 351 ? -0.138 3.427 -4.600 1.00 93.00 351 PHE A O 1
ATOM 2767 N N . TRP A 1 352 ? 1.876 4.357 -5.044 1.00 95.44 352 TRP A N 1
ATOM 2768 C CA . TRP A 1 352 ? 2.449 3.229 -5.754 1.00 95.44 352 TRP A CA 1
ATOM 2769 C C . TRP A 1 352 ? 3.174 2.330 -4.758 1.00 95.44 352 TRP A C 1
ATOM 2771 O O . TRP A 1 352 ? 4.001 2.793 -3.973 1.00 95.44 352 TRP A O 1
ATOM 2781 N N . GLN A 1 353 ? 2.835 1.047 -4.771 1.00 88.50 353 GLN A N 1
ATOM 2782 C CA . GLN A 1 353 ? 3.361 0.050 -3.850 1.00 88.50 353 GLN A CA 1
ATOM 2783 C C . GLN A 1 353 ? 4.170 -0.976 -4.632 1.00 88.50 353 GLN A C 1
ATOM 2785 O O . GLN A 1 353 ? 3.606 -1.753 -5.412 1.00 88.50 353 GLN A O 1
ATOM 2790 N N . GLY A 1 354 ? 5.480 -0.980 -4.392 1.00 88.06 354 GLY A N 1
ATOM 2791 C CA . GLY A 1 354 ? 6.391 -1.944 -4.981 1.00 88.06 354 GLY A CA 1
ATOM 2792 C C . GLY A 1 354 ? 6.084 -3.370 -4.531 1.00 88.06 354 GLY A C 1
ATOM 2793 O O . GLY A 1 354 ? 5.639 -3.604 -3.399 1.00 88.06 354 GLY A O 1
ATOM 2794 N N . GLN A 1 355 ? 6.313 -4.331 -5.425 1.00 83.62 355 GLN A N 1
ATOM 2795 C CA . GLN A 1 355 ? 6.026 -5.754 -5.230 1.00 83.62 355 GLN A CA 1
ATOM 2796 C C . GLN A 1 355 ? 6.789 -6.357 -4.039 1.00 83.62 355 GLN A C 1
ATOM 2798 O O . GLN A 1 355 ? 6.257 -7.241 -3.361 1.00 83.62 355 GLN A O 1
ATOM 2803 N N . ASP A 1 356 ? 7.969 -5.818 -3.734 1.00 80.38 356 ASP A N 1
ATOM 2804 C CA . ASP A 1 356 ? 8.859 -6.249 -2.653 1.00 80.38 356 ASP A CA 1
ATOM 2805 C C . ASP A 1 356 ? 8.906 -5.264 -1.469 1.00 80.38 356 ASP A C 1
ATOM 2807 O O . ASP A 1 356 ? 9.556 -5.550 -0.459 1.00 80.38 356 ASP A O 1
ATOM 2811 N N . SER A 1 357 ? 8.190 -4.132 -1.554 1.00 79.88 357 SER A N 1
ATOM 2812 C CA . SER A 1 357 ? 8.100 -3.157 -0.459 1.00 79.88 357 SER A CA 1
ATOM 2813 C C . SER A 1 357 ? 7.464 -3.749 0.792 1.00 79.88 357 SER A C 1
ATOM 2815 O O . SER A 1 357 ? 6.545 -4.577 0.731 1.00 79.88 357 SER A O 1
ATOM 2817 N N . THR A 1 358 ? 7.976 -3.338 1.952 1.00 72.38 358 THR A N 1
ATOM 2818 C CA . THR A 1 358 ? 7.560 -3.906 3.230 1.00 72.38 358 THR A CA 1
ATOM 2819 C C . THR A 1 358 ? 6.129 -3.493 3.585 1.00 72.38 358 THR A C 1
ATOM 2821 O O . THR A 1 358 ? 5.614 -2.454 3.171 1.00 72.38 358 THR A O 1
ATOM 2824 N N . GLN A 1 359 ? 5.442 -4.323 4.375 1.00 67.81 359 GLN A N 1
ATOM 2825 C CA . GLN A 1 359 ? 4.046 -4.074 4.755 1.00 67.81 359 GLN A CA 1
ATOM 2826 C C . GLN A 1 359 ? 3.869 -2.725 5.474 1.00 67.81 359 GLN A C 1
ATOM 2828 O O . GLN A 1 359 ? 2.863 -2.038 5.295 1.00 67.81 359 GLN A O 1
ATOM 2833 N N . ASP A 1 360 ? 4.844 -2.356 6.298 1.00 67.12 360 ASP A N 1
ATOM 2834 C CA . ASP A 1 360 ? 4.917 -1.099 7.036 1.00 67.12 360 ASP A CA 1
ATOM 2835 C C . ASP A 1 360 ? 5.050 0.117 6.106 1.00 67.12 360 ASP A C 1
ATOM 2837 O O . ASP A 1 360 ? 4.317 1.087 6.291 1.00 67.12 360 ASP A O 1
ATOM 2841 N N . GLU A 1 361 ? 5.876 0.053 5.059 1.00 76.56 361 GLU A N 1
ATOM 2842 C CA . GLU A 1 361 ? 5.990 1.122 4.054 1.00 76.56 361 GLU A CA 1
ATOM 2843 C C . GLU A 1 361 ? 4.734 1.255 3.197 1.00 76.56 361 GLU A C 1
ATOM 2845 O O . GLU A 1 361 ? 4.231 2.363 2.988 1.00 76.56 361 GLU A O 1
ATOM 2850 N N . ARG A 1 362 ? 4.159 0.124 2.774 1.00 78.56 362 ARG A N 1
ATOM 2851 C CA . ARG A 1 362 ? 2.869 0.102 2.072 1.00 78.56 362 ARG A CA 1
ATOM 2852 C C . ARG A 1 362 ? 1.780 0.755 2.916 1.00 78.56 362 ARG A C 1
ATOM 2854 O O . ARG A 1 362 ? 1.003 1.558 2.404 1.00 78.56 362 ARG A O 1
ATOM 2861 N N . THR A 1 363 ? 1.755 0.464 4.216 1.00 71.62 363 THR A N 1
ATOM 2862 C CA . THR A 1 363 ? 0.812 1.082 5.158 1.00 71.62 363 THR A CA 1
ATOM 2863 C C . THR A 1 363 ? 1.081 2.580 5.310 1.00 71.62 363 THR A C 1
ATOM 2865 O O . THR A 1 363 ? 0.145 3.375 5.240 1.00 71.62 363 THR A O 1
ATOM 2868 N N . ALA A 1 364 ? 2.344 2.985 5.461 1.00 75.62 364 ALA A N 1
ATOM 2869 C CA . ALA A 1 364 ? 2.723 4.390 5.572 1.00 75.62 364 ALA A CA 1
ATOM 2870 C C . ALA A 1 364 ? 2.344 5.195 4.316 1.00 75.62 364 ALA A C 1
ATOM 2872 O O . ALA A 1 364 ? 1.792 6.284 4.451 1.00 75.62 364 ALA A O 1
ATOM 2873 N N . SER A 1 365 ? 2.529 4.649 3.106 1.00 86.12 365 SER A N 1
ATOM 2874 C CA . SER A 1 365 ? 2.107 5.310 1.855 1.00 86.12 365 SER A CA 1
ATOM 2875 C C . SER A 1 365 ? 0.601 5.601 1.812 1.00 86.12 365 SER A C 1
ATOM 2877 O O . SER A 1 365 ? 0.184 6.690 1.409 1.00 86.12 365 SER A O 1
ATOM 2879 N N . ALA A 1 366 ? -0.225 4.672 2.304 1.00 75.50 366 ALA A N 1
ATOM 2880 C CA . ALA A 1 366 ? -1.669 4.858 2.395 1.00 75.50 366 ALA A CA 1
ATOM 2881 C C . ALA A 1 366 ? -2.044 5.916 3.450 1.00 75.50 366 ALA A C 1
ATOM 2883 O O . ALA A 1 366 ? -2.877 6.779 3.185 1.00 75.50 366 ALA A O 1
ATOM 2884 N N . VAL A 1 367 ? -1.399 5.907 4.624 1.00 74.69 367 VAL A N 1
ATOM 2885 C CA . VAL A 1 367 ? -1.617 6.930 5.668 1.00 74.69 367 VAL A CA 1
ATOM 2886 C C . VAL A 1 367 ? -1.262 8.326 5.152 1.00 74.69 367 VAL A C 1
ATOM 2888 O O . VAL A 1 367 ? -2.060 9.256 5.280 1.00 74.69 367 VAL A O 1
ATOM 2891 N N . HIS A 1 368 ? -0.095 8.472 4.525 1.00 86.06 368 HIS A N 1
ATOM 2892 C CA . HIS A 1 368 ? 0.366 9.750 3.980 1.00 86.06 368 HIS A CA 1
ATOM 2893 C C . HIS A 1 368 ? -0.526 10.266 2.849 1.00 86.06 368 HIS A C 1
ATOM 2895 O O . HIS A 1 368 ? -0.755 11.470 2.750 1.00 86.06 368 HIS A O 1
ATOM 2901 N N . THR A 1 369 ? -1.109 9.369 2.049 1.00 82.62 369 THR A N 1
ATOM 2902 C CA . THR A 1 369 ? -2.109 9.722 1.026 1.00 82.62 369 THR A CA 1
ATOM 2903 C C . THR A 1 369 ? -3.337 10.389 1.643 1.00 82.62 369 THR A C 1
ATOM 2905 O O . THR A 1 369 ? -3.755 11.453 1.185 1.00 82.62 369 THR A O 1
ATOM 2908 N N . VAL A 1 370 ? -3.877 9.824 2.728 1.00 74.19 370 VAL A N 1
ATOM 2909 C CA . VAL A 1 370 ? -5.036 10.394 3.436 1.00 74.19 370 VAL A CA 1
ATOM 2910 C C . VAL A 1 370 ? -4.700 11.747 4.050 1.00 74.19 370 VAL A C 1
ATOM 2912 O O . VAL A 1 370 ? -5.478 12.697 3.939 1.00 74.19 370 VAL A O 1
ATOM 2915 N N . GLN A 1 371 ? -3.535 11.860 4.688 1.00 74.69 371 GLN A N 1
ATOM 2916 C CA . GLN A 1 371 ? -3.083 13.120 5.278 1.00 74.69 371 GLN A CA 1
ATOM 2917 C C . GLN A 1 371 ? -2.903 14.209 4.214 1.00 74.69 371 GLN A C 1
ATOM 2919 O O . GLN A 1 371 ? -3.269 15.365 4.435 1.00 74.69 371 GLN A O 1
ATOM 2924 N N . MET A 1 372 ? -2.370 13.848 3.048 1.00 84.75 372 MET A N 1
ATOM 2925 C CA . MET A 1 372 ? -2.205 14.760 1.925 1.00 84.75 372 MET A CA 1
ATOM 2926 C C . MET A 1 372 ? -3.552 15.200 1.340 1.00 84.75 372 MET A C 1
ATOM 2928 O O . MET A 1 372 ? -3.746 16.396 1.136 1.00 84.75 372 MET A O 1
ATOM 2932 N N . ASP A 1 373 ? -4.507 14.288 1.142 1.00 75.88 373 ASP A N 1
ATOM 2933 C CA . ASP A 1 373 ? -5.857 14.647 0.685 1.00 75.88 373 ASP A CA 1
ATOM 2934 C C . ASP A 1 373 ? -6.581 15.553 1.693 1.00 75.88 373 ASP A C 1
ATOM 2936 O O . ASP A 1 373 ? -7.213 16.546 1.327 1.00 75.88 373 ASP A O 1
ATOM 2940 N N . SER A 1 374 ? -6.406 15.286 2.989 1.00 69.06 374 SER A N 1
ATOM 2941 C CA . SER A 1 374 ? -6.973 16.110 4.063 1.00 69.06 374 SER A CA 1
ATOM 2942 C C . SER A 1 374 ? -6.471 17.557 3.978 1.00 69.06 374 SER A C 1
ATOM 2944 O O . SER A 1 374 ? -7.266 18.494 4.058 1.00 69.06 374 SER A O 1
ATOM 2946 N N . LYS A 1 375 ? -5.173 17.760 3.700 1.00 77.19 375 LYS A N 1
ATOM 2947 C CA . LYS A 1 375 ? -4.583 19.091 3.442 1.00 77.19 375 LYS A CA 1
ATOM 2948 C C . LYS A 1 375 ? -5.133 19.758 2.172 1.00 77.19 375 LYS A C 1
ATOM 2950 O O . LYS A 1 375 ? -5.113 20.982 2.073 1.00 77.19 375 LYS A O 1
ATOM 2955 N N . LEU A 1 376 ? -5.643 18.981 1.215 1.00 75.25 376 LEU A N 1
ATOM 2956 C CA . LEU A 1 376 ? -6.287 19.467 -0.014 1.00 75.25 376 LEU A CA 1
ATOM 2957 C C . LEU A 1 376 ? -7.810 19.662 0.132 1.00 75.25 376 LEU A C 1
ATOM 2959 O O . LEU A 1 376 ? -8.483 20.041 -0.837 1.00 75.25 376 LEU A O 1
ATOM 2963 N N . GLY A 1 377 ? -8.346 19.451 1.339 1.00 64.19 377 GLY A N 1
ATOM 2964 C CA . GLY A 1 377 ? -9.763 19.597 1.666 1.00 64.19 377 GLY A CA 1
ATOM 2965 C C . GLY A 1 377 ? -10.625 18.402 1.253 1.00 64.19 377 GLY A C 1
ATOM 2966 O O . GLY A 1 377 ? -11.813 18.594 1.001 1.00 64.19 377 GLY A O 1
ATOM 2967 N N . GLY A 1 378 ? -10.047 17.201 1.129 1.00 64.38 378 GLY A N 1
ATOM 2968 C CA . GLY A 1 378 ? -10.775 15.978 0.759 1.00 64.38 378 GLY A CA 1
ATOM 2969 C C . GLY A 1 378 ? -11.243 15.953 -0.700 1.00 64.38 378 GLY A C 1
ATOM 2970 O O . GLY A 1 378 ? -12.272 15.354 -1.018 1.00 64.38 378 GLY A O 1
ATOM 2971 N N . ARG A 1 379 ? -10.558 16.703 -1.572 1.00 74.12 379 ARG A N 1
ATOM 2972 C CA . ARG A 1 379 ? -10.928 16.904 -2.984 1.00 74.12 379 ARG A CA 1
ATOM 2973 C C . ARG A 1 379 ? -10.122 16.034 -3.944 1.00 74.12 379 ARG A C 1
ATOM 2975 O O . ARG A 1 379 ? -10.419 16.049 -5.137 1.00 74.12 379 ARG A O 1
ATOM 2982 N N . ALA A 1 380 ? -9.085 15.350 -3.469 1.00 77.19 380 ALA A N 1
ATOM 2983 C CA . ALA A 1 380 ? -8.242 14.538 -4.325 1.00 77.19 380 ALA A CA 1
ATOM 2984 C C . ALA A 1 380 ? -8.878 13.172 -4.595 1.00 77.19 380 ALA A C 1
ATOM 2986 O O . ALA A 1 380 ? -9.475 12.548 -3.720 1.00 77.19 380 ALA A O 1
ATOM 2987 N N . VAL A 1 381 ? -8.696 12.675 -5.816 1.00 81.62 381 VAL A N 1
ATOM 2988 C CA . VAL A 1 381 ? -8.953 11.266 -6.121 1.00 81.62 381 VAL A CA 1
ATOM 2989 C C . VAL A 1 381 ? -7.766 10.464 -5.598 1.00 81.62 381 VAL A C 1
ATOM 2991 O O . VAL A 1 381 ? -6.653 10.628 -6.090 1.00 81.62 381 VAL A O 1
ATOM 2994 N N . GLN A 1 382 ? -7.986 9.613 -4.602 1.00 82.44 382 GLN A N 1
ATOM 2995 C CA . GLN A 1 382 ? -6.947 8.740 -4.058 1.00 82.44 382 GLN A CA 1
ATOM 2996 C C . GLN A 1 382 ? -6.937 7.416 -4.828 1.00 82.44 382 GLN A C 1
ATOM 2998 O O . GLN A 1 382 ? -7.962 6.734 -4.890 1.00 82.44 382 GLN A O 1
ATOM 3003 N N . VAL A 1 383 ? -5.796 7.046 -5.410 1.00 80.62 383 VAL A N 1
ATOM 3004 C CA . VAL A 1 383 ? -5.662 5.861 -6.267 1.00 80.62 383 VAL A CA 1
ATOM 3005 C C . VAL A 1 383 ? -4.528 4.977 -5.770 1.00 80.62 383 VAL A C 1
ATOM 3007 O O . VAL A 1 383 ? -3.360 5.369 -5.770 1.00 80.62 383 VAL A O 1
ATOM 3010 N N . ARG A 1 384 ? -4.868 3.742 -5.397 1.00 83.62 384 ARG A N 1
ATOM 3011 C CA . ARG A 1 384 ? -3.866 2.712 -5.116 1.00 83.62 384 ARG A CA 1
ATOM 3012 C C . ARG A 1 384 ? -3.282 2.200 -6.425 1.00 83.62 384 ARG A C 1
ATOM 3014 O O . ARG A 1 384 ? -4.030 1.750 -7.291 1.00 83.62 384 ARG A O 1
ATOM 3021 N N . VAL A 1 385 ? -1.957 2.187 -6.533 1.00 85.75 385 VAL A N 1
ATOM 3022 C CA . VAL A 1 385 ? -1.253 1.574 -7.663 1.00 85.75 385 VAL A CA 1
ATOM 3023 C C . VAL A 1 385 ? -0.347 0.471 -7.142 1.00 85.75 385 VAL A C 1
ATOM 3025 O O . VAL A 1 385 ? 0.381 0.657 -6.173 1.00 85.75 385 VAL A O 1
ATOM 3028 N N . THR A 1 386 ? -0.409 -0.699 -7.767 1.00 85.75 386 THR A N 1
ATOM 3029 C CA . THR A 1 386 ? 0.484 -1.821 -7.451 1.00 85.75 386 THR A CA 1
ATOM 3030 C C . THR A 1 386 ? 1.414 -2.044 -8.629 1.00 85.75 386 THR A C 1
ATOM 3032 O O . THR A 1 386 ? 0.983 -1.887 -9.775 1.00 85.75 386 THR A O 1
ATOM 3035 N N . GLN A 1 387 ? 2.675 -2.372 -8.345 1.00 85.44 387 GLN A N 1
ATOM 3036 C CA . GLN A 1 387 ? 3.673 -2.639 -9.377 1.00 85.44 387 GLN A CA 1
ATOM 3037 C C . GLN A 1 387 ? 3.149 -3.647 -10.410 1.00 85.44 387 GLN A C 1
ATOM 3039 O O . GLN A 1 387 ? 2.665 -4.721 -10.057 1.00 85.44 387 GLN A O 1
ATOM 3044 N N . GLY A 1 388 ? 3.247 -3.294 -11.692 1.00 82.62 388 GLY A N 1
ATOM 3045 C CA . GLY A 1 388 ? 2.784 -4.116 -12.815 1.00 82.62 388 GLY A CA 1
ATOM 3046 C C . GLY A 1 388 ? 1.312 -3.914 -13.192 1.00 82.62 388 GLY A C 1
ATOM 3047 O O . GLY A 1 388 ? 0.885 -4.390 -14.248 1.00 82.62 388 GLY A O 1
ATOM 3048 N N . HIS A 1 389 ? 0.547 -3.182 -12.381 1.00 82.31 389 HIS A N 1
ATOM 3049 C CA . HIS A 1 389 ? -0.860 -2.850 -12.615 1.00 82.31 389 HIS A CA 1
ATOM 3050 C C . HIS A 1 389 ? -1.100 -1.336 -12.659 1.00 82.31 389 HIS A C 1
ATOM 3052 O O . HIS A 1 389 ? -2.144 -0.844 -12.230 1.00 82.31 389 HIS A O 1
ATOM 3058 N N . GLU A 1 390 ? -0.137 -0.584 -13.180 1.00 87.31 390 GLU A N 1
ATOM 3059 C CA . GLU A 1 390 ? -0.245 0.859 -13.347 1.00 87.31 390 GLU A CA 1
ATOM 3060 C C . GLU A 1 390 ? -1.375 1.244 -14.324 1.00 87.31 390 GLU A C 1
ATOM 3062 O O . GLU A 1 390 ? -1.464 0.668 -15.411 1.00 87.31 390 GLU A O 1
ATOM 3067 N N . PRO A 1 391 ? -2.247 2.215 -13.984 1.00 85.75 391 PRO A N 1
ATOM 3068 C CA . PRO A 1 391 ? -3.252 2.715 -14.921 1.00 85.75 391 PRO A CA 1
ATOM 3069 C C . PRO A 1 391 ? -2.626 3.599 -16.010 1.00 85.75 391 PRO A C 1
ATOM 3071 O O . PRO A 1 391 ? -1.637 4.288 -15.757 1.00 85.75 391 PRO A O 1
ATOM 3074 N N . ARG A 1 392 ? -3.260 3.673 -17.193 1.00 85.06 392 ARG A N 1
ATOM 3075 C CA . ARG A 1 392 ? -2.794 4.499 -18.333 1.00 85.06 392 ARG A CA 1
ATOM 3076 C C . ARG A 1 392 ? -2.434 5.936 -17.947 1.00 85.06 392 ARG A C 1
ATOM 3078 O O . ARG A 1 392 ? -1.391 6.417 -18.372 1.00 85.06 392 ARG A O 1
ATOM 3085 N N . HIS A 1 393 ? -3.241 6.612 -17.122 1.00 90.12 393 HIS A N 1
ATOM 3086 C CA . HIS A 1 393 ? -2.905 7.969 -16.669 1.00 90.12 393 HIS A CA 1
ATOM 3087 C C . HIS A 1 393 ? -1.602 8.020 -15.883 1.00 90.12 393 HIS A C 1
ATOM 3089 O O . HIS A 1 393 ? -0.785 8.900 -16.122 1.00 90.12 393 HIS A O 1
ATOM 3095 N N . PHE A 1 394 ? -1.393 7.081 -14.960 1.00 93.00 394 PHE A N 1
ATOM 3096 C CA . PHE A 1 394 ? -0.164 7.029 -14.177 1.00 93.00 394 PHE A CA 1
ATOM 3097 C C . PHE A 1 394 ? 1.058 6.865 -15.082 1.00 93.00 394 PHE A C 1
ATOM 3099 O O . PHE A 1 394 ? 2.018 7.609 -14.937 1.00 93.00 394 PHE A O 1
ATOM 3106 N N . LEU A 1 395 ? 0.992 5.952 -16.054 1.00 91.56 395 LEU A N 1
ATOM 3107 C CA . LEU A 1 395 ? 2.071 5.742 -17.023 1.00 91.56 395 LEU A CA 1
ATOM 3108 C C . LEU A 1 395 ? 2.335 7.004 -17.861 1.00 91.56 395 LEU A C 1
ATOM 3110 O O . LEU A 1 395 ? 3.484 7.414 -18.023 1.00 91.56 395 LEU A O 1
ATOM 3114 N N . ARG A 1 396 ? 1.267 7.670 -18.318 1.00 91.06 396 ARG A N 1
ATOM 3115 C CA . ARG A 1 396 ? 1.347 8.855 -19.181 1.00 91.06 396 ARG A CA 1
ATOM 3116 C C . ARG A 1 396 ? 2.002 10.068 -18.520 1.00 91.06 396 ARG A C 1
ATOM 3118 O O . ARG A 1 396 ? 2.663 10.836 -19.217 1.00 91.06 396 ARG A O 1
ATOM 3125 N N . ILE A 1 397 ? 1.896 10.210 -17.195 1.00 94.75 397 ILE A N 1
ATOM 3126 C CA . ILE A 1 397 ? 2.614 11.252 -16.429 1.00 94.75 397 ILE A CA 1
ATOM 3127 C C . ILE A 1 397 ? 4.124 11.209 -16.730 1.00 94.75 397 ILE A C 1
ATOM 3129 O O . ILE A 1 397 ? 4.777 12.250 -16.794 1.00 94.75 397 ILE A O 1
ATOM 3133 N N . PHE A 1 398 ? 4.677 10.014 -16.960 1.00 92.81 398 PHE A N 1
ATOM 3134 C CA . PHE A 1 398 ? 6.108 9.807 -17.191 1.00 92.81 398 PHE A CA 1
ATOM 3135 C C . PHE A 1 398 ? 6.508 9.820 -18.669 1.00 92.81 398 PHE A C 1
ATOM 3137 O O . PHE A 1 398 ? 7.699 9.739 -18.957 1.00 92.81 398 PHE A O 1
ATOM 3144 N N . LYS A 1 399 ? 5.559 9.961 -19.606 1.00 89.88 399 LYS A N 1
ATOM 3145 C CA . LYS A 1 399 ? 5.821 10.142 -21.049 1.00 89.88 399 LYS A CA 1
ATOM 3146 C C . LYS A 1 399 ? 6.787 9.090 -21.618 1.00 89.88 399 LYS A C 1
ATOM 3148 O O . LYS A 1 399 ? 7.795 9.437 -22.232 1.00 89.88 399 LYS A O 1
ATOM 3153 N N . GLY A 1 400 ? 6.524 7.818 -21.311 1.00 87.25 400 GLY A N 1
ATOM 3154 C CA . GLY A 1 400 ? 7.355 6.685 -21.735 1.00 87.25 400 GLY A CA 1
ATOM 3155 C C . GLY A 1 400 ? 8.701 6.533 -21.012 1.00 87.25 400 GLY A C 1
ATOM 3156 O O . GLY A 1 400 ? 9.533 5.738 -21.438 1.00 87.25 400 GLY A O 1
ATOM 3157 N N . LYS A 1 401 ? 8.947 7.290 -19.933 1.00 87.69 401 LYS A N 1
ATOM 3158 C CA . LYS A 1 401 ? 10.215 7.271 -19.176 1.00 87.69 401 LYS A CA 1
ATOM 3159 C C . LYS A 1 401 ? 10.136 6.510 -17.854 1.00 87.69 401 LYS A C 1
ATOM 3161 O O . LYS A 1 401 ? 10.986 6.702 -16.987 1.00 87.69 401 LYS A O 1
ATOM 3166 N N . MET A 1 402 ? 9.104 5.690 -17.661 1.00 92.19 402 MET A N 1
ATOM 3167 C CA . MET A 1 402 ? 8.969 4.929 -16.425 1.00 92.19 402 MET A CA 1
ATOM 3168 C C . MET A 1 402 ? 9.917 3.724 -16.429 1.00 92.19 402 MET A C 1
ATOM 3170 O O . MET A 1 402 ? 9.853 2.871 -17.312 1.00 92.19 402 MET A O 1
ATOM 3174 N N . VAL A 1 403 ? 10.761 3.621 -15.409 1.00 90.56 403 VAL A N 1
ATOM 3175 C CA . VAL A 1 403 ? 11.643 2.478 -15.169 1.00 90.56 403 VAL A CA 1
ATOM 3176 C C . VAL A 1 403 ? 11.432 1.994 -13.741 1.00 90.56 403 VAL A C 1
ATOM 3178 O O . VAL A 1 403 ? 11.473 2.787 -12.804 1.00 90.56 403 VAL A O 1
ATOM 3181 N N . VAL A 1 404 ? 11.196 0.696 -13.567 1.00 91.44 404 VAL A N 1
ATOM 3182 C CA . VAL A 1 404 ? 11.070 0.063 -12.251 1.00 91.44 404 VAL A CA 1
ATOM 3183 C C . VAL A 1 404 ? 12.256 -0.861 -12.030 1.00 91.44 404 VAL A C 1
ATOM 3185 O O . VAL A 1 404 ? 12.379 -1.869 -12.71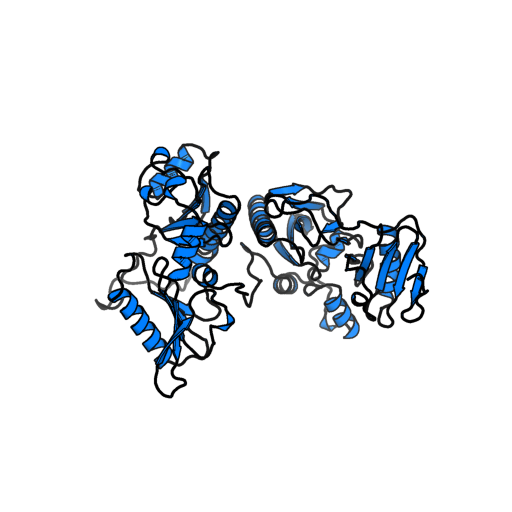5 1.00 91.44 404 VAL A O 1
ATOM 3188 N N . PHE A 1 405 ? 13.112 -0.535 -11.074 1.00 88.88 405 PHE A N 1
ATOM 3189 C CA . PHE A 1 405 ? 14.274 -1.325 -10.687 1.00 88.88 405 PHE A CA 1
ATOM 3190 C C . PHE A 1 405 ? 13.916 -2.368 -9.623 1.00 88.88 405 PHE A C 1
ATOM 3192 O O . PHE A 1 405 ? 12.947 -2.212 -8.870 1.00 88.88 405 PHE A O 1
ATOM 3199 N N . LEU A 1 406 ? 14.714 -3.433 -9.542 1.00 85.19 406 LEU A N 1
ATOM 3200 C CA . LEU A 1 406 ? 14.682 -4.361 -8.414 1.00 85.19 406 LEU A CA 1
ATOM 3201 C C . LEU A 1 406 ? 15.321 -3.718 -7.177 1.00 85.19 406 LEU A C 1
ATOM 3203 O O . LEU A 1 406 ? 16.092 -2.766 -7.270 1.00 85.19 406 LEU A O 1
ATOM 3207 N N . GLY A 1 407 ? 15.019 -4.272 -6.003 1.00 79.44 407 GLY A N 1
ATOM 3208 C CA . GLY A 1 407 ? 15.531 -3.736 -4.743 1.00 79.44 407 GLY A CA 1
ATOM 3209 C C . GLY A 1 407 ? 14.894 -2.393 -4.394 1.00 79.44 407 GLY A C 1
ATOM 3210 O O . GLY A 1 407 ? 13.790 -2.096 -4.839 1.00 79.44 407 GLY A O 1
ATOM 3211 N N . GLY A 1 408 ? 15.564 -1.616 -3.553 1.00 73.00 408 GLY A N 1
ATOM 3212 C CA . GLY A 1 408 ? 15.055 -0.366 -3.001 1.00 73.00 408 GLY A CA 1
ATOM 3213 C C . GLY A 1 408 ? 15.782 -0.008 -1.713 1.00 73.00 408 GLY A C 1
ATOM 3214 O O . GLY A 1 408 ? 16.654 -0.754 -1.248 1.00 73.00 408 GLY A O 1
ATOM 3215 N N . LYS A 1 409 ? 15.416 1.125 -1.127 1.00 68.81 409 LYS A N 1
ATOM 3216 C CA . LYS A 1 409 ? 16.000 1.585 0.124 1.00 68.81 409 LYS A CA 1
ATOM 3217 C C . LYS A 1 409 ? 15.398 0.795 1.278 1.00 68.81 409 LYS A C 1
ATOM 3219 O O . LYS A 1 409 ? 14.193 0.779 1.488 1.00 68.81 409 LYS A O 1
ATOM 3224 N N . ALA A 1 410 ? 16.249 0.139 2.063 1.00 56.88 410 ALA A N 1
ATOM 3225 C CA . ALA A 1 410 ? 15.775 -0.681 3.167 1.00 56.88 410 ALA A CA 1
ATOM 3226 C C . ALA A 1 410 ? 14.969 0.151 4.182 1.00 56.88 410 ALA A C 1
ATOM 3228 O O . ALA A 1 410 ? 15.465 1.139 4.734 1.00 56.88 410 ALA A O 1
ATOM 3229 N N . SER A 1 411 ? 13.745 -0.298 4.483 1.00 50.72 411 SER A N 1
ATOM 3230 C CA . SER A 1 411 ? 12.964 0.242 5.596 1.00 50.72 411 SER A CA 1
ATOM 3231 C C . SER A 1 411 ? 13.762 0.146 6.901 1.00 50.72 411 SER A C 1
ATOM 3233 O O . SER A 1 411 ? 14.576 -0.766 7.095 1.00 50.72 411 SER A O 1
ATOM 3235 N N . GLY A 1 412 ? 13.497 1.051 7.849 1.00 40.22 412 GLY A N 1
ATOM 3236 C CA . GLY A 1 412 ? 14.214 1.135 9.129 1.00 40.22 412 GLY A CA 1
ATOM 3237 C C . GLY A 1 412 ? 14.191 -0.139 9.999 1.00 40.22 412 GLY A C 1
ATOM 3238 O O . GLY A 1 412 ? 14.815 -0.154 11.061 1.00 40.22 412 GLY A O 1
ATOM 3239 N N . PHE A 1 413 ? 13.498 -1.204 9.574 1.00 38.97 413 PHE A N 1
ATOM 3240 C CA . PHE A 1 413 ? 13.448 -2.515 10.227 1.00 38.97 413 PHE A CA 1
ATOM 3241 C C . PHE A 1 413 ? 14.318 -3.605 9.572 1.00 38.97 413 PHE A C 1
ATOM 3243 O O . PHE A 1 413 ? 14.521 -4.650 10.194 1.00 38.97 413 PHE A O 1
ATOM 3250 N N . ARG A 1 414 ? 14.867 -3.390 8.367 1.00 41.00 414 ARG A N 1
ATOM 3251 C CA . ARG A 1 414 ? 15.811 -4.309 7.695 1.00 41.00 414 ARG A CA 1
ATOM 3252 C C . ARG A 1 414 ? 17.180 -3.657 7.495 1.00 41.00 414 ARG A C 1
ATOM 3254 O O . ARG A 1 414 ? 17.746 -3.679 6.413 1.00 41.00 414 ARG A O 1
ATOM 3261 N N . ASN A 1 415 ? 17.753 -3.115 8.564 1.00 43.62 415 ASN A N 1
ATOM 3262 C CA . ASN A 1 415 ? 19.145 -2.678 8.533 1.00 43.62 415 ASN A CA 1
ATOM 3263 C C . ASN A 1 415 ? 20.071 -3.869 8.749 1.00 43.62 415 ASN A C 1
ATOM 3265 O O . ASN A 1 415 ? 20.126 -4.391 9.860 1.00 43.62 415 ASN A O 1
ATOM 3269 N N . LEU A 1 416 ? 20.832 -4.255 7.722 1.00 32.97 416 LEU A N 1
ATOM 3270 C CA . LEU A 1 416 ? 22.116 -4.924 7.956 1.00 32.97 416 LEU A CA 1
ATOM 3271 C C . LEU A 1 416 ? 23.201 -4.622 6.916 1.00 32.97 416 LEU A C 1
ATOM 3273 O O . LEU A 1 416 ? 24.363 -4.757 7.289 1.00 32.97 416 LEU A O 1
ATOM 3277 N N . ARG A 1 417 ? 22.893 -4.194 5.679 1.00 35.88 417 ARG A N 1
ATOM 3278 C CA . ARG A 1 417 ? 23.896 -3.774 4.673 1.00 35.88 417 ARG A CA 1
ATOM 3279 C C . ARG A 1 417 ? 23.271 -2.774 3.696 1.00 35.88 417 ARG A C 1
ATOM 3281 O O . ARG A 1 417 ? 22.531 -3.173 2.811 1.00 35.88 417 ARG A O 1
ATOM 3288 N N . ASP A 1 418 ? 23.516 -1.496 3.942 1.00 41.78 418 ASP A N 1
ATOM 3289 C CA . ASP A 1 418 ? 22.981 -0.363 3.186 1.00 41.78 418 ASP A CA 1
ATOM 3290 C C . ASP A 1 418 ? 23.715 -0.220 1.848 1.00 41.78 418 ASP A C 1
ATOM 3292 O O . ASP A 1 418 ? 24.923 -0.007 1.855 1.00 41.78 418 ASP A O 1
ATOM 3296 N N . HIS A 1 419 ? 22.987 -0.390 0.744 1.00 40.94 419 HIS A N 1
ATOM 3297 C CA . HIS A 1 419 ? 23.249 0.113 -0.608 1.00 40.94 419 HIS A CA 1
ATOM 3298 C C . HIS A 1 419 ? 21.958 -0.104 -1.421 1.00 40.94 419 HIS A C 1
ATOM 3300 O O . HIS A 1 419 ? 21.290 -1.125 -1.242 1.00 40.94 419 HIS A O 1
ATOM 3306 N N . ASP A 1 420 ? 21.632 0.814 -2.337 1.00 52.19 420 ASP A N 1
ATOM 3307 C CA . ASP A 1 420 ? 20.674 0.588 -3.429 1.00 52.19 420 ASP A CA 1
ATOM 3308 C C . ASP A 1 420 ? 21.261 -0.508 -4.357 1.00 52.19 420 ASP A C 1
ATOM 3310 O O . ASP A 1 420 ? 21.779 -0.218 -5.431 1.00 52.19 420 ASP A O 1
ATOM 3314 N N . THR A 1 421 ? 21.334 -1.771 -3.915 1.00 52.44 421 THR A N 1
ATOM 3315 C CA . THR A 1 421 ? 22.029 -2.840 -4.657 1.00 52.44 421 THR A CA 1
ATOM 3316 C C . THR A 1 421 ? 21.121 -3.416 -5.736 1.00 52.44 421 THR A C 1
ATOM 3318 O O . THR A 1 421 ? 20.556 -4.497 -5.560 1.00 52.44 421 THR A O 1
ATOM 3321 N N . TYR A 1 422 ? 20.948 -2.689 -6.837 1.00 59.31 422 TYR A N 1
ATOM 3322 C CA . TYR A 1 422 ? 20.254 -3.192 -8.028 1.00 59.31 422 TYR A CA 1
ATOM 3323 C C . TYR A 1 422 ? 21.204 -3.756 -9.091 1.00 59.31 422 TYR A C 1
ATOM 3325 O O . TYR A 1 422 ? 20.727 -4.227 -10.120 1.00 59.31 422 TYR A O 1
ATOM 3333 N N . ASP A 1 423 ? 22.516 -3.708 -8.850 1.00 59.47 423 ASP A N 1
ATOM 3334 C CA . ASP A 1 423 ? 23.539 -4.173 -9.781 1.00 59.47 423 ASP A CA 1
ATOM 3335 C C . ASP A 1 423 ? 24.914 -4.224 -9.080 1.00 59.47 423 ASP A C 1
ATOM 3337 O O . ASP A 1 423 ? 25.345 -3.232 -8.488 1.00 59.47 423 ASP A O 1
ATOM 3341 N N . ALA A 1 424 ? 25.586 -5.377 -9.087 1.00 59.22 424 ALA A N 1
ATOM 3342 C CA . ALA A 1 424 ? 26.930 -5.531 -8.516 1.00 59.22 424 ALA A CA 1
ATOM 3343 C C . ALA A 1 424 ? 28.009 -5.786 -9.581 1.00 59.22 424 ALA A C 1
ATOM 3345 O O . ALA A 1 424 ? 29.198 -5.679 -9.274 1.00 59.22 424 ALA A O 1
ATOM 3346 N N . ASP A 1 425 ? 27.611 -6.133 -10.803 1.00 75.06 425 ASP A N 1
ATOM 3347 C CA . ASP A 1 425 ? 28.483 -6.605 -11.881 1.00 75.06 425 ASP A CA 1
ATOM 3348 C C . ASP A 1 425 ? 28.275 -5.862 -13.217 1.00 75.06 425 ASP A C 1
ATOM 3350 O 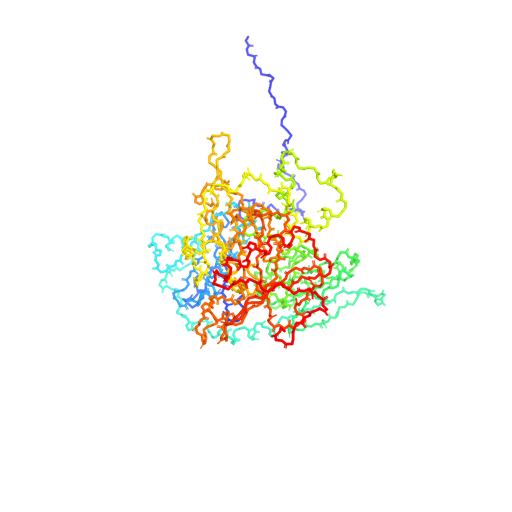O . ASP A 1 425 ? 28.971 -6.147 -14.192 1.00 75.06 425 ASP A O 1
ATOM 3354 N N . GLY A 1 426 ? 27.403 -4.855 -13.238 1.00 78.38 426 GLY A N 1
ATOM 3355 C CA . GLY A 1 426 ? 27.043 -4.020 -14.380 1.00 78.38 426 GLY A CA 1
ATOM 3356 C C . GLY A 1 426 ? 26.041 -4.669 -15.338 1.00 78.38 426 GLY A C 1
ATOM 3357 O O . GLY A 1 426 ? 25.923 -4.200 -16.471 1.00 78.38 426 GLY A O 1
ATOM 3358 N N . THR A 1 427 ? 25.395 -5.774 -14.946 1.00 88.19 427 THR A N 1
ATOM 3359 C CA . THR A 1 427 ? 24.457 -6.520 -15.796 1.00 88.19 427 THR A CA 1
ATOM 3360 C C . THR A 1 427 ? 23.035 -6.357 -15.282 1.00 88.19 427 THR A C 1
ATOM 3362 O O . THR A 1 427 ? 22.790 -6.442 -14.087 1.00 88.19 427 THR A O 1
ATOM 3365 N N . ARG A 1 428 ? 22.080 -6.070 -16.176 1.00 90.25 428 ARG A N 1
ATOM 3366 C CA . ARG A 1 428 ? 20.674 -5.832 -15.818 1.00 90.25 428 ARG A CA 1
ATOM 3367 C C . ARG A 1 428 ? 19.743 -6.280 -16.933 1.00 90.25 428 ARG A C 1
ATOM 3369 O O . ARG A 1 428 ? 19.933 -5.925 -18.092 1.00 90.25 428 ARG A O 1
ATOM 3376 N N . LEU A 1 429 ? 18.688 -7.009 -16.580 1.00 93.25 429 LEU A N 1
ATOM 3377 C CA . LEU A 1 429 ? 17.655 -7.441 -17.522 1.00 93.25 429 LEU A CA 1
ATOM 3378 C C . LEU A 1 429 ? 16.348 -6.690 -17.264 1.00 93.25 429 LEU A C 1
ATOM 3380 O O . LEU A 1 429 ? 15.833 -6.701 -16.149 1.00 93.25 429 LEU A O 1
ATOM 3384 N N . PHE A 1 430 ? 15.770 -6.092 -18.302 1.00 92.88 430 PHE A N 1
ATOM 3385 C CA . PHE A 1 430 ? 14.510 -5.359 -18.237 1.00 92.88 430 PHE A CA 1
ATOM 3386 C C . PHE A 1 430 ? 13.480 -5.952 -19.189 1.00 92.88 430 PHE A C 1
ATOM 3388 O O . PHE A 1 430 ? 13.764 -6.172 -20.360 1.00 92.88 430 PHE A O 1
ATOM 3395 N N . GLN A 1 431 ? 12.258 -6.146 -18.705 1.00 93.19 431 GLN A N 1
ATOM 3396 C CA . GLN A 1 431 ? 11.089 -6.424 -19.532 1.00 93.19 431 GLN A CA 1
ATOM 3397 C C . GLN A 1 431 ? 10.453 -5.099 -19.961 1.00 93.19 431 GLN A C 1
ATOM 3399 O O . GLN A 1 431 ? 10.126 -4.263 -19.114 1.00 93.19 431 GLN A O 1
ATOM 3404 N N . VAL A 1 432 ? 10.238 -4.914 -21.261 1.00 91.62 432 VAL A N 1
ATOM 3405 C CA . VAL A 1 432 ? 9.565 -3.731 -21.807 1.00 91.62 432 VAL A CA 1
ATOM 3406 C C . VAL A 1 432 ? 8.077 -4.017 -21.966 1.00 91.62 432 VAL A C 1
ATOM 3408 O O . VAL A 1 432 ? 7.684 -5.037 -22.529 1.00 91.62 432 VAL A O 1
ATOM 3411 N N . ARG A 1 433 ? 7.233 -3.103 -21.478 1.00 86.00 433 ARG A N 1
ATOM 3412 C CA . ARG A 1 433 ? 5.778 -3.138 -21.681 1.00 86.00 433 ARG A CA 1
ATOM 3413 C C . ARG A 1 433 ? 5.239 -1.760 -22.026 1.00 86.00 433 ARG A C 1
ATOM 3415 O O . ARG A 1 433 ? 5.695 -0.758 -21.488 1.00 86.00 433 ARG A O 1
ATOM 3422 N N . GLY A 1 434 ? 4.203 -1.729 -22.850 1.00 79.75 434 GLY A N 1
ATOM 3423 C CA . GLY A 1 434 ? 3.455 -0.520 -23.180 1.00 79.75 434 GLY A CA 1
ATOM 3424 C C . GLY A 1 434 ? 2.318 -0.832 -24.146 1.00 79.75 434 GLY A C 1
ATOM 3425 O O . GLY A 1 434 ? 2.123 -1.981 -24.550 1.00 79.75 434 GLY A O 1
ATOM 3426 N N . THR A 1 435 ? 1.564 0.192 -24.507 1.00 77.44 435 THR A N 1
ATOM 3427 C CA . THR A 1 435 ? 0.524 0.168 -25.540 1.00 77.44 435 THR A CA 1
ATOM 3428 C C . THR A 1 435 ? 0.664 1.321 -26.537 1.00 77.44 435 THR A C 1
ATOM 3430 O O . THR A 1 435 ? 0.069 1.247 -27.619 1.00 77.44 435 THR A O 1
ATOM 3433 N N . CYS A 1 436 ? 1.442 2.357 -26.195 1.00 80.25 436 CYS A N 1
ATOM 3434 C CA . CYS A 1 436 ? 1.870 3.456 -27.055 1.00 80.25 436 CYS A CA 1
ATOM 3435 C C . CYS A 1 436 ? 3.163 4.126 -26.519 1.00 80.25 436 CYS A C 1
ATOM 3437 O O . CYS A 1 436 ? 3.551 3.905 -25.373 1.00 80.25 436 CYS A O 1
ATOM 3439 N N . PRO A 1 437 ? 3.820 5.013 -27.292 1.00 81.12 437 PRO A N 1
ATOM 3440 C CA . PRO A 1 437 ? 5.063 5.669 -26.861 1.00 81.12 437 PRO A CA 1
ATOM 3441 C C . PRO A 1 437 ? 4.975 6.456 -25.540 1.00 81.12 437 PRO A C 1
ATOM 3443 O O . PRO A 1 437 ? 5.984 6.643 -24.865 1.00 81.12 437 PRO A O 1
ATOM 3446 N N . ASP A 1 438 ? 3.778 6.897 -25.148 1.00 82.38 438 ASP A N 1
ATOM 3447 C CA . ASP A 1 438 ? 3.571 7.687 -23.931 1.00 82.38 438 ASP A CA 1
ATOM 3448 C C . ASP A 1 438 ? 3.413 6.830 -22.657 1.00 82.38 438 ASP A C 1
ATOM 3450 O O . ASP A 1 438 ? 3.521 7.375 -21.558 1.00 82.38 438 ASP A O 1
ATOM 3454 N N . ASP A 1 439 ? 3.156 5.518 -22.768 1.00 82.81 439 ASP A N 1
ATOM 3455 C CA . ASP A 1 439 ? 2.905 4.618 -21.625 1.00 82.81 439 ASP A CA 1
ATOM 3456 C C . ASP A 1 439 ? 3.932 3.478 -21.479 1.00 82.81 439 ASP A C 1
ATOM 3458 O O . ASP A 1 439 ? 3.741 2.545 -20.688 1.00 82.81 439 ASP A O 1
ATOM 3462 N N . VAL A 1 440 ? 5.040 3.581 -22.218 1.00 87.00 440 VAL A N 1
ATOM 3463 C CA . VAL A 1 440 ? 6.174 2.656 -22.138 1.00 87.00 440 VAL A CA 1
ATOM 3464 C C . VAL A 1 440 ? 6.741 2.625 -20.730 1.00 87.00 440 VAL A C 1
ATOM 3466 O O . VAL A 1 440 ? 6.976 3.665 -20.107 1.00 87.00 440 VAL A O 1
ATOM 3469 N N . ARG A 1 441 ? 7.027 1.413 -20.257 1.00 90.19 441 ARG A N 1
ATOM 3470 C CA . ARG A 1 441 ? 7.847 1.185 -19.075 1.00 90.19 441 ARG A CA 1
ATOM 3471 C C . ARG A 1 441 ? 8.817 0.031 -19.261 1.00 90.19 441 ARG A C 1
ATOM 3473 O O . ARG A 1 441 ? 8.501 -0.957 -19.926 1.00 90.19 441 ARG A O 1
ATOM 3480 N N . ALA A 1 442 ? 9.960 0.142 -18.600 1.00 91.44 442 ALA A N 1
ATOM 3481 C CA . ALA A 1 442 ? 10.917 -0.942 -18.430 1.00 91.44 442 ALA A CA 1
ATOM 3482 C C . ALA A 1 442 ? 10.876 -1.429 -16.977 1.00 91.44 442 ALA A C 1
ATOM 3484 O O . ALA A 1 442 ? 10.950 -0.627 -16.050 1.00 91.44 442 ALA A O 1
ATOM 3485 N N . VAL A 1 443 ? 10.741 -2.735 -16.760 1.00 91.06 443 VAL A N 1
ATOM 3486 C CA . VAL A 1 443 ? 10.726 -3.338 -15.419 1.00 91.06 443 VAL A CA 1
ATOM 3487 C C . VAL A 1 443 ? 11.904 -4.289 -15.305 1.00 91.06 443 VAL A C 1
ATOM 3489 O O . VAL A 1 443 ? 11.972 -5.268 -16.045 1.00 91.06 443 VAL A O 1
ATOM 3492 N N . GLN A 1 444 ? 12.826 -4.009 -14.389 1.00 91.56 444 GLN A N 1
ATOM 3493 C CA . GLN A 1 444 ? 13.957 -4.878 -14.110 1.00 91.56 444 GLN A CA 1
ATOM 3494 C C . GLN A 1 444 ? 13.445 -6.213 -13.562 1.00 91.56 444 GLN A C 1
ATOM 3496 O O . GLN A 1 444 ? 12.610 -6.272 -12.656 1.00 91.56 444 GLN A O 1
ATOM 3501 N N . VAL A 1 445 ? 13.958 -7.292 -14.132 1.00 91.56 445 VAL A N 1
ATOM 3502 C CA . VAL A 1 445 ? 13.702 -8.675 -13.742 1.00 91.56 445 VAL A CA 1
ATOM 3503 C C . VAL A 1 445 ? 15.031 -9.348 -13.421 1.00 91.56 445 VAL A C 1
ATOM 3505 O O . VAL A 1 445 ? 16.102 -8.802 -13.671 1.00 91.56 445 VAL A O 1
ATOM 3508 N N . ARG A 1 446 ? 14.984 -10.546 -12.834 1.00 89.56 446 ARG A N 1
ATOM 3509 C CA . ARG A 1 446 ? 16.213 -11.290 -12.533 1.00 89.56 446 ARG A CA 1
ATOM 3510 C C . ARG A 1 446 ? 16.930 -11.638 -13.835 1.00 89.56 446 ARG A C 1
ATOM 3512 O O . ARG A 1 446 ? 16.277 -12.151 -14.743 1.00 89.56 446 ARG A O 1
ATOM 3519 N N . GLU A 1 447 ? 18.243 -11.451 -13.885 1.00 89.00 447 GLU A N 1
ATOM 3520 C CA . GLU A 1 447 ? 19.105 -11.805 -15.025 1.00 89.00 447 GLU A CA 1
ATOM 3521 C C . GLU A 1 447 ? 19.298 -13.324 -15.133 1.00 89.00 447 GLU A C 1
ATOM 3523 O O . GLU A 1 447 ? 20.361 -13.887 -14.885 1.00 89.00 447 GLU A O 1
ATOM 3528 N N . VAL A 1 448 ? 18.213 -14.024 -15.442 1.00 91.00 448 VAL A N 1
ATOM 3529 C CA . VAL A 1 448 ? 18.206 -15.461 -15.697 1.00 91.00 448 VAL A CA 1
ATOM 3530 C C . VAL A 1 448 ? 17.381 -15.736 -16.950 1.00 91.00 448 VAL A C 1
ATOM 3532 O O . VAL A 1 448 ? 16.352 -15.085 -17.142 1.00 91.00 448 VAL A O 1
ATOM 3535 N N . PRO A 1 449 ? 17.746 -16.738 -17.771 1.00 91.19 449 PRO A N 1
ATOM 3536 C CA . PRO A 1 449 ? 16.997 -17.057 -18.988 1.00 91.19 449 PRO A CA 1
ATOM 3537 C C . PRO A 1 449 ? 15.508 -17.335 -18.741 1.00 91.19 449 PRO A C 1
ATOM 3539 O O . PRO A 1 449 ? 14.666 -17.004 -19.566 1.00 91.19 449 PRO A O 1
ATOM 3542 N N . SER A 1 450 ? 15.155 -17.882 -17.571 1.00 93.50 450 SER A N 1
ATOM 3543 C CA . SER A 1 450 ? 13.761 -18.147 -17.187 1.00 93.50 450 SER A CA 1
ATOM 3544 C C . SER A 1 450 ? 12.909 -16.891 -16.959 1.00 93.50 450 SER A C 1
ATOM 3546 O O . SER A 1 450 ? 11.711 -17.023 -16.725 1.00 93.50 450 SER A O 1
ATOM 3548 N N . SER A 1 451 ? 13.509 -15.698 -16.959 1.00 92.19 451 SER A N 1
ATOM 3549 C CA . SER A 1 451 ? 12.786 -14.423 -16.907 1.00 92.19 451 SER A CA 1
ATOM 3550 C C . SER A 1 451 ? 12.298 -13.964 -18.284 1.00 92.19 451 SER A C 1
ATOM 3552 O O . SER A 1 451 ? 11.403 -13.122 -18.341 1.00 92.19 451 SER A O 1
ATOM 3554 N N . LEU A 1 452 ? 12.869 -14.492 -19.376 1.00 93.50 452 LEU A N 1
ATOM 3555 C CA . LEU A 1 452 ? 12.445 -14.170 -20.737 1.00 93.50 452 LEU A CA 1
ATOM 3556 C C . LEU A 1 452 ? 11.056 -14.748 -21.029 1.00 93.50 452 LEU A C 1
ATOM 3558 O O . LEU A 1 452 ? 10.660 -15.793 -20.511 1.00 93.50 452 LEU A O 1
ATOM 3562 N N . ASN A 1 453 ? 10.323 -14.057 -21.894 1.00 91.50 453 ASN A N 1
ATOM 3563 C CA . ASN A 1 453 ? 8.994 -14.441 -22.344 1.00 91.50 453 ASN A CA 1
ATOM 3564 C C . ASN A 1 453 ? 8.860 -14.140 -23.837 1.00 91.50 453 ASN A C 1
ATOM 3566 O O . ASN A 1 453 ? 9.014 -12.990 -24.240 1.00 91.50 453 ASN A O 1
ATOM 3570 N N . SER A 1 454 ? 8.515 -15.149 -24.638 1.00 92.19 454 SER A N 1
ATOM 3571 C CA . SER A 1 454 ? 8.319 -15.026 -26.087 1.00 92.19 454 SER A CA 1
ATOM 3572 C C . SER A 1 454 ? 7.282 -13.965 -26.476 1.00 92.19 454 SER A C 1
ATOM 3574 O O . SER A 1 454 ? 7.318 -13.474 -27.597 1.00 92.19 454 SER A O 1
ATOM 3576 N N . ASP A 1 455 ? 6.365 -13.594 -25.579 1.00 88.25 455 ASP A N 1
ATOM 3577 C CA . ASP A 1 455 ? 5.341 -12.573 -25.833 1.00 88.25 455 ASP A CA 1
ATOM 3578 C C . ASP A 1 455 ? 5.817 -11.124 -25.613 1.00 88.25 455 ASP A C 1
ATOM 3580 O O . ASP A 1 455 ? 5.005 -10.212 -25.767 1.00 88.25 455 ASP A O 1
ATOM 3584 N N . ASP A 1 456 ? 7.062 -10.891 -25.189 1.00 89.69 456 ASP A N 1
ATOM 3585 C CA . ASP A 1 456 ? 7.556 -9.567 -24.791 1.00 89.69 456 ASP A CA 1
ATOM 3586 C C . ASP A 1 456 ? 8.922 -9.232 -25.421 1.00 89.69 456 ASP A C 1
ATOM 3588 O O . ASP A 1 456 ? 9.608 -10.080 -25.997 1.00 89.69 456 ASP A O 1
ATOM 3592 N N . VAL A 1 457 ? 9.328 -7.968 -25.278 1.00 94.06 457 VAL A N 1
ATOM 3593 C CA . VAL A 1 457 ? 10.669 -7.480 -25.625 1.00 94.06 457 VAL A CA 1
ATOM 3594 C C . VAL A 1 457 ? 11.464 -7.252 -24.345 1.00 94.06 457 VAL A C 1
ATOM 3596 O O . VAL A 1 457 ? 10.932 -6.733 -23.360 1.00 94.06 457 VAL A O 1
ATOM 3599 N N . PHE A 1 458 ? 12.740 -7.626 -24.361 1.00 95.81 458 PHE A N 1
ATOM 3600 C CA . PHE A 1 458 ? 13.645 -7.471 -23.230 1.00 95.81 458 PHE A CA 1
ATOM 3601 C C . PHE A 1 458 ? 14.883 -6.665 -23.609 1.00 95.81 458 PHE A C 1
ATOM 3603 O O . PHE A 1 458 ? 15.354 -6.716 -24.743 1.00 95.81 458 PHE A O 1
ATOM 3610 N N . ILE A 1 459 ? 15.418 -5.935 -22.638 1.00 94.88 459 ILE A N 1
ATOM 3611 C CA . ILE A 1 459 ? 16.681 -5.211 -22.744 1.00 94.88 459 ILE A CA 1
ATOM 3612 C C . ILE A 1 459 ? 17.643 -5.844 -21.747 1.00 94.88 459 ILE A C 1
ATOM 3614 O O . ILE A 1 459 ? 17.383 -5.800 -20.547 1.00 94.88 459 ILE A O 1
ATOM 3618 N N . LEU A 1 460 ? 18.723 -6.448 -22.236 1.00 94.19 460 LEU A N 1
ATOM 3619 C CA . LEU A 1 460 ? 19.829 -6.920 -21.407 1.00 94.19 460 LEU A CA 1
ATOM 3620 C C . LEU A 1 460 ? 20.971 -5.919 -21.537 1.00 94.19 460 LEU A C 1
ATOM 3622 O O . LEU A 1 460 ? 21.643 -5.861 -22.562 1.00 94.19 460 LEU A O 1
ATOM 3626 N N . GLU A 1 461 ? 21.171 -5.127 -20.500 1.00 90.44 461 GLU A N 1
ATOM 3627 C CA . GLU A 1 461 ? 22.323 -4.253 -20.369 1.00 90.44 461 GLU A CA 1
ATOM 3628 C C . GLU A 1 461 ? 23.459 -5.027 -19.706 1.00 90.44 461 GLU A C 1
ATOM 3630 O O . GLU A 1 461 ? 23.247 -5.753 -18.737 1.00 90.44 461 GLU A O 1
ATOM 3635 N N . THR A 1 462 ? 24.663 -4.876 -20.235 1.00 89.56 462 THR A N 1
ATOM 3636 C CA . THR A 1 462 ? 25.900 -5.430 -19.683 1.00 89.56 462 THR A CA 1
ATOM 3637 C C . THR A 1 462 ? 26.957 -4.323 -19.664 1.00 89.56 462 THR A C 1
ATOM 3639 O O . THR A 1 462 ? 26.807 -3.335 -20.390 1.00 89.56 462 THR A O 1
ATOM 3642 N N . PRO A 1 463 ? 28.094 -4.494 -18.965 1.00 86.69 463 PRO A N 1
ATOM 3643 C CA . PRO A 1 463 ? 29.156 -3.486 -18.961 1.00 86.69 463 PRO A CA 1
ATOM 3644 C C . PRO A 1 463 ? 29.704 -3.119 -20.349 1.00 86.69 463 PRO A C 1
ATOM 3646 O O . PRO A 1 463 ? 30.319 -2.067 -20.501 1.00 86.69 463 PRO A O 1
ATOM 3649 N N . ASN A 1 464 ? 29.540 -4.004 -21.340 1.00 87.81 464 ASN A N 1
ATOM 3650 C CA . ASN A 1 464 ? 30.172 -3.881 -22.656 1.00 87.81 464 ASN A CA 1
ATOM 3651 C C . ASN A 1 464 ? 29.175 -3.662 -23.804 1.00 87.81 464 ASN A C 1
ATOM 3653 O O . ASN A 1 464 ? 29.587 -3.271 -24.896 1.00 87.81 464 ASN A O 1
ATOM 3657 N N . ALA A 1 465 ? 27.900 -3.993 -23.603 1.00 90.62 465 ALA A N 1
ATOM 3658 C CA . ALA A 1 465 ? 26.892 -3.999 -24.655 1.00 90.62 465 ALA A CA 1
ATOM 3659 C C . ALA A 1 465 ? 25.475 -3.955 -24.082 1.00 90.62 465 ALA A C 1
ATOM 3661 O O . ALA A 1 465 ? 25.215 -4.482 -23.000 1.00 90.62 465 ALA A O 1
ATOM 3662 N N . SER A 1 466 ? 24.555 -3.428 -24.884 1.00 93.06 466 SER A N 1
ATOM 3663 C CA . SER A 1 466 ? 23.118 -3.526 -24.653 1.00 93.06 466 SER A CA 1
ATOM 3664 C C . SER A 1 466 ? 22.484 -4.401 -25.725 1.00 93.06 466 SER A C 1
ATOM 3666 O O . SER A 1 466 ? 22.641 -4.141 -26.917 1.00 93.06 466 SER A O 1
ATOM 3668 N N . TYR A 1 467 ? 21.754 -5.431 -25.314 1.00 94.94 467 TYR A N 1
ATOM 3669 C CA . TYR A 1 467 ? 21.015 -6.320 -26.201 1.00 94.94 467 TYR A CA 1
ATOM 3670 C C . TYR A 1 467 ? 19.527 -6.012 -26.132 1.00 94.94 467 TYR A C 1
ATOM 3672 O O . TYR A 1 467 ? 18.953 -5.884 -25.053 1.00 94.94 467 TYR A O 1
ATOM 3680 N N . LEU A 1 468 ? 18.893 -5.945 -27.297 1.00 95.56 468 LEU A N 1
ATOM 3681 C CA . LEU A 1 468 ? 17.452 -5.848 -27.451 1.00 95.56 468 LEU A CA 1
ATOM 3682 C C . LEU A 1 468 ? 16.929 -7.205 -27.926 1.00 95.56 468 LEU A C 1
ATOM 3684 O O . LEU A 1 468 ? 16.994 -7.511 -29.116 1.00 95.56 468 LEU A O 1
ATOM 3688 N N . TRP A 1 469 ? 16.441 -8.021 -26.995 1.00 96.56 469 TRP A N 1
ATOM 3689 C CA . TRP A 1 469 ? 15.911 -9.349 -27.285 1.00 96.56 469 TRP A CA 1
ATOM 3690 C C . TRP A 1 469 ? 14.421 -9.273 -27.633 1.00 96.56 469 TRP A C 1
ATOM 3692 O O . TRP A 1 469 ? 13.619 -8.755 -26.854 1.00 96.56 469 TRP A O 1
ATOM 3702 N N . ILE A 1 470 ? 14.045 -9.780 -28.806 1.00 95.25 470 ILE A N 1
ATOM 3703 C CA . ILE A 1 470 ? 12.689 -9.714 -29.357 1.00 95.25 470 ILE A CA 1
ATOM 3704 C C . ILE A 1 470 ? 12.072 -11.114 -29.357 1.00 95.25 470 ILE A C 1
ATOM 3706 O O . ILE A 1 470 ? 12.458 -11.975 -30.155 1.00 95.25 470 ILE A O 1
ATOM 3710 N N . GLY A 1 471 ? 11.071 -11.317 -28.499 1.00 94.31 471 GLY A N 1
ATOM 3711 C CA . GLY A 1 471 ? 10.258 -12.527 -28.493 1.00 94.31 471 GLY A CA 1
ATOM 3712 C C . GLY A 1 471 ? 9.418 -12.677 -29.766 1.00 94.31 471 GLY A C 1
ATOM 3713 O O . GLY A 1 471 ? 8.978 -11.696 -30.372 1.00 94.31 471 GLY A O 1
ATOM 3714 N N . LYS A 1 472 ? 9.147 -13.917 -30.182 1.00 92.88 472 LYS A N 1
ATOM 3715 C CA . LYS A 1 472 ? 8.362 -14.234 -31.393 1.00 92.88 472 LYS A CA 1
ATOM 3716 C C . LYS A 1 472 ? 6.931 -13.697 -31.360 1.00 92.88 472 LYS A C 1
ATOM 3718 O O . LYS A 1 472 ? 6.346 -13.466 -32.416 1.00 92.88 472 LYS A O 1
ATOM 3723 N N . GLY A 1 473 ? 6.362 -13.550 -30.168 1.00 86.56 473 GLY A N 1
ATOM 3724 C CA . GLY A 1 473 ? 5.025 -13.021 -29.910 1.00 86.56 473 GLY A CA 1
ATOM 3725 C C . GLY A 1 473 ? 4.977 -11.509 -29.668 1.00 86.56 473 GLY A C 1
ATOM 3726 O O . GLY A 1 473 ? 3.878 -10.974 -29.520 1.00 86.56 473 GLY A O 1
ATOM 3727 N N . ALA A 1 474 ? 6.123 -10.818 -29.645 1.00 86.06 474 ALA A N 1
ATOM 3728 C CA . ALA A 1 474 ? 6.181 -9.377 -29.417 1.00 86.06 474 ALA A CA 1
ATOM 3729 C C . ALA A 1 474 ? 5.529 -8.589 -30.565 1.00 86.06 474 ALA A C 1
ATOM 3731 O O . ALA A 1 474 ? 5.782 -8.846 -31.751 1.00 86.06 474 ALA A O 1
ATOM 3732 N N . ASN A 1 475 ? 4.705 -7.598 -30.218 1.00 80.88 475 ASN A N 1
ATOM 3733 C CA . ASN A 1 475 ? 4.051 -6.739 -31.209 1.00 80.88 475 ASN A CA 1
ATOM 3734 C C . ASN A 1 475 ? 4.975 -5.609 -31.698 1.00 80.88 475 ASN A C 1
ATOM 3736 O O . ASN A 1 475 ? 6.022 -5.332 -31.113 1.00 80.88 475 ASN A O 1
ATOM 3740 N N . ASP A 1 476 ? 4.616 -4.979 -32.818 1.00 80.88 476 ASP A N 1
ATOM 3741 C CA . ASP A 1 476 ? 5.457 -3.945 -33.434 1.00 80.88 476 ASP A CA 1
ATOM 3742 C C . ASP A 1 476 ? 5.541 -2.681 -32.572 1.00 80.88 476 ASP A C 1
ATOM 3744 O O . ASP A 1 476 ? 6.598 -2.050 -32.528 1.00 80.88 476 ASP A O 1
ATOM 3748 N N . GLU A 1 477 ? 4.483 -2.367 -31.815 1.00 77.62 477 GLU A N 1
ATOM 3749 C CA . GLU A 1 477 ? 4.521 -1.274 -30.848 1.00 77.62 477 GLU A CA 1
ATOM 3750 C C . GLU A 1 477 ? 5.569 -1.547 -29.754 1.00 77.62 477 GLU A C 1
ATOM 3752 O O . GLU A 1 477 ? 6.378 -0.675 -29.453 1.00 77.62 477 GLU A O 1
ATOM 3757 N N . GLU A 1 478 ? 5.627 -2.758 -29.188 1.00 81.00 478 GLU A N 1
ATOM 3758 C CA . GLU A 1 478 ? 6.617 -3.157 -28.171 1.00 81.00 478 GLU A CA 1
ATOM 3759 C C . GLU A 1 478 ? 8.052 -3.032 -28.690 1.00 81.00 478 GLU A C 1
ATOM 3761 O O . GLU A 1 478 ? 8.922 -2.568 -27.953 1.00 81.00 478 GLU A O 1
ATOM 3766 N N . LYS A 1 479 ? 8.302 -3.366 -29.962 1.00 86.19 479 LYS A N 1
ATOM 3767 C CA . LYS A 1 479 ? 9.629 -3.229 -30.587 1.00 86.19 479 LYS A CA 1
ATOM 3768 C C . LYS A 1 479 ? 10.048 -1.764 -30.725 1.00 86.19 479 LYS A C 1
ATOM 3770 O O . LYS A 1 479 ? 11.178 -1.424 -30.379 1.00 86.19 479 LYS A O 1
ATOM 3775 N N . GLU A 1 480 ? 9.156 -0.897 -31.204 1.00 83.56 480 GLU A N 1
ATOM 3776 C CA . GLU A 1 480 ? 9.421 0.544 -31.345 1.00 83.56 480 GLU A CA 1
ATOM 3777 C C . GLU A 1 480 ? 9.629 1.211 -29.975 1.00 83.56 480 GLU A C 1
ATOM 3779 O O . GLU A 1 480 ? 10.584 1.960 -29.753 1.00 83.56 480 GLU A O 1
ATOM 3784 N N . MET A 1 481 ? 8.772 0.873 -29.013 1.00 85.31 481 MET A N 1
ATOM 3785 C CA . MET A 1 481 ? 8.857 1.364 -27.640 1.00 85.31 481 MET A CA 1
ATOM 3786 C C . MET A 1 481 ? 10.158 0.918 -26.960 1.00 85.31 481 MET A C 1
ATOM 3788 O O . MET A 1 481 ? 10.800 1.715 -26.273 1.00 85.31 481 MET A O 1
ATOM 3792 N N . ALA A 1 482 ? 10.602 -0.318 -27.195 1.00 86.06 482 ALA A N 1
ATOM 3793 C CA . ALA A 1 482 ? 11.845 -0.826 -26.631 1.00 86.06 482 ALA A CA 1
ATOM 3794 C C . ALA A 1 482 ? 13.097 -0.153 -27.213 1.00 86.06 482 ALA A C 1
ATOM 3796 O O . ALA A 1 482 ? 14.067 0.044 -26.481 1.00 86.06 482 ALA A O 1
ATOM 3797 N N . GLN A 1 483 ? 13.062 0.296 -28.475 1.00 83.75 483 GLN A N 1
ATOM 3798 C CA . GLN A 1 483 ? 14.125 1.149 -29.019 1.00 83.75 483 GLN A CA 1
ATOM 3799 C C . GLN A 1 483 ? 14.224 2.476 -28.264 1.00 83.75 483 GLN A C 1
ATOM 3801 O O . GLN A 1 483 ? 15.323 2.968 -28.038 1.00 83.75 483 GLN A O 1
ATOM 3806 N N . THR A 1 484 ? 13.106 3.049 -27.822 1.00 80.81 484 THR A N 1
ATOM 3807 C CA . THR A 1 484 ? 13.139 4.272 -27.005 1.00 80.81 484 THR A CA 1
ATOM 3808 C C . THR A 1 484 ? 13.636 3.977 -25.587 1.00 80.81 484 THR A C 1
ATOM 3810 O O . THR A 1 484 ? 14.485 4.699 -25.065 1.00 80.81 484 THR A O 1
ATOM 3813 N N . ALA A 1 485 ? 13.159 2.887 -24.980 1.00 85.56 485 ALA A N 1
ATOM 3814 C CA . ALA A 1 485 ? 13.528 2.497 -23.621 1.00 85.56 485 ALA A CA 1
ATOM 3815 C C . ALA A 1 485 ? 15.018 2.142 -23.483 1.00 85.56 485 ALA A C 1
ATOM 3817 O O . ALA A 1 485 ? 15.632 2.508 -22.485 1.00 85.56 485 ALA A O 1
ATOM 3818 N N . VAL A 1 486 ? 15.631 1.494 -24.480 1.00 86.94 486 VAL A N 1
ATOM 3819 C CA . VAL A 1 486 ? 17.060 1.145 -24.400 1.00 86.94 486 VAL A CA 1
ATOM 3820 C C . VAL A 1 486 ? 17.959 2.379 -24.393 1.00 86.94 486 VAL A C 1
ATOM 3822 O O . VAL A 1 486 ? 18.903 2.411 -23.620 1.00 86.94 486 VAL A O 1
ATOM 3825 N N . HIS A 1 487 ? 17.617 3.443 -25.126 1.00 83.50 487 HIS A N 1
ATOM 3826 C CA . HIS A 1 487 ? 18.379 4.701 -25.086 1.00 83.50 487 HIS A CA 1
ATOM 3827 C C . HIS A 1 487 ? 18.238 5.443 -23.749 1.00 83.50 487 HIS A C 1
ATOM 3829 O O . HIS A 1 487 ? 19.100 6.247 -23.397 1.00 83.50 487 HIS A O 1
ATOM 3835 N N . LEU A 1 488 ? 17.139 5.214 -23.022 1.00 80.62 488 LEU A N 1
ATOM 3836 C CA . LEU A 1 488 ? 16.953 5.750 -21.674 1.00 80.62 488 LEU A CA 1
ATOM 3837 C C . LEU A 1 488 ? 17.824 5.007 -20.653 1.00 80.62 488 LEU A C 1
ATOM 3839 O O . LEU A 1 488 ? 18.343 5.637 -19.735 1.00 80.62 488 LEU A O 1
ATOM 3843 N N . LEU A 1 489 ? 17.947 3.686 -20.804 1.00 83.38 489 LEU A N 1
ATOM 3844 C CA . LEU A 1 489 ? 18.686 2.818 -19.886 1.00 83.38 489 LEU A CA 1
ATOM 3845 C C . LEU A 1 489 ? 20.196 2.858 -20.142 1.00 83.38 489 LEU A C 1
ATOM 3847 O O . LEU A 1 489 ? 20.967 3.028 -19.204 1.00 83.38 489 LEU A O 1
ATOM 3851 N N . ASP A 1 490 ? 20.597 2.769 -21.407 1.00 82.25 490 ASP A N 1
ATOM 3852 C CA . ASP A 1 490 ? 21.982 2.811 -21.858 1.00 82.25 490 ASP A CA 1
ATOM 3853 C C . ASP A 1 490 ? 22.121 3.819 -23.012 1.00 82.25 490 ASP A C 1
ATOM 3855 O O . ASP A 1 490 ? 21.962 3.479 -24.188 1.00 82.25 490 ASP A O 1
ATOM 3859 N N . PRO A 1 491 ? 22.410 5.095 -22.703 1.00 79.62 491 PRO A N 1
ATOM 3860 C CA . PRO A 1 491 ? 22.618 6.117 -23.723 1.00 79.62 491 PRO A CA 1
ATOM 3861 C C . PRO A 1 491 ? 23.981 5.994 -24.427 1.00 79.62 491 PRO A C 1
ATOM 3863 O O . PRO A 1 491 ? 24.271 6.798 -25.316 1.00 79.62 491 PRO A O 1
ATOM 3866 N N . VAL A 1 492 ? 24.846 5.062 -24.007 1.00 80.69 492 VAL A N 1
ATOM 3867 C CA . VAL A 1 492 ? 26.236 4.957 -24.467 1.00 80.69 492 VAL A CA 1
ATOM 3868 C C . VAL A 1 492 ? 26.369 3.931 -25.586 1.00 80.69 492 VAL A C 1
ATOM 3870 O O . VAL A 1 492 ? 26.989 4.234 -26.610 1.00 80.69 492 VAL A O 1
ATOM 3873 N N . HIS A 1 493 ? 25.805 2.735 -25.415 1.00 85.88 493 HIS A N 1
ATOM 3874 C CA . HIS A 1 493 ? 25.941 1.664 -26.400 1.00 85.88 493 HIS A CA 1
ATOM 3875 C C . HIS A 1 493 ? 24.756 1.614 -27.365 1.00 85.88 493 HIS A C 1
ATOM 3877 O O . HIS A 1 493 ? 23.592 1.724 -26.987 1.00 85.88 493 HIS A O 1
ATOM 3883 N N . ALA A 1 494 ? 25.053 1.384 -28.645 1.00 89.00 494 ALA A N 1
ATOM 3884 C CA . ALA A 1 494 ? 24.017 1.070 -29.620 1.00 89.00 494 ALA A CA 1
ATOM 3885 C C . ALA A 1 494 ? 23.451 -0.339 -29.343 1.00 89.00 494 ALA A C 1
ATOM 3887 O O . ALA A 1 494 ? 24.240 -1.269 -29.147 1.00 89.00 494 ALA A O 1
ATOM 3888 N N . PRO A 1 495 ? 22.118 -0.527 -29.360 1.00 91.94 495 PRO A N 1
ATOM 3889 C CA . PRO A 1 495 ? 21.515 -1.809 -29.023 1.00 91.94 495 PRO A CA 1
ATOM 3890 C C . PRO A 1 495 ? 21.773 -2.865 -30.105 1.00 91.94 495 PRO A C 1
ATOM 3892 O O . PRO A 1 495 ? 21.513 -2.647 -31.291 1.00 91.94 495 PRO A O 1
ATOM 3895 N N . ILE A 1 496 ? 22.217 -4.047 -29.686 1.00 94.31 496 ILE A N 1
ATOM 3896 C CA . ILE A 1 496 ? 22.342 -5.236 -30.529 1.00 94.31 496 ILE A CA 1
ATOM 3897 C C . ILE A 1 496 ? 20.989 -5.944 -30.537 1.00 94.31 496 ILE A C 1
ATOM 3899 O O . ILE A 1 496 ? 20.551 -6.478 -29.521 1.00 94.31 496 ILE A O 1
ATOM 3903 N N . THR A 1 497 ? 20.299 -5.939 -31.676 1.00 95.19 497 THR A N 1
ATOM 3904 C CA . THR A 1 497 ? 19.001 -6.620 -31.796 1.00 95.19 497 THR A CA 1
ATOM 3905 C C . THR A 1 497 ? 19.195 -8.126 -31.941 1.00 95.19 497 THR A C 1
ATOM 3907 O O . THR A 1 497 ? 19.921 -8.571 -32.830 1.00 95.19 497 THR A O 1
ATOM 3910 N N . VAL A 1 498 ? 18.513 -8.896 -31.096 1.00 95.31 498 VAL A N 1
ATOM 3911 C CA . VAL A 1 498 ? 18.556 -10.361 -31.048 1.00 95.31 498 VAL A CA 1
ATOM 3912 C C . VAL A 1 498 ? 17.129 -10.889 -31.150 1.00 95.31 498 VAL A C 1
ATOM 3914 O O . VAL A 1 498 ? 16.263 -10.477 -30.384 1.00 95.31 498 VAL A O 1
ATOM 3917 N N . ASN A 1 499 ? 16.858 -11.787 -32.095 1.00 96.12 499 ASN A N 1
ATOM 3918 C CA . ASN A 1 499 ? 15.552 -12.443 -32.186 1.00 96.12 499 ASN A CA 1
ATOM 3919 C C . ASN A 1 499 ? 15.566 -13.744 -31.382 1.00 96.12 499 ASN A C 1
ATOM 3921 O O . ASN A 1 499 ? 16.582 -14.434 -31.342 1.00 96.12 499 ASN A O 1
ATOM 3925 N N . GLU A 1 500 ? 14.429 -14.101 -30.788 1.00 96.19 500 GLU A N 1
ATOM 3926 C CA . GLU A 1 500 ? 14.273 -15.366 -30.069 1.00 96.19 500 GLU A CA 1
ATOM 3927 C C . GLU A 1 500 ? 14.650 -16.582 -30.940 1.00 96.19 500 GLU A C 1
ATOM 3929 O O . GLU A 1 500 ? 14.011 -16.870 -31.961 1.00 96.19 500 GLU A O 1
ATOM 3934 N N . GLY A 1 501 ? 15.635 -17.352 -30.477 1.00 94.94 501 GLY A N 1
ATOM 3935 C CA . GLY A 1 501 ? 16.206 -18.515 -31.159 1.00 94.94 501 GLY A CA 1
ATOM 3936 C C . GLY A 1 501 ? 17.465 -18.229 -31.984 1.00 94.94 501 GLY A C 1
ATOM 3937 O O . GLY A 1 501 ? 18.088 -19.186 -32.445 1.00 94.94 501 GLY A O 1
ATOM 3938 N N . ASP A 1 502 ? 17.834 -16.957 -32.156 1.00 95.69 502 ASP A N 1
ATOM 3939 C CA . ASP A 1 502 ? 19.047 -16.504 -32.846 1.00 95.69 502 ASP A CA 1
ATOM 3940 C C . ASP A 1 502 ? 20.032 -15.832 -31.862 1.00 95.69 502 ASP A C 1
ATOM 3942 O O . ASP A 1 502 ? 20.793 -14.935 -32.238 1.00 95.69 502 ASP A O 1
ATOM 3946 N N . GLU A 1 503 ? 20.005 -16.225 -30.583 1.00 95.06 503 GLU A N 1
ATOM 3947 C CA . GLU A 1 503 ? 20.859 -15.644 -29.548 1.00 95.06 503 GLU A CA 1
ATOM 3948 C C . GLU A 1 503 ? 22.353 -15.938 -29.800 1.00 95.06 503 GLU A C 1
ATOM 3950 O O . GLU A 1 503 ? 22.736 -17.101 -29.988 1.00 95.06 503 GLU A O 1
ATOM 3955 N N . PRO A 1 504 ? 23.235 -14.917 -29.803 1.00 92.62 504 PRO A N 1
ATOM 3956 C CA . PRO A 1 504 ? 24.675 -15.151 -29.836 1.00 92.62 504 PRO A CA 1
ATOM 3957 C C . PRO A 1 504 ? 25.125 -15.807 -28.527 1.00 92.62 504 PRO A C 1
ATOM 3959 O O . PRO A 1 504 ? 24.535 -15.573 -27.486 1.00 92.62 504 PRO A O 1
ATOM 3962 N N . SER A 1 505 ? 26.229 -16.558 -28.539 1.00 92.06 505 SER A N 1
ATOM 3963 C CA . SER A 1 505 ? 26.740 -17.239 -27.332 1.00 92.06 505 SER A CA 1
ATOM 3964 C C . SER A 1 505 ? 27.131 -16.311 -26.173 1.00 92.06 505 SER A C 1
ATOM 3966 O O . SER A 1 505 ? 27.400 -16.792 -25.078 1.00 92.06 505 SER A O 1
ATOM 3968 N N . GLU A 1 506 ? 27.288 -15.018 -26.455 1.00 89.81 506 GLU A N 1
ATOM 3969 C CA . GLU A 1 506 ? 27.609 -13.975 -25.475 1.00 89.81 506 GLU A CA 1
ATOM 3970 C C . GLU A 1 506 ? 26.366 -13.450 -24.735 1.00 89.81 506 GLU A C 1
ATOM 3972 O O . GLU A 1 506 ? 26.522 -12.884 -23.654 1.00 89.81 506 GLU A O 1
ATOM 3977 N N . PHE A 1 507 ? 25.172 -13.631 -25.316 1.00 89.06 507 PHE A N 1
ATOM 3978 C CA . PHE A 1 507 ? 23.869 -13.387 -24.691 1.00 89.06 507 PHE A CA 1
ATOM 3979 C C . PHE A 1 507 ? 23.457 -14.623 -23.885 1.00 89.06 507 PHE A C 1
ATOM 3981 O O . PHE A 1 507 ? 22.970 -14.445 -22.745 1.00 89.06 507 PHE A O 1
#

Radius of gyration: 27.76 Å; chains: 1; bounding box: 83×72×70 Å

Secondary structure (DSSP, 8-state):
-------------PPS---TTS-----TT----EEEEEE-SSS-EEEEE-SSGGG-BTTSEEEEE-SSEEEEEE-TT--HHHHHHHHHHHHHIIIIISTT-SEEEEE-TTS-HHHHHHHHHHHTS--GGGSBPGGGG--HHHHHHHHHTT-EEEEEE-TTSS-EEEEEEESSEEGGG--TTSEEEEE-SSS-EEEEE-TT--HHHHHHHHHHHHHHHHHS---TT--EEEEETT---HHHHTTEET---S-TT--SSSEEPHHHHHHHSB-TT--GGGS-HHHHHHHHHHS-TTTTB-SS-S-SEEEEEEEETTEEEEPPGGGTTEEETT-EEEEEEEEEETTEEEEEEEEEE-TT--HHHHHHHHHHHHHHHHHTTS-SEEEEEETT---HHHHHHTTT-EEEES--PPPTT--SS-S--S-SSS-EEEEEE-SSTTS-EEEEE-SSGGG--TTSEEEEE-SS-EEEEE-TT--HHHHHHHHHHHHHH-SSSPPEEEETT---TT-

InterPro domains:
  IPR007122 Villin/Gelsolin [PR00597] (226-247)
  IPR007122 Villin/Gelsolin [PR00597] (323-339)
  IPR007122 Villin/Gelsolin [PR00597] (348-366)
  IPR007122 Villin/Gelsolin [PR00597] (381-401)
  IPR007122 Villin/Gelsolin [PR00597] (440-460)
  IPR007122 Villin/Gelsolin [PR00597] (500-507)
  IPR007122 Villin/Gelsolin [PTHR11977] (6-507)
  IPR007122 Villin/Gelsolin [SM00262] (31-126)
  IPR007122 Villin/Gelsolin [SM00262] (149-247)
  IPR007122 Villin/Gelsolin [SM00262] (304-401)
  IPR007122 Villin/Gelsolin [SM00262] (427-507)
  IPR007123 Gelsolin-like domain [PF00626] (43-115)
  IPR007123 Gelsolin-like domain [PF00626] (166-240)
  IPR007123 Gelsolin-like domain [PF00626] (313-395)
  IPR007123 Gelsolin-like domain [PF00626] (450-507)
  IPR029006 ADF-H/Gelsolin-like domain superfamily [G3DSA:3.40.20.10] (21-132)
  IPR029006 ADF-H/Gelsolin-like domain superfamily [G3DSA:3.40.20.10] (144-261)
  IPR029006 ADF-H/Gelsolin-like domain superfamily [G3DSA:3.40.20.10] (297-426)
  IPR029006 ADF-H/Gelsolin-like domain superfamily [G3DSA:3.40.20.10] (427-507)

Sequence (507 aa):
MLQKFYELSPGIRYLPGGVASGFHHVDPDAVEKKLFQVKGKRNVRVRQVNLSAAAMNKGDCFILDAGKQIFVYVGQKSKKTERLKAISAANQIRDQDHAGRAEVHIIDEYSSQPETCRFFEELGSGSPDEVADETVGGDDAEFEKKQEAVVVLYRVSDSSGEVTVDKVAEKPLHQDMLKSTDCYILDTVTSGIFVWIGKHCTKDEKVEAMKLAQKFLATNNYPVWTKIQRIVEDGEPSAFKQYFSGWREAEDQIGLGRVFTLEQIAASMPEPDFDPSSLHAGKLRSLAKSGGKAFGFMPDDGSGNVEIFRIENFELTPVDPATYGMFFGGDSYVIKYTYEKNGRQNYVIYFWQGQDSTQDERTASAVHTVQMDSKLGGRAVQVRVTQGHEPRHFLRIFKGKMVVFLGGKASGFRNLRDHDTYDADGTRLFQVRGTCPDDVRAVQVREVPSSLNSDDVFILETPNASYLWIGKGANDEEKEMAQTAVHLLDPVHAPITVNEGDEPSEF